Protein AF-A0A355F184-F1 (afdb_monomer_lite)

pLDDT: mean 83.92, std 18.39, range [35.75, 98.44]

Radius of gyration: 43.58 Å; chains: 1; bounding box: 122×61×140 Å

Sequence (474 aa):
MPAPPAGEEELLPSLDDDFLNSLSGPPLSSTPGAAPAAPAAPPRSIPIRSLGSAAAATPAPKPNPLLQPRVLIAAAAVLIVGAVGAFWWLSRDSRPAEAPRDAAPSVAEVPRREAAEVLLEAQDAMALGEWDRALDVLDSLTPSEQATLDPAGCRALTATQAVIQGYGAEHLEENLAAGLQGDFGRLRFALRTAAGPAEAALPEDVRRNLALGRSLVERYAGIEAASARAAHVEVLDKFATLEQELPGASDPLGLRAKAAAALEEQAEALAREGKYAEAQAPLETVLRTWPQRDVARERTRIYAEARDLTARQEALLEALPNAERKRQPHEGLEMLRGVEPVPHLAAQFADLRKRLEEQLAVLDRQPPKILLRDGYFLDYDRGQVIEVSFRVTDDYLVKSVKLLVRPEGGRWREVPLERSTLGYTAEIRPDVHRNGNLQMYAVATDASGHEGFFGTPDAPKTVQRRKGFERMVN

Secondary structure (DSSP, 8-state):
--PPPP----------GGGGGGG-PPP-PPPP--PPPPPPPPPPPP--------PPPPPPPPPPGGG-HHHHHHHHHHHHHHHHHHHHHHTTS-PPP--------------PPPHHHHHHHHHHHHHTT-HHHHHHHHHT--HHHHTTS-HHHHHHHHHHHHHHHHHHHHTHHHHHHHHTTT-HHHHHHHHHHS-SGGGGGS-HHHHHHHHHHHHHHHHHHHHHHHHHTT-HHHHHHHHHHHHHHSTT---TT-HHHHHHHHHHHHHHHHHHTT-HHHHHHHHHHHHHH-TT-HHHHHHHHHHHHHHHHHHHHHHHHHHHHHHHHTT-HHHHHHHTTT----TTTHHHHHHHHHHHHHHHHHH--SPPEEEEPTT--SEE-TT--EEEEEEEE-SS-EEEEEEEEEETTS--EEEPPEEETTEEEEEE-HHHHTTS-EEEEEEEEESS--EEEES-SSSPEEEEEP--------

Structure (mmCIF, N/CA/C/O backbone):
data_AF-A0A355F184-F1
#
_entry.id   AF-A0A355F184-F1
#
loop_
_atom_site.group_PDB
_atom_site.id
_atom_site.type_symbol
_atom_site.label_atom_id
_atom_site.label_alt_id
_atom_site.label_comp_id
_atom_site.label_asym_id
_atom_site.label_entity_id
_atom_site.label_seq_id
_atom_site.pdbx_PDB_ins_code
_atom_site.Cartn_x
_atom_site.Cartn_y
_atom_site.Cartn_z
_atom_site.occupancy
_atom_site.B_iso_or_equiv
_atom_site.auth_seq_id
_atom_site.auth_comp_id
_atom_site.auth_asym_id
_atom_site.auth_atom_id
_atom_site.pdbx_PDB_model_num
ATOM 1 N N . MET A 1 1 ? 59.670 5.788 -1.377 1.00 46.59 1 MET A N 1
ATOM 2 C CA . MET A 1 1 ? 59.176 6.073 -0.016 1.00 46.59 1 MET A CA 1
ATOM 3 C C . MET A 1 1 ? 58.841 7.550 0.107 1.00 46.59 1 MET A C 1
ATOM 5 O O . MET A 1 1 ? 59.760 8.356 0.189 1.00 46.59 1 MET A O 1
ATOM 9 N N . PRO A 1 2 ? 57.547 7.886 0.085 1.00 41.72 2 PRO A N 1
ATOM 10 C CA . PRO A 1 2 ? 57.000 9.051 0.769 1.00 41.72 2 PRO A CA 1
ATOM 11 C C . PRO A 1 2 ? 55.973 8.618 1.835 1.00 41.72 2 PRO A C 1
ATOM 13 O O . PRO A 1 2 ? 55.293 7.605 1.681 1.00 41.72 2 PRO A O 1
ATOM 16 N N . ALA A 1 3 ? 55.908 9.364 2.936 1.00 46.25 3 ALA A N 1
ATOM 17 C CA . ALA A 1 3 ? 54.987 9.133 4.048 1.00 46.25 3 ALA A CA 1
ATOM 18 C C . ALA A 1 3 ? 53.557 9.598 3.701 1.00 46.25 3 ALA A C 1
ATOM 20 O O . ALA A 1 3 ? 53.423 10.636 3.048 1.00 46.25 3 ALA A O 1
ATOM 21 N N . PRO A 1 4 ? 52.499 8.894 4.147 1.00 56.06 4 PRO A N 1
ATOM 22 C CA . PRO A 1 4 ? 51.136 9.403 4.064 1.00 56.06 4 PRO A CA 1
ATOM 23 C C . PRO A 1 4 ? 50.795 10.311 5.266 1.00 56.06 4 PRO A C 1
ATOM 25 O O . PRO A 1 4 ? 51.343 10.118 6.356 1.00 56.06 4 PRO A O 1
ATOM 28 N N . PRO A 1 5 ? 49.902 11.302 5.079 1.00 57.97 5 PRO A N 1
ATOM 29 C CA . PRO A 1 5 ? 49.445 12.186 6.142 1.00 57.97 5 PRO A CA 1
ATOM 30 C C . PRO A 1 5 ? 48.376 11.521 7.018 1.00 57.97 5 PRO A C 1
ATOM 32 O O . PRO A 1 5 ? 47.545 10.748 6.546 1.00 57.97 5 PRO A O 1
ATOM 35 N N . ALA A 1 6 ? 48.415 11.867 8.303 1.00 57.28 6 ALA A N 1
ATOM 36 C CA . ALA A 1 6 ? 47.384 11.578 9.286 1.00 57.28 6 ALA A CA 1
ATOM 37 C C . ALA A 1 6 ? 46.131 12.429 9.025 1.00 57.28 6 ALA A C 1
ATOM 39 O O . ALA A 1 6 ? 46.251 13.620 8.734 1.00 57.28 6 ALA A O 1
ATOM 40 N N . GLY A 1 7 ? 44.951 11.825 9.172 1.00 42.78 7 GLY A N 1
ATOM 41 C CA . GLY A 1 7 ? 43.671 12.517 9.063 1.00 42.78 7 GLY A CA 1
ATOM 42 C C . GLY A 1 7 ? 42.494 11.645 9.501 1.00 42.78 7 GLY A C 1
ATOM 43 O O . GLY A 1 7 ? 42.036 10.812 8.733 1.00 42.78 7 GLY A O 1
ATOM 44 N N . GLU A 1 8 ? 42.058 11.895 10.738 1.00 41.59 8 GLU A N 1
ATOM 45 C CA . GLU A 1 8 ? 40.656 11.942 11.191 1.00 41.59 8 GLU A CA 1
ATOM 46 C C . GLU A 1 8 ? 39.862 10.621 11.257 1.00 41.59 8 GLU A C 1
ATOM 48 O O . GLU A 1 8 ? 39.095 10.255 10.373 1.00 41.59 8 GLU A O 1
ATOM 53 N N . GLU A 1 9 ? 40.007 9.947 12.405 1.00 42.50 9 GLU A N 1
ATOM 54 C CA . GLU A 1 9 ? 39.046 8.978 12.937 1.00 42.50 9 GLU A CA 1
ATOM 55 C C . GLU A 1 9 ? 37.806 9.722 13.467 1.00 42.50 9 GLU A C 1
ATOM 57 O O . GLU A 1 9 ? 37.861 10.419 14.484 1.00 42.50 9 GLU A O 1
ATOM 62 N N . GLU A 1 10 ? 36.675 9.570 12.776 1.00 45.78 10 GLU A N 1
ATOM 63 C CA . GLU A 1 10 ? 35.356 9.954 13.278 1.00 45.78 10 GLU A CA 1
ATOM 64 C C . GLU A 1 10 ? 34.932 9.025 14.426 1.00 45.78 10 GLU A C 1
ATOM 66 O O . GLU A 1 10 ? 34.700 7.826 14.267 1.00 45.78 10 GLU A O 1
ATOM 71 N N . LEU A 1 11 ? 34.814 9.631 15.605 1.00 42.84 11 LEU A N 1
ATOM 72 C CA . LEU A 1 11 ? 34.226 9.076 16.816 1.00 42.84 11 LEU A CA 1
ATOM 73 C C . LEU A 1 11 ? 32.709 8.900 16.635 1.00 42.84 11 LEU A C 1
ATOM 75 O O . LEU A 1 11 ? 31.941 9.839 16.849 1.00 42.84 11 LEU A O 1
ATOM 79 N N . LEU A 1 12 ? 32.265 7.687 16.308 1.00 42.31 12 LEU A N 1
ATOM 80 C CA . LEU A 1 12 ? 30.893 7.262 16.587 1.00 42.31 12 LEU A CA 1
ATOM 81 C C . LEU A 1 12 ? 30.832 6.706 18.020 1.00 42.31 12 LEU A C 1
ATOM 83 O O . LEU A 1 12 ? 31.600 5.797 18.343 1.00 42.31 12 LEU A O 1
ATOM 87 N N . PRO A 1 13 ? 29.957 7.227 18.900 1.00 52.28 13 PRO A N 1
ATOM 88 C CA . PRO A 1 13 ? 29.803 6.681 20.239 1.00 52.28 13 PRO A CA 1
ATOM 89 C C . PRO A 1 13 ? 29.198 5.278 20.144 1.00 52.28 13 PRO A C 1
ATOM 91 O O . PRO A 1 13 ? 28.122 5.084 19.578 1.00 52.28 13 PRO A O 1
ATOM 94 N N . SER A 1 14 ? 29.906 4.303 20.708 1.00 45.75 14 SER A N 1
ATOM 95 C CA . SER A 1 14 ? 29.398 2.963 20.978 1.00 45.75 14 SER A CA 1
ATOM 96 C C . SER A 1 14 ? 28.123 3.065 21.817 1.00 45.75 14 SER A C 1
ATOM 98 O O . SER A 1 14 ? 28.157 3.532 22.955 1.00 45.75 14 SER A O 1
ATOM 100 N N . LEU A 1 15 ? 26.997 2.659 21.236 1.00 45.44 15 LEU A N 1
ATOM 101 C CA . LEU A 1 15 ? 25.758 2.404 21.961 1.00 45.44 15 LEU A CA 1
ATOM 102 C C . LEU A 1 15 ? 25.975 1.173 22.846 1.00 45.44 15 LEU A C 1
ATOM 104 O O . LEU A 1 15 ? 26.249 0.090 22.339 1.00 45.44 15 LEU A O 1
ATOM 108 N N . ASP A 1 16 ? 25.881 1.371 24.159 1.00 45.72 16 ASP A N 1
ATOM 109 C CA . ASP A 1 16 ? 25.995 0.320 25.168 1.00 45.72 16 ASP A CA 1
ATOM 110 C C . ASP A 1 16 ? 24.864 -0.716 25.029 1.00 45.72 16 ASP A C 1
ATOM 112 O O . ASP A 1 16 ? 23.680 -0.409 25.201 1.00 45.72 16 ASP A O 1
ATOM 116 N N . ASP A 1 17 ? 25.245 -1.974 24.795 1.00 49.56 17 ASP A N 1
ATOM 117 C CA . ASP A 1 17 ? 24.368 -3.156 24.757 1.00 49.56 17 ASP A CA 1
ATOM 118 C C . ASP A 1 17 ? 23.712 -3.492 26.119 1.00 49.56 17 ASP A C 1
ATOM 120 O O . ASP A 1 17 ? 22.845 -4.366 26.210 1.00 49.56 17 ASP A O 1
ATOM 124 N N . ASP A 1 18 ? 24.054 -2.775 27.194 1.00 52.53 18 ASP A N 1
ATOM 125 C CA . ASP A 1 18 ? 23.527 -3.024 28.541 1.00 52.53 18 ASP A CA 1
ATOM 126 C C . ASP A 1 18 ? 22.081 -2.538 28.748 1.00 52.53 18 ASP A C 1
ATOM 128 O O . ASP A 1 18 ? 21.405 -2.973 29.687 1.00 52.53 18 ASP A O 1
ATOM 132 N N . PHE A 1 19 ? 21.539 -1.697 27.860 1.00 54.16 19 PHE A N 1
ATOM 133 C CA . PHE A 1 19 ? 20.161 -1.213 28.013 1.00 54.16 19 PHE A CA 1
ATOM 134 C C . PHE A 1 19 ? 19.105 -2.255 27.594 1.00 54.16 19 PHE A C 1
ATOM 136 O O . PHE A 1 19 ? 18.003 -2.279 28.151 1.00 54.16 19 PHE A O 1
ATOM 143 N N . LEU A 1 20 ? 19.439 -3.177 26.679 1.00 50.03 20 LEU A N 1
ATOM 144 C CA . LEU A 1 20 ? 18.498 -4.183 26.162 1.00 50.03 20 LEU A CA 1
ATOM 145 C C . LEU A 1 20 ? 18.325 -5.412 27.073 1.00 50.03 20 LEU A C 1
ATOM 147 O O . LEU A 1 20 ? 17.321 -6.116 26.959 1.00 50.03 20 LEU A O 1
ATOM 151 N N . ASN A 1 21 ? 19.220 -5.639 28.040 1.00 49.84 21 ASN A N 1
ATOM 152 C CA . ASN A 1 21 ? 19.105 -6.762 28.983 1.00 49.84 21 ASN A CA 1
ATOM 153 C C . ASN A 1 21 ? 18.181 -6.494 30.188 1.00 49.84 21 ASN A C 1
ATOM 155 O O . ASN A 1 21 ? 17.895 -7.409 30.961 1.00 49.84 21 ASN A O 1
ATOM 159 N N . SER A 1 22 ? 17.657 -5.273 30.344 1.00 52.78 22 SER A N 1
ATOM 160 C CA . SER A 1 22 ? 16.814 -4.895 31.492 1.00 52.78 22 SER A CA 1
ATOM 161 C C . SER A 1 22 ? 15.305 -5.144 31.307 1.00 52.78 22 SER A C 1
ATOM 163 O O . SER A 1 22 ? 14.542 -5.004 32.263 1.00 52.78 22 SER A O 1
ATOM 165 N N . LEU A 1 23 ? 14.858 -5.572 30.117 1.00 49.12 23 LEU A N 1
ATOM 166 C CA . LEU A 1 23 ? 13.435 -5.821 29.810 1.00 49.12 23 LEU A CA 1
ATOM 167 C C . LEU A 1 23 ? 13.012 -7.302 29.865 1.00 49.12 23 LEU A C 1
ATOM 169 O O . LEU A 1 23 ? 11.847 -7.619 29.624 1.00 49.12 23 LEU A O 1
ATOM 173 N N . SER A 1 24 ? 13.910 -8.216 30.238 1.00 50.00 24 SER A N 1
ATOM 174 C CA . SER A 1 24 ? 13.585 -9.641 30.388 1.00 50.00 24 SER A CA 1
ATOM 175 C C . SER A 1 24 ? 13.142 -9.962 31.820 1.00 50.00 24 SER A C 1
ATOM 177 O O . SER A 1 24 ? 13.940 -10.344 32.674 1.00 50.00 24 SER A O 1
ATOM 179 N N . GLY A 1 25 ? 11.847 -9.791 32.095 1.00 55.66 25 GLY A N 1
ATOM 180 C CA . GLY A 1 25 ? 11.216 -10.273 33.328 1.00 55.66 25 GLY A CA 1
ATOM 181 C C . GLY A 1 25 ? 11.196 -11.813 33.410 1.00 55.66 25 GLY A C 1
ATOM 182 O O . GLY A 1 25 ? 11.133 -12.483 32.378 1.00 55.66 25 GLY A O 1
ATOM 183 N N . PRO A 1 26 ? 11.248 -12.403 34.620 1.00 59.75 26 PRO A N 1
ATOM 184 C CA . PRO A 1 26 ? 11.385 -13.848 34.797 1.00 59.75 26 PRO A CA 1
ATOM 185 C C . PRO A 1 26 ? 10.109 -14.628 34.417 1.00 59.75 26 PRO A C 1
ATOM 187 O O . PRO A 1 26 ? 8.998 -14.127 34.617 1.00 59.75 26 PRO A O 1
ATOM 190 N N . PRO A 1 27 ? 10.235 -15.885 33.946 1.00 50.94 27 PRO A N 1
ATOM 191 C CA . PRO A 1 27 ? 9.089 -16.748 33.687 1.00 50.94 27 PRO A CA 1
ATOM 192 C C . PRO A 1 27 ? 8.496 -17.263 35.006 1.00 50.94 27 PRO A C 1
ATOM 194 O O . PRO A 1 27 ? 9.185 -17.879 35.820 1.00 50.94 27 PRO A O 1
ATOM 197 N N . LEU A 1 28 ? 7.196 -17.041 35.219 1.00 53.19 28 LEU A N 1
ATOM 198 C CA . LEU A 1 28 ? 6.456 -17.679 36.305 1.00 53.19 28 LEU A CA 1
ATOM 199 C C . LEU A 1 28 ? 6.043 -19.092 35.887 1.00 53.19 28 LEU A C 1
ATOM 201 O O . LEU A 1 28 ? 5.174 -19.293 35.040 1.00 53.19 28 LEU A O 1
ATOM 205 N N . SER A 1 29 ? 6.688 -20.066 36.519 1.00 52.50 29 SER A N 1
ATOM 206 C CA . SER A 1 29 ? 6.395 -21.491 36.436 1.00 52.50 29 SER A CA 1
ATOM 207 C C . SER A 1 29 ? 4.970 -21.810 36.898 1.00 52.50 29 SER A C 1
ATOM 209 O O . SER A 1 29 ? 4.587 -21.572 38.043 1.00 52.50 29 SER A O 1
ATOM 211 N N . SER A 1 30 ? 4.202 -22.421 36.003 1.00 40.69 30 SER A N 1
ATOM 212 C CA . SER A 1 30 ? 2.912 -23.057 36.257 1.00 40.69 30 SER A CA 1
ATOM 213 C C . SER A 1 30 ? 3.067 -24.318 37.115 1.00 40.69 30 SER A C 1
ATOM 215 O O . SER A 1 30 ? 3.822 -25.223 36.763 1.00 40.69 30 SER A O 1
ATOM 217 N N . THR A 1 31 ? 2.307 -24.417 38.207 1.00 49.28 31 THR A N 1
ATOM 218 C CA . THR A 1 31 ? 2.095 -25.669 38.956 1.00 49.28 31 THR A CA 1
ATOM 219 C C . THR A 1 31 ? 0.774 -26.308 38.503 1.00 49.28 31 THR A C 1
ATOM 221 O O .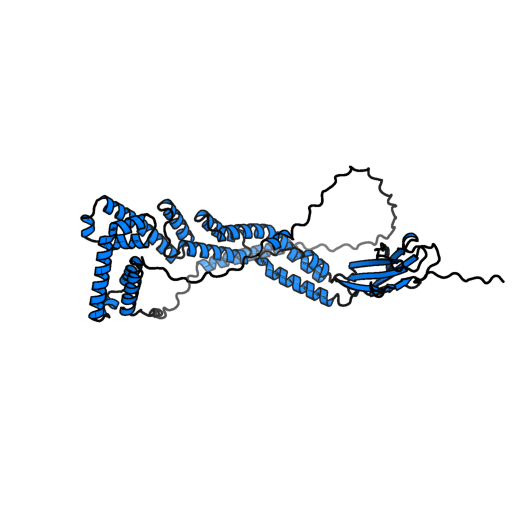 THR A 1 31 ? -0.241 -25.611 38.513 1.00 49.28 31 THR A O 1
ATOM 224 N N . PRO A 1 32 ? 0.722 -27.601 38.129 1.00 53.12 32 PRO A N 1
ATOM 225 C CA . PRO A 1 32 ? -0.534 -28.294 37.866 1.00 53.12 32 PRO A CA 1
ATOM 226 C C . PRO A 1 32 ? -1.014 -29.021 39.130 1.00 53.12 32 PRO A C 1
ATOM 228 O O . PRO A 1 32 ? -0.336 -29.906 39.649 1.00 53.12 32 PRO A O 1
ATOM 231 N N . GLY A 1 33 ? -2.195 -28.651 39.626 1.00 42.44 33 GLY A N 1
ATOM 232 C CA . GLY A 1 33 ? -2.810 -29.250 40.807 1.00 42.44 33 GLY A CA 1
ATOM 233 C C . GLY A 1 33 ? -4.302 -29.521 40.624 1.00 42.44 33 GLY A C 1
ATOM 234 O O . GLY A 1 33 ? -5.101 -28.598 40.679 1.00 42.44 33 GLY A O 1
ATOM 235 N N . ALA A 1 34 ? -4.614 -30.812 40.499 1.00 42.59 34 ALA A N 1
ATOM 236 C CA . ALA A 1 34 ? -5.842 -31.506 40.898 1.00 42.59 34 ALA A CA 1
ATOM 237 C C . ALA A 1 34 ? -7.173 -31.276 40.138 1.00 42.59 34 ALA A C 1
ATOM 239 O O . ALA A 1 34 ? -7.691 -30.178 39.970 1.00 42.59 34 ALA A O 1
ATOM 240 N N . ALA A 1 35 ? -7.731 -32.424 39.745 1.00 49.62 35 ALA A N 1
ATOM 241 C CA . ALA A 1 35 ? -8.991 -32.691 39.059 1.00 49.62 35 ALA A CA 1
ATOM 242 C C . ALA A 1 35 ? -10.239 -32.551 39.985 1.00 49.62 35 ALA A C 1
ATOM 244 O O . ALA A 1 35 ? -10.089 -32.346 41.191 1.00 49.62 35 ALA A O 1
ATOM 245 N N . PRO A 1 36 ? -11.472 -32.647 39.440 1.00 54.66 36 PRO A N 1
ATOM 246 C CA . PRO A 1 36 ? -12.653 -31.936 39.929 1.00 54.66 36 PRO A CA 1
ATOM 247 C C . PRO A 1 36 ? -13.511 -32.725 40.932 1.00 54.66 36 PRO A C 1
ATOM 249 O O . PRO A 1 36 ? -13.644 -33.945 40.845 1.00 54.66 36 PRO A O 1
ATOM 252 N N . ALA A 1 37 ? -14.179 -31.995 41.831 1.00 49.25 37 ALA A N 1
ATOM 253 C CA . ALA A 1 37 ? -15.283 -32.496 42.646 1.00 49.25 37 ALA A CA 1
ATOM 254 C C . ALA A 1 37 ? -16.643 -32.210 41.975 1.00 49.25 37 ALA A C 1
ATOM 256 O O . ALA A 1 37 ? -16.835 -31.189 41.318 1.00 49.25 37 ALA A O 1
ATOM 257 N N . ALA A 1 38 ? -17.556 -33.164 42.148 1.00 52.69 38 ALA A N 1
ATOM 258 C CA . ALA A 1 38 ? -18.862 -33.326 41.512 1.00 52.69 38 ALA A CA 1
ATOM 259 C C . ALA A 1 38 ? -19.885 -32.181 41.743 1.00 52.69 38 ALA A C 1
ATOM 261 O O . ALA A 1 38 ? -19.777 -31.438 42.720 1.00 52.69 38 ALA A O 1
ATOM 262 N N . PRO A 1 39 ? -20.924 -32.069 40.884 1.00 57.69 39 PRO A N 1
ATOM 263 C CA . PRO A 1 39 ? -21.929 -31.010 40.960 1.00 57.69 39 PRO A CA 1
ATOM 264 C C . PRO A 1 39 ? -23.006 -31.283 42.023 1.00 57.69 39 PRO A C 1
ATOM 266 O O . PRO A 1 39 ? -23.563 -32.378 42.107 1.00 57.69 39 PRO A O 1
ATOM 269 N N . ALA A 1 40 ? -23.341 -30.245 42.794 1.00 49.03 40 ALA A N 1
ATOM 270 C CA . ALA A 1 40 ? -24.491 -30.209 43.693 1.00 49.03 40 ALA A CA 1
ATOM 271 C C . ALA A 1 40 ? -25.744 -29.651 42.983 1.00 49.03 40 ALA A C 1
ATOM 273 O O . ALA A 1 40 ? -25.662 -28.831 42.072 1.00 49.03 40 ALA A O 1
ATOM 274 N N . ALA A 1 41 ? -26.896 -30.158 43.420 1.00 53.31 41 ALA A N 1
ATOM 275 C CA . ALA A 1 41 ? -28.229 -30.092 42.822 1.00 53.31 41 ALA A CA 1
ATOM 276 C C . ALA A 1 41 ? -28.833 -28.681 42.596 1.00 53.31 41 ALA A C 1
ATOM 278 O O . ALA A 1 41 ? -28.496 -27.738 43.313 1.00 53.31 41 ALA A O 1
ATOM 279 N N . PRO A 1 42 ? -29.807 -28.543 41.668 1.00 66.25 42 PRO A N 1
ATOM 280 C CA . PRO A 1 42 ? -30.534 -27.292 41.448 1.00 66.25 42 PRO A CA 1
ATOM 281 C C . PRO A 1 42 ? -31.603 -27.027 42.532 1.00 66.25 42 PRO A C 1
ATOM 283 O O . PRO A 1 42 ? -32.262 -27.968 42.991 1.00 66.25 42 PRO A O 1
ATOM 286 N N . PRO A 1 43 ? -31.853 -25.759 42.915 1.00 59.94 43 PRO A N 1
ATOM 287 C CA . PRO A 1 43 ? -32.978 -25.411 43.772 1.00 59.94 43 PRO A CA 1
ATOM 288 C C . PRO A 1 43 ? -34.313 -25.444 43.012 1.00 59.94 43 PRO A C 1
ATOM 290 O O . PRO A 1 43 ? -34.438 -25.031 41.860 1.00 59.94 43 PRO A O 1
ATOM 293 N N . ARG A 1 44 ? -35.324 -25.947 43.722 1.00 45.38 44 ARG A N 1
ATOM 294 C CA . ARG A 1 44 ? -36.730 -26.083 43.329 1.00 45.38 44 ARG A CA 1
ATOM 295 C C . ARG A 1 44 ? -37.347 -24.729 42.960 1.00 45.38 44 ARG A C 1
ATOM 297 O O . ARG A 1 44 ? -37.357 -23.815 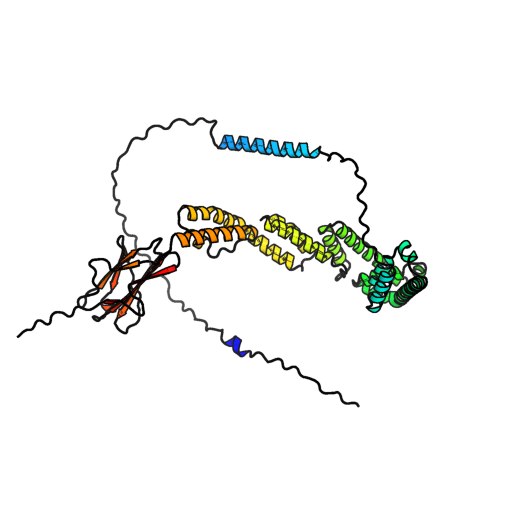43.780 1.00 45.38 44 ARG A O 1
ATOM 304 N N . SER A 1 45 ? -37.939 -24.639 41.772 1.00 44.56 45 SER A N 1
ATOM 305 C CA . SER A 1 45 ? -38.850 -23.561 41.387 1.00 44.56 45 SER A CA 1
ATOM 306 C C . SER A 1 45 ? -40.256 -23.833 41.938 1.00 44.56 45 SER A C 1
ATOM 308 O O . SER A 1 45 ? -40.818 -24.915 41.779 1.00 44.56 45 SER A O 1
ATOM 310 N N . ILE A 1 46 ? -40.822 -22.837 42.620 1.00 50.81 46 ILE A N 1
ATOM 311 C CA . ILE A 1 46 ? -42.214 -22.815 43.082 1.00 50.81 46 ILE A CA 1
ATOM 312 C C . ILE A 1 46 ? -43.039 -22.120 41.986 1.00 50.81 46 ILE A C 1
ATOM 314 O O . ILE A 1 46 ? -42.706 -20.987 41.632 1.00 50.81 46 ILE A O 1
ATOM 318 N N . PRO A 1 47 ? -44.104 -22.730 41.435 1.00 51.09 47 PRO A N 1
ATOM 319 C CA . PRO A 1 47 ? -44.957 -22.048 40.471 1.00 51.09 47 PRO A CA 1
ATOM 320 C C . PRO A 1 47 ? -45.918 -21.087 41.187 1.00 51.09 47 PRO A C 1
ATOM 322 O O . PRO A 1 47 ? -46.826 -21.511 41.903 1.00 51.09 47 PRO A O 1
ATOM 325 N N . ILE A 1 48 ? -45.745 -19.782 40.961 1.00 48.47 48 ILE A N 1
ATOM 326 C CA . ILE A 1 48 ? -46.756 -18.771 41.288 1.00 48.47 48 ILE A CA 1
ATOM 327 C C . ILE A 1 48 ? -47.799 -18.774 40.168 1.00 48.47 48 ILE A C 1
ATOM 329 O O . ILE A 1 48 ? -47.515 -18.482 39.009 1.00 48.47 48 ILE A O 1
ATOM 333 N N . ARG A 1 49 ? -49.025 -19.130 40.546 1.00 39.00 49 ARG A N 1
ATOM 334 C CA . ARG A 1 49 ? -50.232 -19.134 39.720 1.00 39.00 49 ARG A CA 1
ATOM 335 C C . ARG A 1 49 ? -50.759 -17.696 39.640 1.00 39.00 49 ARG A C 1
ATOM 337 O O . ARG A 1 49 ? -51.325 -17.212 40.616 1.00 39.00 49 ARG A O 1
ATOM 344 N N . SER A 1 50 ? -50.585 -17.008 38.512 1.00 39.47 50 SER A N 1
ATOM 345 C CA . SER A 1 50 ? -51.314 -15.765 38.239 1.00 39.47 50 SER A CA 1
ATOM 346 C C . SER A 1 50 ? -52.652 -16.095 37.569 1.00 39.47 50 SER A C 1
ATOM 348 O O . SER A 1 50 ? -52.723 -16.646 36.474 1.00 39.47 50 SER A O 1
ATOM 350 N N . LEU A 1 51 ? -53.737 -15.791 38.278 1.00 46.06 51 LEU A N 1
ATOM 351 C CA . LEU A 1 51 ? -55.077 -15.645 37.720 1.00 46.06 51 LEU A CA 1
ATOM 352 C C . LEU A 1 51 ? -55.205 -14.191 37.258 1.00 46.06 51 LEU A C 1
ATOM 354 O O . LEU A 1 51 ? -55.033 -13.281 38.066 1.00 46.06 51 LEU A O 1
ATOM 358 N N . GLY A 1 52 ? -55.488 -13.968 35.975 1.00 37.09 52 GLY A N 1
ATOM 359 C CA . GLY A 1 52 ? -55.641 -12.619 35.434 1.00 37.09 52 GLY A CA 1
ATOM 360 C C . GLY A 1 52 ? -56.300 -12.593 34.058 1.00 37.09 52 GLY A C 1
ATOM 361 O O . GLY A 1 52 ? -55.622 -12.716 33.050 1.00 37.09 52 GLY A O 1
ATOM 362 N N . SER A 1 53 ? -57.624 -12.432 34.077 1.00 41.25 53 SER A N 1
ATOM 363 C CA . SER A 1 53 ? -58.518 -11.833 33.072 1.00 41.25 53 SER A CA 1
ATOM 364 C C . SER A 1 53 ? -58.270 -12.062 31.578 1.00 41.25 53 SER A C 1
ATOM 366 O O . SER A 1 53 ? -57.475 -11.383 30.934 1.00 41.25 53 SER A O 1
ATOM 368 N N . ALA A 1 54 ? -59.144 -12.884 30.994 1.00 41.59 54 ALA A N 1
ATOM 369 C CA . ALA A 1 54 ? -59.505 -12.810 29.586 1.00 41.59 54 ALA A CA 1
ATOM 370 C C . ALA A 1 54 ? -60.359 -11.552 29.331 1.00 41.59 54 ALA A C 1
ATOM 372 O O . ALA A 1 54 ? -61.496 -11.464 29.794 1.00 41.59 54 ALA A O 1
ATOM 373 N N . ALA A 1 55 ? -59.815 -10.593 28.582 1.00 44.97 55 ALA A N 1
ATOM 374 C CA . ALA A 1 55 ? -60.589 -9.546 27.923 1.00 44.97 55 ALA A CA 1
ATOM 375 C C . ALA A 1 55 ? -60.750 -9.919 26.443 1.00 44.97 55 ALA A C 1
ATOM 377 O O . ALA A 1 55 ? -59.779 -10.248 25.761 1.00 44.97 55 ALA A O 1
ATOM 378 N N . ALA A 1 56 ? -61.997 -9.921 25.978 1.00 45.56 56 ALA A N 1
ATOM 379 C CA . ALA A 1 56 ? -62.393 -10.300 24.630 1.00 45.56 56 ALA A CA 1
ATOM 380 C C . ALA A 1 56 ? -61.796 -9.355 23.572 1.00 45.56 56 ALA A C 1
ATOM 382 O O . ALA A 1 56 ? -61.963 -8.138 23.649 1.00 45.56 56 ALA A O 1
ATOM 383 N N . ALA A 1 57 ? -61.129 -9.933 22.571 1.00 39.41 57 ALA A N 1
ATOM 384 C CA . ALA A 1 57 ? -60.640 -9.227 21.394 1.00 39.41 57 ALA A CA 1
ATOM 385 C C . ALA A 1 57 ? -61.758 -9.081 20.347 1.00 39.41 57 ALA A C 1
ATOM 387 O O . ALA A 1 57 ? -62.454 -10.042 20.017 1.00 39.41 57 ALA A O 1
ATOM 388 N N . THR A 1 58 ? -61.912 -7.872 19.814 1.00 49.25 58 THR A N 1
ATOM 389 C CA . THR A 1 58 ? -62.747 -7.554 18.650 1.00 49.25 58 THR A CA 1
ATOM 390 C C . THR A 1 58 ? -62.124 -8.100 17.353 1.00 49.25 58 THR A C 1
ATOM 392 O O . THR A 1 58 ? -60.898 -8.173 17.241 1.00 49.25 58 THR A O 1
ATOM 395 N N . PRO A 1 59 ? -62.932 -8.493 16.347 1.00 50.25 59 PRO A N 1
ATOM 396 C CA . PRO A 1 59 ? -62.416 -9.062 15.105 1.00 50.25 59 PRO A CA 1
ATOM 397 C C . PRO A 1 59 ? -61.776 -7.992 14.207 1.00 50.25 59 PRO A C 1
ATOM 399 O O . PRO A 1 59 ? -62.340 -6.919 13.990 1.00 50.25 59 PRO A O 1
ATOM 402 N N . ALA A 1 60 ? -60.603 -8.311 13.655 1.00 51.00 60 ALA A N 1
ATOM 403 C CA . ALA A 1 60 ? -59.871 -7.463 12.719 1.00 51.00 60 ALA A CA 1
ATOM 404 C C . ALA A 1 60 ? -60.508 -7.459 11.307 1.00 51.00 60 ALA A C 1
ATOM 406 O O . ALA A 1 60 ? -61.016 -8.493 10.856 1.00 51.00 60 ALA A O 1
ATOM 407 N N . PRO A 1 61 ? -60.461 -6.329 10.575 1.00 57.16 61 PRO A N 1
ATOM 408 C CA . PRO A 1 61 ? -60.961 -6.236 9.205 1.00 57.16 61 PRO A CA 1
ATOM 409 C C . PRO A 1 61 ? -60.070 -7.004 8.212 1.00 57.16 61 PRO A C 1
ATOM 411 O O . PRO A 1 61 ? -58.844 -7.014 8.322 1.00 57.16 61 PRO A O 1
ATOM 414 N N . LYS A 1 62 ? -60.698 -7.645 7.216 1.00 55.97 62 LYS A N 1
ATOM 415 C CA . LYS A 1 62 ? -60.019 -8.406 6.151 1.00 55.97 62 LYS A CA 1
ATOM 416 C C . LYS A 1 62 ? -59.151 -7.482 5.273 1.00 55.97 62 LYS A C 1
ATOM 418 O O . LYS A 1 62 ? -59.679 -6.497 4.757 1.00 55.97 62 LYS A O 1
ATOM 423 N N . PRO A 1 63 ? -57.863 -7.800 5.041 1.00 52.56 63 PRO A N 1
ATOM 424 C CA . PRO A 1 63 ? -56.989 -6.994 4.193 1.00 52.56 63 PRO A CA 1
ATOM 425 C C . PRO A 1 63 ? -57.248 -7.239 2.698 1.00 52.56 63 PRO A C 1
ATOM 427 O O . PRO A 1 63 ? -57.431 -8.371 2.252 1.00 52.56 63 PRO A O 1
ATOM 430 N N . ASN A 1 64 ? -57.234 -6.152 1.924 1.00 62.88 64 ASN A N 1
ATOM 431 C CA . ASN A 1 64 ? -57.386 -6.147 0.470 1.00 62.88 64 ASN A CA 1
ATOM 432 C C . ASN A 1 64 ? -56.102 -6.697 -0.203 1.00 62.88 64 ASN A C 1
ATOM 434 O O . ASN A 1 64 ? -55.015 -6.188 0.083 1.00 62.88 64 ASN A O 1
ATOM 438 N N . PRO A 1 65 ? -56.179 -7.693 -1.108 1.00 60.72 65 PRO A N 1
ATOM 439 C CA . PRO A 1 65 ? -55.003 -8.401 -1.637 1.00 60.72 65 PRO A CA 1
ATOM 440 C C . PRO A 1 65 ? -54.101 -7.558 -2.559 1.00 60.72 65 PRO A C 1
ATOM 442 O O . PRO A 1 65 ? -52.962 -7.938 -2.808 1.00 60.72 65 PRO A O 1
ATOM 445 N N . LEU A 1 66 ? -54.572 -6.398 -3.028 1.00 56.03 66 LEU A N 1
ATOM 446 C CA . LEU A 1 66 ? -53.829 -5.499 -3.925 1.00 56.03 66 LEU A CA 1
ATOM 447 C C . LEU A 1 66 ? -52.857 -4.543 -3.205 1.00 56.03 66 LEU A C 1
ATOM 449 O O . LEU A 1 66 ? -52.068 -3.874 -3.861 1.00 56.03 66 LEU A O 1
ATOM 453 N N . LEU A 1 67 ? -52.884 -4.491 -1.868 1.00 54.69 67 LEU A N 1
ATOM 454 C CA . LEU A 1 67 ? -52.004 -3.650 -1.038 1.00 54.69 67 LEU A CA 1
ATOM 455 C C . LEU A 1 67 ? -50.945 -4.467 -0.285 1.00 54.69 67 LEU A C 1
ATOM 457 O O . LEU A 1 67 ? -50.367 -4.003 0.697 1.00 54.69 67 LEU A O 1
ATOM 461 N N . GLN A 1 68 ? -50.677 -5.701 -0.721 1.00 56.59 68 GLN A N 1
ATOM 462 C CA . GLN A 1 68 ? -49.580 -6.468 -0.148 1.00 56.59 68 GLN A CA 1
ATOM 463 C C . GLN A 1 68 ? -48.235 -5.891 -0.628 1.00 56.59 68 GLN A C 1
ATOM 465 O O . GLN A 1 68 ? -48.013 -5.793 -1.837 1.00 56.59 68 GLN A O 1
ATOM 470 N N . PRO A 1 69 ? -47.297 -5.570 0.285 1.00 59.50 69 PRO A N 1
ATOM 471 C CA . PRO A 1 69 ? -46.028 -4.921 -0.060 1.00 59.50 69 PRO A CA 1
ATOM 472 C C . PRO A 1 69 ? -45.187 -5.746 -1.044 1.00 59.50 69 PRO A C 1
ATOM 474 O O . PRO A 1 69 ? -44.433 -5.193 -1.835 1.00 59.50 69 PRO A O 1
ATOM 477 N N . ARG A 1 70 ? -45.380 -7.070 -1.078 1.00 60.66 70 ARG A N 1
ATOM 478 C CA . ARG A 1 70 ? -44.720 -7.966 -2.038 1.00 60.66 70 ARG A CA 1
ATOM 479 C C . ARG A 1 70 ? -45.169 -7.747 -3.489 1.00 60.66 70 ARG A C 1
ATOM 481 O O . ARG A 1 70 ? -44.348 -7.880 -4.389 1.00 60.66 70 ARG A O 1
ATOM 488 N N . VAL A 1 71 ? -46.429 -7.372 -3.721 1.00 59.28 71 VAL A N 1
ATOM 489 C CA . VAL A 1 71 ? -46.954 -7.089 -5.072 1.00 59.28 71 VAL A CA 1
ATOM 490 C C . VAL A 1 71 ? -46.462 -5.725 -5.566 1.00 59.28 71 VAL A C 1
ATOM 492 O O . VAL A 1 71 ? -46.118 -5.582 -6.737 1.00 59.28 71 VAL A O 1
ATOM 495 N N . LEU A 1 72 ? -46.325 -4.747 -4.663 1.00 57.59 72 LEU A N 1
ATOM 496 C CA . LEU A 1 72 ? -45.767 -3.429 -4.984 1.00 57.59 72 LEU A CA 1
ATOM 497 C C . LEU A 1 72 ? -44.257 -3.486 -5.277 1.00 57.59 72 LEU A C 1
ATOM 499 O O . LEU A 1 72 ? -43.798 -2.832 -6.211 1.00 57.59 72 LEU A O 1
ATOM 503 N N . ILE A 1 73 ? -43.495 -4.317 -4.555 1.00 64.31 73 ILE A N 1
ATOM 504 C CA . ILE A 1 73 ? -42.057 -4.520 -4.817 1.00 64.31 73 ILE A CA 1
ATOM 505 C C . ILE A 1 73 ? -41.833 -5.230 -6.163 1.00 64.31 73 ILE A C 1
ATOM 507 O O . ILE A 1 73 ? -40.946 -4.840 -6.921 1.00 64.31 73 ILE A O 1
ATOM 511 N N . ALA A 1 74 ? -42.664 -6.219 -6.511 1.00 63.59 74 ALA A N 1
ATOM 512 C CA . ALA A 1 74 ? -42.570 -6.902 -7.802 1.00 63.59 74 ALA A CA 1
ATOM 513 C C . ALA A 1 74 ? -42.892 -5.967 -8.986 1.00 63.59 74 ALA A C 1
ATOM 515 O O . ALA A 1 74 ? -42.198 -5.999 -10.000 1.00 63.59 74 ALA A O 1
ATOM 516 N N . ALA A 1 75 ? -43.893 -5.091 -8.848 1.00 62.06 75 ALA A N 1
ATOM 517 C CA . ALA A 1 75 ? -44.230 -4.111 -9.881 1.00 62.06 75 ALA A CA 1
ATOM 518 C C . ALA A 1 75 ? -43.133 -3.042 -10.066 1.00 62.06 75 ALA A C 1
ATOM 520 O O . ALA A 1 75 ? -42.827 -2.664 -11.198 1.00 62.06 75 ALA A O 1
ATOM 521 N N . ALA A 1 76 ? -42.491 -2.599 -8.978 1.00 64.69 76 ALA A N 1
ATOM 522 C CA . ALA A 1 76 ? -41.379 -1.650 -9.039 1.00 64.69 76 ALA A CA 1
ATOM 523 C C . ALA A 1 76 ? -40.122 -2.259 -9.691 1.00 64.69 76 ALA A C 1
ATOM 525 O O . ALA A 1 76 ? -39.473 -1.602 -10.503 1.00 64.69 76 ALA A O 1
ATOM 526 N N . ALA A 1 77 ? -39.812 -3.529 -9.407 1.00 69.75 77 ALA A N 1
ATOM 527 C CA . ALA A 1 77 ? -38.665 -4.217 -10.003 1.00 69.75 77 ALA A CA 1
ATOM 528 C C . ALA A 1 77 ? -38.804 -4.382 -11.529 1.00 69.75 77 ALA A C 1
ATOM 530 O O . ALA A 1 77 ? -37.841 -4.163 -12.263 1.00 69.75 77 ALA A O 1
ATOM 531 N N . VAL A 1 78 ? -40.008 -4.691 -12.026 1.00 74.94 78 VAL A N 1
ATOM 532 C CA . VAL A 1 78 ? -40.264 -4.809 -13.475 1.00 74.94 78 VAL A CA 1
ATOM 533 C C . VAL A 1 78 ? -40.145 -3.452 -14.181 1.00 74.94 78 VAL A C 1
ATOM 535 O O . VAL A 1 78 ? -39.593 -3.384 -15.279 1.00 74.94 78 VAL A O 1
ATOM 538 N N . LEU A 1 79 ? -40.583 -2.361 -13.544 1.00 75.62 79 LEU A N 1
ATOM 539 C CA . LEU A 1 79 ? -40.436 -1.008 -14.095 1.00 75.62 79 LEU A CA 1
ATOM 540 C C . LEU A 1 79 ? -38.974 -0.551 -14.163 1.00 75.62 79 LEU A C 1
ATOM 542 O O . LEU A 1 79 ? -38.582 0.062 -15.153 1.00 75.62 79 LEU A O 1
ATOM 546 N N . ILE A 1 80 ? -38.154 -0.883 -13.161 1.00 75.75 80 ILE A N 1
ATOM 547 C CA . ILE A 1 80 ? -36.729 -0.517 -13.150 1.00 75.75 80 ILE A CA 1
ATOM 548 C C . ILE A 1 80 ? -35.958 -1.311 -14.211 1.00 75.75 80 ILE A C 1
ATOM 550 O O . ILE A 1 80 ? -35.196 -0.723 -14.973 1.00 75.75 80 ILE A O 1
ATOM 554 N N . VAL A 1 81 ? -36.196 -2.622 -14.332 1.00 77.56 81 VAL A N 1
ATOM 555 C CA . VAL A 1 81 ? -35.540 -3.443 -15.367 1.00 77.56 81 VAL A CA 1
ATOM 556 C C . VAL A 1 81 ? -35.976 -3.010 -16.773 1.00 77.56 81 VAL A C 1
ATOM 558 O O . VAL A 1 81 ? -35.143 -2.929 -17.674 1.00 77.56 81 VAL A O 1
ATOM 561 N N . GLY A 1 82 ? -37.250 -2.643 -16.954 1.00 74.88 82 GLY A N 1
ATOM 562 C CA . GLY A 1 82 ? -37.746 -2.065 -18.204 1.00 74.88 82 GLY A CA 1
ATOM 563 C C . GLY A 1 82 ? -37.106 -0.713 -18.539 1.00 74.88 82 GLY A C 1
ATOM 564 O O . GLY A 1 82 ? -36.700 -0.498 -19.679 1.00 74.88 82 GLY A O 1
ATOM 565 N N . ALA A 1 83 ? -36.955 0.178 -17.554 1.00 74.56 83 ALA A N 1
ATOM 566 C CA . ALA A 1 83 ? -36.347 1.495 -17.747 1.00 74.56 83 ALA A CA 1
ATOM 567 C C . ALA A 1 83 ? -34.841 1.410 -18.049 1.00 74.56 83 ALA A C 1
ATOM 569 O O . ALA A 1 83 ? -34.360 2.111 -18.937 1.00 74.56 83 ALA A O 1
ATOM 570 N N . VAL A 1 84 ? -34.105 0.519 -17.376 1.00 77.00 84 VAL A N 1
ATOM 571 C CA . VAL A 1 84 ? -32.671 0.300 -17.630 1.00 77.00 84 VAL A CA 1
ATOM 572 C C . VAL A 1 84 ? -32.453 -0.367 -18.990 1.00 77.00 84 VAL A C 1
ATOM 574 O O . VAL A 1 84 ? -31.578 0.056 -19.743 1.00 77.00 84 VAL A O 1
ATOM 577 N N . GLY A 1 85 ? -33.286 -1.347 -19.357 1.00 73.75 85 GLY A N 1
ATOM 578 C CA . GLY A 1 85 ? -33.238 -1.978 -20.677 1.00 73.75 85 GLY A CA 1
ATOM 579 C C . GLY A 1 85 ? -33.560 -1.003 -21.815 1.00 73.75 85 GLY A C 1
ATOM 580 O O . GLY A 1 85 ? -32.850 -0.974 -22.819 1.00 73.75 85 GLY A O 1
ATOM 581 N N . ALA A 1 86 ? -34.577 -0.152 -21.640 1.00 73.19 86 ALA A N 1
ATOM 582 C CA . ALA A 1 86 ? -34.933 0.878 -22.614 1.00 73.19 86 ALA A CA 1
ATOM 583 C C . ALA A 1 86 ? -33.861 1.972 -22.721 1.00 73.19 86 ALA A C 1
ATOM 585 O O . ALA A 1 86 ? -33.542 2.397 -23.829 1.00 73.19 86 ALA A O 1
ATOM 586 N N . PHE A 1 87 ? -33.257 2.387 -21.602 1.00 76.44 87 PHE A N 1
ATOM 587 C CA . PHE A 1 87 ? -32.154 3.349 -21.595 1.00 76.44 87 PHE A CA 1
ATOM 588 C C . PHE A 1 87 ? -30.917 2.793 -22.305 1.00 76.44 87 PHE A C 1
ATOM 590 O O . PHE A 1 87 ? -30.323 3.489 -23.124 1.00 76.44 87 PHE A O 1
ATOM 597 N N . TRP A 1 88 ? -30.563 1.527 -22.063 1.00 79.75 88 TRP A N 1
ATOM 598 C CA . TRP A 1 88 ? -29.428 0.866 -22.715 1.00 79.75 88 TRP A CA 1
ATOM 599 C C . TRP A 1 88 ? -29.656 0.628 -24.217 1.00 79.75 88 TRP A C 1
ATOM 601 O O . TRP A 1 88 ? -28.717 0.678 -25.009 1.00 79.75 88 TRP A O 1
ATOM 611 N N . TRP A 1 89 ? -30.909 0.415 -24.632 1.00 76.56 89 TRP A N 1
ATOM 612 C CA . TRP A 1 89 ? -31.258 0.274 -26.046 1.00 76.56 89 TRP A CA 1
ATOM 613 C C . TRP A 1 89 ? -31.305 1.627 -26.778 1.00 76.56 89 TRP A C 1
ATOM 615 O O . TRP A 1 89 ? -30.719 1.746 -27.850 1.00 76.56 89 TRP A O 1
ATOM 625 N N . LEU A 1 90 ? -31.877 2.682 -26.177 1.00 69.94 90 LEU A N 1
ATOM 626 C CA . LEU A 1 90 ? -31.872 4.035 -26.767 1.00 69.94 90 LEU A CA 1
ATOM 627 C C . LEU A 1 90 ? -30.472 4.671 -26.829 1.00 69.94 90 LEU A C 1
ATOM 629 O O . LEU A 1 90 ? -30.191 5.471 -27.722 1.00 69.94 90 LEU A O 1
ATOM 633 N N . SER A 1 91 ? -29.579 4.323 -25.900 1.00 63.41 91 SER A N 1
ATOM 634 C CA . SER A 1 91 ? -28.202 4.838 -25.895 1.00 63.41 91 SER A CA 1
ATOM 635 C C . SER A 1 91 ? -27.274 4.125 -26.885 1.00 63.41 91 SER A C 1
ATOM 637 O O . SER A 1 91 ? -26.196 4.643 -27.166 1.00 63.41 91 SER A O 1
ATOM 639 N N . ARG A 1 92 ? -27.692 3.000 -27.491 1.00 65.00 92 ARG A N 1
ATOM 640 C CA . ARG A 1 92 ? -26.917 2.319 -28.546 1.00 65.00 92 ARG A CA 1
ATOM 641 C C . ARG A 1 92 ? -27.009 2.981 -29.924 1.00 65.00 92 ARG A C 1
ATOM 643 O O . ARG A 1 92 ? -26.039 2.902 -30.672 1.00 65.00 92 ARG A O 1
ATOM 650 N N . ASP A 1 93 ? -28.113 3.662 -30.230 1.00 51.47 93 ASP A N 1
ATOM 651 C CA . ASP A 1 93 ? -28.320 4.334 -31.528 1.00 51.47 93 ASP A CA 1
ATOM 652 C C . ASP A 1 93 ? -28.022 5.841 -31.503 1.00 51.47 93 ASP A C 1
ATOM 654 O O . ASP A 1 93 ? -28.012 6.503 -32.542 1.00 51.47 93 ASP A O 1
ATOM 658 N N . SER A 1 94 ? -27.695 6.393 -30.333 1.00 47.91 94 SER A N 1
ATOM 659 C CA . SER A 1 94 ? -27.242 7.778 -30.214 1.00 47.91 94 SER A CA 1
ATOM 660 C C . SER A 1 94 ? -25.765 7.883 -30.606 1.00 47.91 94 SER A C 1
ATOM 662 O O . SER A 1 94 ? -24.893 8.072 -29.759 1.00 47.91 94 SER A O 1
ATOM 664 N N . ARG A 1 95 ? -25.462 7.780 -31.910 1.00 48.78 95 ARG A N 1
ATOM 665 C CA . ARG A 1 95 ? -24.242 8.410 -32.436 1.00 48.78 95 ARG A CA 1
ATOM 666 C C . ARG A 1 95 ? -24.316 9.887 -32.038 1.00 48.78 95 ARG A C 1
ATOM 668 O O . ARG A 1 95 ? -25.326 10.517 -32.363 1.00 48.78 95 ARG A O 1
ATOM 675 N N . PRO A 1 96 ? -23.314 10.437 -31.328 1.00 50.25 96 PRO A N 1
ATOM 676 C CA . PRO A 1 96 ? -23.303 11.854 -31.007 1.00 50.25 96 PRO A CA 1
ATOM 677 C C . PRO A 1 96 ? -23.503 12.620 -32.310 1.00 50.25 96 PRO A C 1
ATOM 679 O O . PRO A 1 96 ? -22.801 12.349 -33.286 1.00 50.25 96 PRO A O 1
ATOM 682 N N . ALA A 1 97 ? -24.498 13.507 -32.347 1.00 50.62 97 ALA A N 1
ATOM 683 C CA . ALA A 1 97 ? -24.674 14.406 -33.473 1.00 50.62 97 ALA A CA 1
ATOM 684 C C . ALA A 1 97 ? -23.336 15.116 -33.696 1.00 50.62 97 ALA A C 1
ATOM 686 O O . ALA A 1 97 ? -22.813 15.749 -32.777 1.00 50.62 97 ALA A O 1
ATOM 687 N N . GLU A 1 98 ? -22.759 14.919 -34.881 1.00 50.50 98 GLU A N 1
ATOM 688 C CA . GLU A 1 98 ? -21.508 15.537 -35.297 1.00 50.50 98 GLU A CA 1
ATOM 689 C C . GLU A 1 98 ? -21.718 17.049 -35.195 1.00 50.50 98 GLU A C 1
ATOM 691 O O . GLU A 1 98 ? -22.463 17.649 -35.974 1.00 50.50 98 GLU A O 1
ATOM 696 N N . ALA A 1 99 ? -21.151 17.639 -34.140 1.00 55.22 99 ALA A N 1
ATOM 697 C CA . ALA A 1 99 ? -21.111 19.078 -33.972 1.00 55.22 99 ALA A CA 1
ATOM 698 C C . ALA A 1 99 ? -20.507 19.686 -35.251 1.00 55.22 99 ALA A C 1
ATOM 700 O O . ALA A 1 99 ? -19.673 19.033 -35.893 1.00 55.22 99 ALA A O 1
ATOM 701 N N . PRO A 1 100 ? -20.907 20.909 -35.646 1.00 54.44 100 PRO A N 1
ATOM 702 C CA . PRO A 1 100 ? -20.239 21.611 -36.732 1.00 54.44 100 PRO A CA 1
ATOM 703 C C . PRO A 1 100 ? -18.734 21.524 -36.485 1.00 54.44 100 PRO A C 1
ATOM 705 O O . PRO A 1 100 ? -18.294 21.780 -35.366 1.00 54.44 100 PRO A O 1
ATOM 708 N N . ARG A 1 101 ? -17.962 21.091 -37.490 1.00 54.19 101 ARG A N 1
ATOM 709 C CA . ARG A 1 101 ? -16.497 21.135 -37.448 1.00 54.19 101 ARG A CA 1
ATOM 710 C C . ARG A 1 101 ? -16.078 22.593 -37.286 1.00 54.19 101 ARG A C 1
ATOM 712 O O . ARG A 1 101 ? -15.812 23.280 -38.270 1.00 54.19 101 ARG A O 1
ATOM 719 N N . ASP A 1 102 ? -16.034 23.048 -36.042 1.00 50.75 102 ASP A N 1
ATOM 720 C CA . ASP A 1 102 ? -15.186 24.145 -35.634 1.00 50.75 102 ASP A CA 1
ATOM 721 C C . ASP A 1 102 ? -13.765 23.768 -36.048 1.00 50.75 102 ASP A C 1
ATOM 723 O O . ASP A 1 102 ? -13.346 22.609 -35.932 1.00 50.75 102 ASP A O 1
ATOM 727 N N . ALA A 1 103 ? -13.079 24.738 -36.649 1.00 55.47 103 ALA A N 1
ATOM 728 C CA . ALA A 1 103 ? -11.721 24.606 -37.142 1.00 55.47 103 ALA A CA 1
ATOM 729 C C . ALA A 1 103 ? -10.877 23.820 -36.135 1.00 55.47 103 ALA A C 1
ATOM 731 O O . ALA A 1 103 ? -10.903 24.123 -34.941 1.00 55.47 103 ALA A O 1
ATOM 732 N N . ALA A 1 104 ? -10.176 22.793 -36.633 1.00 51.66 104 ALA A N 1
ATOM 733 C CA . ALA A 1 104 ? -9.310 21.948 -35.827 1.00 51.66 104 ALA A CA 1
ATOM 734 C C . ALA A 1 104 ? -8.524 22.827 -34.841 1.00 51.66 104 ALA A C 1
ATOM 736 O O . ALA A 1 104 ? -7.923 23.811 -35.289 1.00 51.66 104 ALA A O 1
ATOM 737 N N . PRO A 1 105 ? -8.552 22.535 -33.526 1.00 50.00 105 PRO A N 1
ATOM 738 C CA . PRO A 1 105 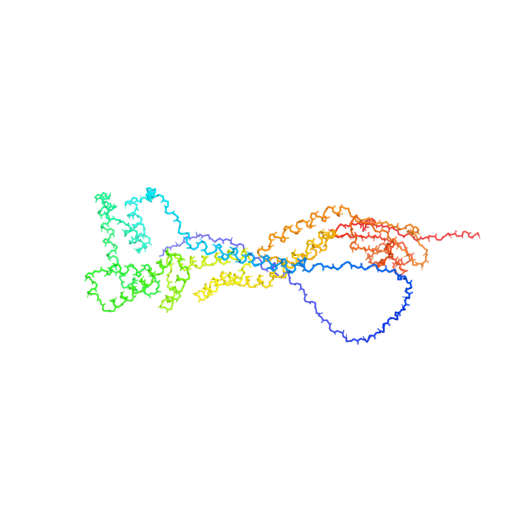? -7.743 23.279 -32.582 1.00 50.00 105 PRO A CA 1
ATOM 739 C C . PRO A 1 105 ? -6.309 23.229 -33.095 1.00 50.00 105 PRO A C 1
ATOM 741 O O . PRO A 1 105 ? -5.766 22.147 -33.325 1.00 50.00 105 PRO A O 1
ATOM 744 N N . SER A 1 106 ? -5.743 24.412 -33.345 1.00 51.44 106 SER A N 1
ATOM 745 C CA . SER A 1 106 ? -4.314 24.602 -33.552 1.00 51.44 106 SER A CA 1
ATOM 746 C C . SER A 1 106 ? -3.611 23.761 -32.499 1.00 51.44 106 SER A C 1
ATOM 748 O O . SER A 1 106 ? -3.726 24.070 -31.312 1.00 51.44 106 SER A O 1
ATOM 750 N N . VAL A 1 107 ? -2.961 22.671 -32.917 1.00 49.34 107 VAL A N 1
ATOM 751 C CA . VAL A 1 107 ? -2.099 21.880 -32.041 1.00 49.34 107 VAL A CA 1
ATOM 752 C C . VAL A 1 107 ? -1.164 22.898 -31.410 1.00 49.34 107 VAL A C 1
ATOM 754 O O . VAL A 1 107 ? -0.441 23.582 -32.133 1.00 49.34 107 VAL A O 1
ATOM 757 N N . ALA A 1 108 ? -1.275 23.099 -30.097 1.00 45.97 108 ALA A N 1
ATOM 758 C CA . ALA A 1 108 ? -0.347 23.953 -29.381 1.00 45.97 108 ALA A CA 1
ATOM 759 C C . ALA A 1 108 ? 1.050 23.436 -29.733 1.00 45.97 108 ALA A C 1
ATOM 761 O O . ALA A 1 108 ? 1.341 22.264 -29.484 1.00 45.97 108 ALA A O 1
ATOM 762 N N . GLU A 1 109 ? 1.858 24.256 -30.413 1.00 49.78 109 GLU A N 1
ATOM 763 C CA . GLU A 1 109 ? 3.239 23.901 -30.710 1.00 49.78 109 GLU A CA 1
ATOM 764 C C . GLU A 1 109 ? 3.898 23.594 -29.368 1.00 49.78 109 GLU A C 1
ATOM 766 O O . GLU A 1 109 ? 4.034 24.467 -28.510 1.00 49.78 109 GLU A O 1
ATOM 771 N N . VAL A 1 110 ? 4.237 22.320 -29.160 1.00 52.00 110 VAL A N 1
ATOM 772 C CA . VAL A 1 110 ? 5.126 21.918 -28.075 1.00 52.00 110 VAL A CA 1
ATOM 773 C C . VAL A 1 110 ? 6.352 22.826 -28.194 1.00 52.00 110 VAL A C 1
ATOM 775 O O . VAL A 1 110 ? 6.858 22.960 -29.314 1.00 52.00 110 VAL A O 1
ATOM 778 N N . PRO A 1 111 ? 6.800 23.493 -27.115 1.00 56.12 111 PRO A N 1
ATOM 779 C CA . PRO A 1 111 ? 7.967 24.362 -27.180 1.00 56.12 111 PRO A CA 1
ATOM 780 C C . PRO A 1 111 ? 9.130 23.569 -27.782 1.00 56.12 111 PRO A C 1
ATOM 782 O O . PRO A 1 111 ? 9.594 22.590 -27.194 1.00 56.12 111 PRO A O 1
ATOM 785 N N . ARG A 1 112 ? 9.526 23.935 -29.007 1.00 65.62 112 ARG A N 1
ATOM 786 C CA . ARG A 1 112 ? 10.614 23.274 -29.728 1.00 65.62 112 ARG A CA 1
ATOM 787 C C . ARG A 1 112 ? 11.912 23.634 -29.015 1.00 65.62 112 ARG A C 1
ATOM 789 O O . ARG A 1 112 ? 12.190 24.818 -28.836 1.00 65.62 112 ARG A O 1
ATOM 796 N N . ARG A 1 113 ? 12.666 22.622 -28.583 1.00 78.75 113 ARG A N 1
ATOM 797 C CA . ARG A 1 113 ? 14.020 22.811 -28.045 1.00 78.75 113 ARG A CA 1
ATOM 798 C C . ARG A 1 113 ? 14.922 23.337 -29.157 1.00 78.75 113 ARG A C 1
ATOM 800 O O . ARG A 1 113 ? 14.760 22.943 -30.313 1.00 78.75 113 ARG A O 1
ATOM 807 N N . GLU A 1 114 ? 15.854 24.222 -28.829 1.00 89.50 114 GLU A N 1
ATOM 808 C CA . GLU A 1 114 ? 16.781 24.736 -29.835 1.00 89.50 114 GLU A CA 1
ATOM 809 C C . GLU A 1 114 ? 17.767 23.633 -30.249 1.00 89.50 114 GLU A C 1
ATOM 811 O O . GLU A 1 114 ? 18.291 22.902 -29.409 1.00 89.50 114 GLU A O 1
ATOM 816 N N . ALA A 1 115 ? 18.057 23.504 -31.548 1.00 90.56 115 ALA A N 1
ATOM 817 C CA . ALA A 1 115 ? 18.916 22.430 -32.061 1.00 90.56 115 ALA A CA 1
ATOM 818 C C . ALA A 1 115 ? 20.326 22.429 -31.433 1.00 90.56 115 ALA A C 1
ATOM 820 O O . ALA A 1 115 ? 20.946 21.375 -31.283 1.00 90.56 115 ALA A O 1
ATOM 821 N N . ALA A 1 116 ? 20.820 23.607 -31.039 1.00 91.62 116 ALA A N 1
ATOM 822 C CA . ALA A 1 116 ? 22.089 23.761 -30.335 1.00 91.62 116 ALA A CA 1
ATOM 823 C C . ALA A 1 116 ? 22.059 23.162 -28.916 1.00 91.62 116 ALA A C 1
ATOM 825 O O . ALA A 1 116 ? 23.046 22.561 -28.496 1.00 91.62 116 ALA A O 1
ATOM 826 N N . GLU A 1 117 ? 20.935 23.273 -28.201 1.00 93.44 117 GLU A N 1
ATOM 827 C CA . GLU A 1 117 ? 20.760 22.672 -26.871 1.00 93.44 117 GLU A CA 1
ATOM 828 C C . GLU A 1 117 ? 20.743 21.145 -26.959 1.00 93.44 117 GLU A C 1
ATOM 830 O O . GLU A 1 117 ? 21.385 20.475 -26.157 1.00 93.44 117 GLU A O 1
ATOM 835 N N . VAL A 1 118 ? 20.068 20.592 -27.971 1.00 93.56 118 VAL A N 1
ATOM 836 C CA . VAL A 1 118 ? 20.014 19.139 -28.208 1.00 93.56 118 VAL A CA 1
ATOM 837 C C . VAL A 1 118 ? 21.406 18.579 -28.523 1.00 93.56 118 VAL A C 1
ATOM 839 O O . VAL A 1 118 ? 21.785 17.525 -28.016 1.00 93.56 118 VAL A O 1
ATOM 842 N N . LEU A 1 119 ? 22.204 19.300 -29.319 1.00 95.12 119 LEU A N 1
ATOM 843 C CA . LEU A 1 119 ? 23.589 18.913 -29.594 1.00 95.12 119 LEU A CA 1
ATOM 844 C C . LEU A 1 119 ? 24.462 18.945 -28.329 1.00 95.12 119 LEU A C 1
ATOM 846 O O . LEU A 1 119 ? 25.282 18.045 -28.144 1.00 95.12 119 LEU A O 1
ATOM 850 N N . LEU A 1 120 ? 24.288 19.950 -27.466 1.00 95.75 120 LEU A N 1
ATOM 851 C CA . LEU A 1 120 ? 25.001 20.034 -26.190 1.00 95.75 120 LEU A CA 1
ATOM 852 C C . LEU A 1 120 ? 24.594 18.891 -25.246 1.00 95.75 120 LEU A C 1
ATOM 854 O O . LEU A 1 120 ? 25.466 18.220 -24.707 1.00 95.75 120 LEU A O 1
ATOM 858 N N . GLU A 1 121 ? 23.294 18.600 -25.122 1.00 95.75 121 GLU A N 1
ATOM 859 C CA . GLU A 1 121 ? 22.783 17.482 -24.314 1.00 95.75 121 GLU A CA 1
ATOM 860 C C . GLU A 1 121 ? 23.367 16.135 -24.778 1.00 95.75 121 GLU A C 1
ATOM 862 O O . GLU A 1 121 ? 23.758 15.308 -23.954 1.00 95.75 121 GLU A O 1
ATOM 867 N N . ALA A 1 122 ? 23.493 15.918 -26.092 1.00 96.12 122 ALA A N 1
ATOM 868 C CA . ALA A 1 122 ? 24.132 14.717 -26.625 1.00 96.12 122 ALA A CA 1
ATOM 869 C C . ALA A 1 122 ? 25.628 14.637 -26.271 1.00 96.12 122 ALA A C 1
ATOM 871 O O . ALA A 1 122 ? 26.130 13.559 -25.951 1.00 96.12 122 ALA A O 1
ATOM 872 N N . GLN A 1 123 ? 26.346 15.762 -26.308 1.00 96.62 123 GLN A N 1
ATOM 873 C CA . GLN A 1 123 ? 27.760 15.825 -25.922 1.00 96.62 123 GLN A CA 1
ATOM 874 C C . GLN A 1 123 ? 27.953 15.581 -24.419 1.00 96.62 123 GLN A C 1
ATOM 876 O O . GLN A 1 123 ? 28.878 14.862 -24.037 1.00 96.62 123 GLN A O 1
ATOM 881 N N . ASP A 1 124 ? 27.060 16.105 -23.579 1.00 97.06 124 ASP A N 1
ATOM 882 C CA . ASP A 1 124 ? 27.055 15.846 -22.138 1.00 97.06 124 ASP A CA 1
ATOM 883 C C . ASP A 1 124 ? 26.779 14.364 -21.841 1.00 97.06 124 ASP A C 1
ATOM 885 O O . ASP A 1 124 ? 27.488 13.749 -21.043 1.00 97.06 124 ASP A O 1
ATOM 889 N N . ALA A 1 125 ? 25.815 13.748 -22.537 1.00 94.12 125 ALA A N 1
ATOM 890 C CA . ALA A 1 125 ? 25.546 12.313 -22.426 1.00 94.12 125 ALA A CA 1
ATOM 891 C C . ALA A 1 125 ? 26.776 11.469 -22.812 1.00 94.12 125 ALA A C 1
ATOM 893 O O . ALA A 1 125 ? 27.132 10.531 -22.097 1.00 94.12 125 ALA A O 1
ATOM 894 N N . MET A 1 126 ? 27.495 11.839 -23.880 1.00 95.94 126 MET A N 1
ATOM 895 C CA . MET A 1 126 ? 28.763 11.188 -24.241 1.00 95.94 126 MET A CA 1
ATOM 896 C C . MET A 1 126 ? 29.833 11.349 -23.156 1.00 95.94 126 MET A C 1
ATOM 898 O O . MET A 1 126 ? 30.549 10.393 -22.862 1.00 95.94 126 MET A O 1
ATOM 902 N N . ALA A 1 127 ? 29.948 12.533 -22.548 1.00 95.50 127 ALA A N 1
ATOM 903 C CA . ALA A 1 127 ? 30.911 12.784 -21.476 1.00 95.50 127 ALA A CA 1
ATOM 904 C C . ALA A 1 127 ? 30.634 11.929 -20.224 1.00 95.50 127 ALA A C 1
ATOM 906 O O . ALA A 1 127 ? 31.568 11.575 -19.505 1.00 95.50 127 ALA A O 1
ATOM 907 N N . LEU A 1 128 ? 29.370 11.560 -19.996 1.00 94.75 128 LEU A N 1
ATOM 908 C CA . LEU A 1 128 ? 28.937 10.641 -18.939 1.00 94.75 128 LEU A CA 1
ATOM 909 C C . LEU A 1 128 ? 29.033 9.154 -19.335 1.00 94.75 128 LEU A C 1
ATOM 911 O O . LEU A 1 128 ? 28.817 8.285 -18.493 1.00 94.75 128 LEU A O 1
ATOM 915 N N . GLY A 1 129 ? 29.372 8.844 -20.591 1.00 91.50 129 GLY A N 1
ATOM 916 C CA . GLY A 1 129 ? 29.407 7.476 -21.120 1.00 91.50 129 GLY A CA 1
ATOM 917 C C . GLY A 1 129 ? 28.032 6.898 -21.486 1.00 91.50 129 GLY A C 1
ATOM 918 O O . GLY A 1 129 ? 27.929 5.701 -21.748 1.00 91.50 129 GLY A O 1
ATOM 919 N N . GLU A 1 130 ? 26.984 7.725 -21.535 1.00 92.69 130 GLU A N 1
ATOM 920 C CA . GLU A 1 130 ? 25.615 7.362 -21.932 1.00 92.69 130 GLU A CA 1
ATOM 921 C C . GLU A 1 130 ? 25.472 7.417 -23.467 1.00 92.69 130 GLU A C 1
ATOM 923 O O . GLU A 1 130 ? 24.778 8.262 -24.038 1.00 92.69 130 GLU A O 1
ATOM 928 N N . TRP A 1 131 ? 26.194 6.539 -24.168 1.00 92.50 131 TRP A N 1
ATOM 929 C CA . TRP A 1 131 ? 26.302 6.566 -25.634 1.00 92.50 131 TRP A CA 1
ATOM 930 C C . TRP A 1 131 ? 24.984 6.289 -26.371 1.00 92.50 131 TRP A C 1
ATOM 932 O O . TRP A 1 131 ? 24.745 6.854 -27.440 1.00 92.50 131 TRP A O 1
ATOM 942 N N . ASP A 1 132 ? 24.118 5.438 -25.815 1.00 89.50 132 ASP A N 1
ATOM 943 C CA . ASP A 1 132 ? 22.793 5.158 -26.374 1.00 89.50 132 ASP A CA 1
ATOM 944 C C . ASP A 1 132 ? 21.877 6.384 -26.266 1.00 89.50 132 ASP A C 1
ATOM 946 O O . ASP A 1 132 ? 21.218 6.753 -27.239 1.00 89.50 132 ASP A O 1
ATOM 950 N N . ARG A 1 133 ? 21.921 7.079 -25.124 1.00 90.94 133 ARG A N 1
ATOM 951 C CA . ARG A 1 133 ? 21.203 8.334 -24.914 1.00 90.94 133 ARG A CA 1
ATOM 952 C C . ARG A 1 133 ? 21.698 9.425 -25.850 1.00 90.94 133 ARG A C 1
ATOM 954 O O . ARG A 1 133 ? 20.879 10.129 -26.429 1.00 90.94 133 ARG A O 1
ATOM 961 N N . ALA A 1 134 ? 23.012 9.559 -26.028 1.00 94.06 134 ALA A N 1
ATOM 962 C CA . ALA A 1 134 ? 23.571 10.520 -26.973 1.00 94.06 134 ALA A CA 1
ATOM 963 C C . ALA A 1 134 ? 23.029 10.292 -28.395 1.00 94.06 134 ALA A C 1
ATOM 965 O O . ALA A 1 134 ? 22.640 11.249 -29.062 1.00 94.06 134 ALA A O 1
ATOM 966 N N . LEU A 1 135 ? 22.930 9.031 -28.838 1.00 90.75 135 LEU A N 1
ATOM 967 C CA . LEU A 1 135 ? 22.289 8.693 -30.112 1.00 90.75 135 LEU A CA 1
ATOM 968 C C . LEU A 1 135 ? 20.799 9.042 -30.134 1.00 90.75 135 LEU A C 1
ATOM 970 O O . LEU A 1 135 ? 20.360 9.680 -31.082 1.00 90.75 135 LEU A O 1
ATOM 974 N N . ASP A 1 136 ? 20.025 8.655 -29.118 1.00 90.12 136 ASP A N 1
ATOM 975 C CA . ASP A 1 136 ? 18.585 8.947 -29.066 1.00 90.12 136 ASP A CA 1
ATOM 976 C C . ASP A 1 136 ? 18.298 10.464 -29.065 1.00 90.12 136 ASP A C 1
ATOM 978 O O . ASP A 1 136 ? 17.369 10.922 -29.734 1.00 90.12 136 ASP A O 1
ATOM 982 N N . VAL A 1 137 ? 19.121 11.260 -28.373 1.00 92.94 137 VAL A N 1
ATOM 983 C CA . VAL A 1 137 ? 19.035 12.730 -28.366 1.00 92.94 137 VAL A CA 1
ATOM 984 C C . VAL A 1 137 ? 19.347 13.293 -29.754 1.00 92.94 137 VAL A C 1
ATOM 986 O O . VAL A 1 137 ? 18.593 14.127 -30.254 1.00 92.94 137 VAL A O 1
ATOM 989 N N . LEU A 1 138 ? 20.398 12.816 -30.424 1.00 93.50 138 LEU A N 1
ATOM 990 C CA . LEU A 1 138 ? 20.716 13.261 -31.786 1.00 93.50 138 LEU A CA 1
ATOM 991 C C . LEU A 1 138 ? 19.667 12.826 -32.815 1.00 93.50 138 LEU A C 1
ATOM 993 O O . LEU A 1 138 ? 19.354 13.607 -33.710 1.00 93.50 138 LEU A O 1
ATOM 997 N N . ASP A 1 139 ? 19.097 11.628 -32.685 1.00 90.94 139 ASP A N 1
ATOM 998 C CA . ASP A 1 139 ? 18.046 11.114 -33.574 1.00 90.94 139 ASP A CA 1
ATOM 999 C C . ASP A 1 139 ? 16.735 11.909 -33.439 1.00 90.94 139 ASP A C 1
ATOM 1001 O O . ASP A 1 139 ? 15.905 11.905 -34.351 1.00 90.94 139 ASP A O 1
ATOM 1005 N N . SER A 1 140 ? 16.553 12.631 -32.327 1.00 91.75 140 SER A N 1
ATOM 1006 C CA . SER A 1 140 ? 15.426 13.550 -32.152 1.00 91.75 140 SER A CA 1
ATOM 1007 C C . SER A 1 140 ? 15.528 14.815 -33.018 1.00 91.75 140 SER A C 1
ATOM 1009 O O . SER A 1 140 ? 14.504 15.449 -33.267 1.00 91.75 140 SER A O 1
ATOM 1011 N N . LEU A 1 141 ? 16.724 15.160 -33.526 1.00 92.62 141 LEU A N 1
ATOM 1012 C CA . LEU A 1 141 ? 16.924 16.311 -34.411 1.00 92.62 141 LEU A CA 1
ATOM 1013 C C . LEU A 1 141 ? 16.369 16.035 -35.807 1.00 92.62 141 LEU A C 1
ATOM 1015 O O . LEU A 1 141 ? 16.970 15.324 -36.619 1.00 92.62 141 LEU A O 1
ATOM 1019 N N . THR A 1 142 ? 15.267 16.696 -36.140 1.00 91.25 142 THR A N 1
ATOM 1020 C CA . THR A 1 142 ? 14.695 16.644 -37.485 1.00 91.25 142 THR A CA 1
ATOM 1021 C C . THR A 1 142 ? 15.597 17.345 -38.511 1.00 91.25 142 THR A C 1
ATOM 1023 O O . THR A 1 142 ? 16.326 18.281 -38.170 1.00 91.25 142 THR A O 1
ATOM 1026 N N . PRO A 1 143 ? 15.509 16.993 -39.810 1.00 91.62 143 PRO A N 1
ATOM 1027 C CA . PRO A 1 143 ? 16.248 17.701 -40.859 1.00 91.62 143 PRO A CA 1
ATOM 1028 C C . PRO A 1 143 ? 15.982 19.217 -40.885 1.00 91.62 143 PRO A C 1
ATOM 1030 O O . PRO A 1 143 ? 16.874 19.999 -41.207 1.00 91.62 143 PRO A O 1
ATOM 1033 N N . SER A 1 144 ? 14.766 19.644 -40.525 1.00 89.75 144 SER A N 1
ATOM 1034 C CA . SER A 1 144 ? 14.404 21.061 -40.404 1.00 89.75 144 SER A CA 1
ATOM 1035 C C . SER A 1 144 ? 15.099 21.760 -39.240 1.00 89.75 144 SER A C 1
ATOM 1037 O O . SER A 1 144 ? 15.502 22.908 -39.388 1.00 89.75 144 SER A O 1
ATOM 1039 N N . GLU A 1 145 ? 15.259 21.089 -38.100 1.00 91.19 145 GLU A N 1
ATOM 1040 C CA . GLU A 1 145 ? 15.959 21.647 -36.938 1.00 91.19 145 GLU A CA 1
ATOM 1041 C C . GLU A 1 145 ? 17.464 21.696 -37.188 1.00 91.19 145 GLU A C 1
ATOM 1043 O O . GLU A 1 145 ? 18.101 22.706 -36.905 1.00 91.19 145 GLU A O 1
ATOM 1048 N N . GLN A 1 146 ? 18.030 20.671 -37.827 1.00 92.06 146 GLN A N 1
ATOM 1049 C CA . GLN A 1 146 ? 19.435 20.680 -38.241 1.00 92.06 146 GLN A CA 1
ATOM 1050 C C . GLN A 1 146 ? 19.759 21.852 -39.183 1.00 92.06 146 GLN A C 1
ATOM 1052 O O . GLN A 1 146 ? 20.837 22.430 -39.088 1.00 92.06 146 GLN A O 1
ATOM 1057 N N . ALA A 1 147 ? 18.819 22.264 -40.043 1.00 91.25 147 ALA A N 1
ATOM 1058 C CA . ALA A 1 147 ? 18.989 23.425 -40.922 1.00 91.25 147 ALA A CA 1
ATOM 1059 C C . ALA A 1 147 ? 19.033 24.774 -40.172 1.00 91.25 147 ALA A C 1
ATOM 1061 O O . ALA A 1 147 ? 19.423 25.781 -40.762 1.00 91.25 147 ALA A O 1
ATOM 1062 N N . THR A 1 148 ? 18.636 24.806 -38.893 1.00 92.88 148 THR A N 1
ATOM 1063 C CA . THR A 1 148 ? 18.736 26.003 -38.038 1.00 92.88 148 THR A CA 1
ATOM 1064 C C . THR A 1 148 ? 20.101 26.150 -37.367 1.00 92.88 148 THR A C 1
ATOM 1066 O O . THR A 1 148 ? 20.405 27.225 -36.852 1.00 92.88 148 THR A O 1
ATOM 1069 N N . LEU A 1 149 ? 20.939 25.105 -37.394 1.00 93.38 149 LEU A N 1
ATOM 1070 C CA . LEU A 1 149 ? 22.299 25.163 -36.869 1.00 93.38 149 LEU A CA 1
ATOM 1071 C C . LEU A 1 149 ? 23.166 26.099 -37.716 1.00 93.38 149 LEU A C 1
ATOM 1073 O O . LEU A 1 149 ? 23.106 26.119 -38.948 1.00 93.38 149 LEU A O 1
ATOM 1077 N N . ASP A 1 150 ? 24.023 26.859 -37.043 1.00 95.06 150 ASP A N 1
ATOM 1078 C CA . ASP A 1 150 ? 25.040 27.656 -37.709 1.00 95.06 150 ASP A CA 1
ATOM 1079 C C . ASP A 1 150 ? 26.144 26.745 -38.301 1.00 95.06 150 ASP A C 1
ATOM 1081 O O . ASP A 1 150 ? 26.231 25.548 -37.998 1.00 95.06 150 ASP A O 1
ATOM 1085 N N . PRO A 1 151 ? 27.043 27.267 -39.158 1.00 96.44 151 PRO A N 1
ATOM 1086 C CA . PRO A 1 151 ? 28.096 26.447 -39.755 1.00 96.44 151 PRO A CA 1
ATOM 1087 C C . PRO A 1 151 ? 29.017 25.767 -38.730 1.00 96.44 151 PRO A C 1
ATOM 1089 O O . PRO A 1 151 ? 29.623 24.742 -39.049 1.00 96.44 151 PRO A O 1
ATOM 1092 N N . ALA A 1 152 ? 29.173 26.335 -37.528 1.00 94.88 152 ALA A N 1
ATOM 1093 C CA . ALA A 1 152 ? 29.921 25.703 -36.446 1.00 94.88 152 ALA A CA 1
ATOM 1094 C C . ALA A 1 152 ? 29.145 24.524 -35.839 1.00 94.88 152 ALA A C 1
ATOM 1096 O O . ALA A 1 152 ? 29.722 23.445 -35.707 1.00 94.88 152 ALA A O 1
ATOM 1097 N N . GLY A 1 153 ? 27.850 24.690 -35.571 1.00 94.44 153 GLY A N 1
ATOM 1098 C CA . GLY A 1 153 ? 26.936 23.654 -35.096 1.00 94.44 153 GLY A CA 1
ATOM 1099 C C . GLY A 1 153 ? 26.822 22.474 -36.057 1.00 94.44 153 GLY A C 1
ATOM 1100 O O . GLY A 1 153 ? 26.935 21.333 -35.625 1.00 94.44 153 GLY A O 1
ATOM 1101 N N . CYS A 1 154 ? 26.730 22.710 -37.371 1.00 95.12 154 CYS A N 1
ATOM 1102 C CA . CYS A 1 154 ? 26.736 21.628 -38.367 1.00 95.12 154 CYS A CA 1
ATOM 1103 C C . CYS A 1 154 ? 28.039 20.808 -38.346 1.00 95.12 154 CYS A C 1
ATOM 1105 O O . CYS A 1 154 ? 28.016 19.578 -38.459 1.00 95.12 154 CYS A O 1
ATOM 1107 N N . ARG A 1 155 ? 29.194 21.476 -38.185 1.00 96.62 155 ARG A N 1
ATOM 1108 C CA . ARG A 1 155 ? 30.490 20.790 -38.035 1.00 96.62 155 ARG A CA 1
ATOM 1109 C C . ARG A 1 155 ? 30.553 20.003 -36.731 1.00 96.62 155 ARG A C 1
ATOM 1111 O O . ARG A 1 155 ? 31.035 18.875 -36.748 1.00 96.62 155 ARG A O 1
ATOM 1118 N N . ALA A 1 156 ? 30.067 20.582 -35.636 1.00 95.56 156 ALA A N 1
ATOM 1119 C CA . ALA A 1 156 ? 30.018 19.924 -34.338 1.00 95.56 156 ALA A CA 1
ATOM 1120 C C . ALA A 1 156 ? 29.107 18.688 -34.377 1.00 95.56 156 ALA A C 1
ATOM 1122 O O . ALA A 1 156 ? 29.559 17.622 -33.989 1.00 95.56 156 ALA A O 1
ATOM 1123 N N . LEU A 1 157 ? 27.906 18.779 -34.957 1.00 95.25 157 LEU A N 1
ATOM 1124 C CA . LEU A 1 157 ? 27.006 17.639 -35.168 1.00 95.25 157 LEU A CA 1
ATOM 1125 C C . LEU A 1 157 ? 27.686 16.512 -35.957 1.00 95.25 157 LEU A C 1
ATOM 1127 O O . LEU A 1 157 ? 27.681 15.363 -35.523 1.00 95.25 157 LEU A O 1
ATOM 1131 N N . THR A 1 158 ? 28.328 16.847 -37.082 1.00 95.75 158 THR A N 1
ATOM 1132 C CA . THR A 1 158 ? 29.047 15.863 -37.910 1.00 95.75 158 THR A CA 1
ATOM 1133 C C . THR A 1 158 ? 30.196 15.211 -37.134 1.00 95.75 158 THR A C 1
ATOM 1135 O O . THR A 1 158 ? 30.387 13.998 -37.205 1.00 95.75 158 THR A O 1
ATOM 1138 N N . ALA A 1 159 ? 30.963 16.001 -36.374 1.00 96.31 159 ALA A N 1
ATOM 1139 C CA . ALA A 1 159 ? 32.058 15.498 -35.549 1.00 96.31 159 ALA A CA 1
ATOM 1140 C C . ALA A 1 159 ? 31.546 14.587 -34.424 1.00 96.31 159 ALA A C 1
ATOM 1142 O O . ALA A 1 159 ? 32.085 13.503 -34.229 1.00 96.31 159 ALA A O 1
ATOM 1143 N N . THR A 1 160 ? 30.477 14.986 -33.734 1.00 95.56 160 THR A N 1
ATOM 1144 C CA . THR A 1 160 ? 29.813 14.193 -32.694 1.00 95.56 160 THR A CA 1
ATOM 1145 C C . THR A 1 160 ? 29.325 12.857 -33.259 1.00 95.56 160 THR A C 1
ATOM 1147 O O . THR A 1 160 ? 29.654 11.809 -32.708 1.00 95.56 160 THR A O 1
ATOM 1150 N N . GLN A 1 161 ? 28.637 12.861 -34.406 1.00 94.25 161 GLN A N 1
ATOM 1151 C CA . GLN A 1 161 ? 28.211 11.632 -35.086 1.00 94.25 161 GLN A CA 1
ATOM 1152 C C . GLN A 1 161 ? 29.403 10.742 -35.464 1.00 94.25 161 GLN A C 1
ATOM 1154 O O . GLN A 1 161 ? 29.359 9.536 -35.238 1.00 94.25 161 GLN A O 1
ATOM 1159 N N . ALA A 1 162 ? 30.489 11.318 -35.989 1.00 93.69 162 ALA A N 1
ATOM 1160 C CA . ALA A 1 162 ? 31.691 10.562 -36.340 1.00 93.69 162 ALA A CA 1
ATOM 1161 C C . ALA A 1 162 ? 32.364 9.918 -35.116 1.00 93.69 162 ALA A C 1
ATOM 1163 O O . ALA A 1 162 ? 32.786 8.765 -35.196 1.00 93.69 162 ALA A O 1
ATOM 1164 N N . VAL A 1 163 ? 32.434 10.627 -33.982 1.00 96.06 163 VAL A N 1
ATOM 1165 C CA . VAL A 1 163 ? 32.968 10.084 -32.721 1.00 96.06 163 VAL A CA 1
ATOM 1166 C C . VAL A 1 163 ? 32.112 8.921 -32.234 1.00 96.06 163 VAL A C 1
ATOM 1168 O O . VAL A 1 163 ? 32.656 7.870 -31.907 1.00 96.06 163 VAL A O 1
ATOM 1171 N N . ILE A 1 164 ? 30.786 9.076 -32.238 1.00 94.38 164 ILE A N 1
ATOM 1172 C CA . ILE A 1 164 ? 29.868 8.018 -31.810 1.00 94.38 164 ILE A CA 1
ATOM 1173 C C . ILE A 1 164 ? 30.009 6.768 -32.692 1.00 94.38 164 ILE A C 1
ATOM 1175 O O . ILE A 1 164 ? 30.118 5.657 -32.174 1.00 94.38 164 ILE A O 1
ATOM 1179 N N . GLN A 1 165 ? 30.050 6.938 -34.016 1.00 91.12 165 GLN A N 1
ATOM 1180 C CA . GLN A 1 165 ? 30.212 5.818 -34.949 1.00 91.12 165 GLN A CA 1
ATOM 1181 C C . GLN A 1 165 ? 31.579 5.139 -34.801 1.00 91.12 165 GLN A C 1
ATOM 1183 O O . GLN A 1 165 ? 31.658 3.913 -34.811 1.00 91.12 165 GLN A O 1
ATOM 1188 N N . GLY A 1 166 ? 32.648 5.919 -34.611 1.00 93.19 166 GLY A N 1
ATOM 1189 C CA . GLY A 1 166 ? 33.989 5.390 -34.359 1.00 93.19 166 GLY A CA 1
ATOM 1190 C C . GLY A 1 166 ? 34.055 4.569 -33.072 1.00 93.19 166 GLY A C 1
ATOM 1191 O O . GLY A 1 166 ? 34.497 3.422 -33.102 1.00 93.19 166 GLY A O 1
ATOM 1192 N N . TYR A 1 167 ? 33.538 5.120 -31.971 1.00 95.00 167 TYR A N 1
ATOM 1193 C CA . TYR A 1 167 ? 33.467 4.427 -30.684 1.00 95.00 167 TYR A CA 1
ATOM 1194 C C . TYR A 1 167 ? 32.641 3.139 -30.780 1.00 95.00 167 TYR A C 1
ATOM 1196 O O . TYR A 1 167 ? 33.061 2.082 -30.306 1.00 95.00 167 TYR A O 1
ATOM 1204 N N . GLY A 1 168 ? 31.486 3.215 -31.445 1.00 93.06 168 GLY A N 1
ATOM 1205 C CA . GLY A 1 168 ? 30.596 2.084 -31.663 1.00 93.06 168 GLY A CA 1
ATOM 1206 C C . GLY A 1 168 ? 31.204 0.962 -32.491 1.00 93.06 168 GLY A C 1
ATOM 1207 O O . GLY A 1 168 ? 30.967 -0.199 -32.172 1.00 93.06 168 GLY A O 1
ATOM 1208 N N . ALA A 1 169 ? 31.992 1.290 -33.516 1.00 91.75 169 ALA A N 1
ATOM 1209 C CA . ALA A 1 169 ? 32.708 0.301 -34.314 1.00 91.75 169 ALA A CA 1
ATOM 1210 C C . ALA A 1 169 ? 33.844 -0.365 -33.520 1.00 91.75 169 ALA A C 1
ATOM 1212 O O . ALA A 1 169 ? 34.023 -1.577 -33.614 1.00 91.75 169 ALA A O 1
ATOM 1213 N N . GLU A 1 170 ? 34.585 0.408 -32.720 1.00 94.75 170 GLU A N 1
ATOM 1214 C CA . GLU A 1 170 ? 35.683 -0.097 -31.885 1.00 94.75 170 GLU A CA 1
ATOM 1215 C C . GLU A 1 170 ? 35.186 -1.031 -30.771 1.00 94.75 170 GLU A C 1
ATOM 1217 O O . GLU A 1 170 ? 35.797 -2.065 -30.514 1.00 94.75 170 GLU A O 1
ATOM 1222 N N . HIS A 1 171 ? 34.046 -0.709 -30.156 1.00 95.81 171 HIS A N 1
ATOM 1223 C CA . HIS A 1 171 ? 33.489 -1.444 -29.013 1.00 95.81 171 HIS A CA 1
ATOM 1224 C C . HIS A 1 171 ? 32.272 -2.301 -29.393 1.00 95.81 171 HIS A C 1
ATOM 1226 O O . HIS A 1 171 ? 31.445 -2.624 -28.538 1.00 95.81 171 HIS A O 1
ATOM 1232 N N . LEU A 1 172 ? 32.115 -2.653 -30.674 1.00 95.25 172 LEU A N 1
ATOM 1233 C CA . LEU A 1 172 ? 30.915 -3.337 -31.161 1.00 95.25 172 LEU A CA 1
ATOM 1234 C C . LEU A 1 172 ? 30.670 -4.664 -30.432 1.00 95.25 172 LEU A C 1
ATOM 1236 O O . LEU A 1 172 ? 29.565 -4.908 -29.953 1.00 95.25 172 LEU A O 1
ATOM 1240 N N . GLU A 1 173 ? 31.694 -5.513 -30.339 1.00 95.25 173 GLU A N 1
ATOM 1241 C CA . GLU A 1 173 ? 31.575 -6.840 -29.726 1.00 95.25 173 GLU A CA 1
ATOM 1242 C C . GLU A 1 173 ? 31.290 -6.757 -28.224 1.00 95.25 173 GLU A C 1
ATOM 1244 O O . GLU A 1 173 ? 30.450 -7.502 -27.725 1.00 95.25 173 GLU A O 1
ATOM 1249 N N . GLU A 1 174 ? 31.928 -5.821 -27.514 1.00 95.81 174 GLU A N 1
ATOM 1250 C CA . GLU A 1 174 ? 31.688 -5.595 -26.085 1.00 95.81 174 GLU A CA 1
ATOM 1251 C C . GLU A 1 174 ? 30.253 -5.118 -25.834 1.00 95.81 174 GLU A C 1
ATOM 1253 O O . GLU A 1 174 ? 29.544 -5.681 -24.998 1.00 95.81 174 GLU A O 1
ATOM 1258 N N . ASN A 1 175 ? 29.796 -4.113 -26.587 1.00 95.50 175 ASN A N 1
ATOM 1259 C CA . ASN A 1 175 ? 28.443 -3.576 -26.457 1.00 95.50 175 ASN A CA 1
ATOM 1260 C C . ASN A 1 175 ? 27.382 -4.612 -26.836 1.00 95.50 175 ASN A C 1
ATOM 1262 O O . ASN A 1 175 ? 26.358 -4.719 -26.164 1.00 95.50 175 ASN A O 1
ATOM 1266 N N . LEU A 1 176 ? 27.639 -5.414 -27.870 1.00 96.38 176 LEU A N 1
ATOM 1267 C CA . LEU A 1 176 ? 26.756 -6.503 -28.268 1.00 96.38 176 LEU A CA 1
ATOM 1268 C C . LEU A 1 176 ? 26.712 -7.608 -27.208 1.00 96.38 176 LEU A C 1
ATOM 1270 O O . LEU A 1 176 ? 25.628 -8.075 -26.873 1.00 96.38 176 LEU A O 1
ATOM 1274 N N . ALA A 1 177 ? 27.857 -8.007 -26.649 1.00 95.75 177 ALA A N 1
ATOM 1275 C CA . ALA A 1 177 ? 27.922 -9.021 -25.601 1.00 95.75 177 ALA A CA 1
ATOM 1276 C C . ALA A 1 177 ? 27.203 -8.567 -24.322 1.00 95.75 177 ALA A C 1
ATOM 1278 O O . ALA A 1 177 ? 26.374 -9.309 -23.800 1.00 95.75 177 ALA A O 1
ATOM 1279 N N . ALA A 1 178 ? 27.461 -7.342 -23.854 1.00 94.38 178 ALA A N 1
ATOM 1280 C CA . ALA A 1 178 ? 26.763 -6.758 -22.709 1.00 94.38 178 ALA A CA 1
ATOM 1281 C C . ALA A 1 178 ? 25.259 -6.586 -22.987 1.00 94.38 178 ALA A C 1
ATOM 1283 O O . ALA A 1 178 ? 24.417 -6.878 -22.138 1.00 94.38 178 ALA A O 1
ATOM 1284 N N . GLY A 1 179 ? 24.902 -6.186 -24.209 1.00 93.75 179 GLY A N 1
ATOM 1285 C CA . GLY A 1 179 ? 23.512 -6.060 -24.626 1.00 93.75 179 GLY A CA 1
ATOM 1286 C C . GLY A 1 179 ? 22.758 -7.388 -24.629 1.00 93.75 179 GLY A C 1
ATOM 1287 O O . GLY A 1 179 ? 21.634 -7.472 -24.137 1.00 93.75 179 GLY A O 1
ATOM 1288 N N . LEU A 1 180 ? 23.404 -8.459 -25.091 1.00 95.88 180 LEU A N 1
ATOM 1289 C CA . LEU A 1 180 ? 22.878 -9.825 -25.025 1.00 95.88 180 LEU A CA 1
ATOM 1290 C C . LEU A 1 180 ? 22.862 -10.410 -23.604 1.00 95.88 180 LEU A C 1
ATOM 1292 O O . LEU A 1 180 ? 22.289 -11.478 -23.409 1.00 95.88 180 LEU A O 1
ATOM 1296 N N . GLN A 1 181 ? 23.457 -9.730 -22.620 1.00 95.75 181 GLN A N 1
ATOM 1297 C CA . GLN A 1 181 ? 23.331 -10.049 -21.194 1.00 95.75 181 GLN A CA 1
ATOM 1298 C C . GLN A 1 181 ? 22.203 -9.270 -20.501 1.00 95.75 181 GLN A C 1
ATOM 1300 O O . GLN A 1 181 ? 21.959 -9.506 -19.321 1.00 95.75 181 GLN A O 1
ATOM 1305 N N . GLY A 1 182 ? 21.501 -8.375 -21.206 1.00 92.44 182 GLY A N 1
ATOM 1306 C CA . GLY A 1 182 ? 20.357 -7.644 -20.656 1.00 92.44 182 GLY A CA 1
ATOM 1307 C C . GLY A 1 182 ? 20.429 -6.129 -20.788 1.00 92.44 182 GLY A C 1
ATOM 1308 O O . GLY A 1 182 ? 19.427 -5.482 -20.510 1.00 92.44 182 GLY A O 1
ATOM 1309 N N . ASP A 1 183 ? 21.552 -5.542 -21.211 1.00 93.31 183 ASP A N 1
ATOM 1310 C CA . ASP A 1 183 ? 21.681 -4.085 -21.344 1.00 93.31 183 ASP A CA 1
ATOM 1311 C C . ASP A 1 183 ? 21.098 -3.577 -22.677 1.00 93.31 183 ASP A C 1
ATOM 1313 O O . ASP A 1 183 ? 21.784 -3.475 -23.698 1.00 93.31 183 ASP A O 1
ATOM 1317 N N . PHE A 1 184 ? 19.805 -3.239 -22.686 1.00 90.81 184 PHE A N 1
ATOM 1318 C CA . PHE A 1 184 ? 19.135 -2.766 -23.903 1.00 90.81 184 PHE A CA 1
ATOM 1319 C C . PHE A 1 184 ? 19.699 -1.459 -24.471 1.00 90.81 184 PHE A C 1
ATOM 1321 O O . PHE A 1 184 ? 19.600 -1.258 -25.685 1.00 90.81 184 PHE A O 1
ATOM 1328 N N . GLY A 1 185 ? 20.305 -0.599 -23.645 1.00 90.19 185 GLY A N 1
ATOM 1329 C CA . GLY A 1 185 ? 20.966 0.622 -24.111 1.00 90.19 185 GLY A CA 1
ATOM 1330 C C . GLY A 1 185 ? 22.170 0.269 -24.980 1.00 90.19 185 GLY A C 1
ATOM 1331 O O . GLY A 1 185 ? 22.229 0.632 -26.160 1.00 90.19 185 GLY A O 1
ATOM 1332 N N . ARG A 1 186 ? 23.071 -0.569 -24.452 1.00 92.88 186 ARG A N 1
ATOM 1333 C CA . ARG A 1 186 ? 24.232 -1.077 -25.205 1.00 92.88 186 ARG A CA 1
ATOM 1334 C C . ARG A 1 186 ? 23.838 -1.908 -26.423 1.00 92.88 186 ARG A C 1
ATOM 1336 O O . ARG A 1 186 ? 24.483 -1.799 -27.466 1.00 92.88 186 ARG A O 1
ATOM 1343 N N . LEU A 1 187 ? 22.764 -2.696 -26.331 1.00 94.62 187 LEU A N 1
ATOM 1344 C CA . LEU A 1 187 ? 22.270 -3.483 -27.460 1.00 94.62 187 LEU A CA 1
ATOM 1345 C C . LEU A 1 187 ? 21.776 -2.588 -28.603 1.00 94.62 187 LEU A C 1
ATOM 1347 O O . LEU A 1 187 ? 22.161 -2.790 -29.754 1.00 94.62 187 LEU A O 1
ATOM 1351 N N . ARG A 1 188 ? 20.948 -1.579 -28.299 1.00 92.75 188 ARG A N 1
ATOM 1352 C CA . ARG A 1 188 ? 20.469 -0.600 -29.291 1.00 92.75 188 ARG A CA 1
ATOM 1353 C C . ARG A 1 188 ? 21.635 0.158 -29.915 1.00 92.75 188 ARG A C 1
ATOM 1355 O O . ARG A 1 188 ? 21.663 0.312 -31.136 1.00 92.75 188 ARG A O 1
ATOM 1362 N N . PHE A 1 189 ? 22.601 0.567 -29.093 1.00 93.50 189 PHE A N 1
ATOM 1363 C CA . PHE A 1 189 ? 23.819 1.227 -29.543 1.00 93.50 189 PHE A CA 1
ATOM 1364 C C . PHE A 1 189 ? 24.594 0.362 -30.549 1.00 93.50 189 PHE A C 1
ATOM 1366 O O . PHE A 1 189 ? 24.807 0.794 -31.681 1.00 93.50 189 PHE A O 1
ATOM 1373 N N . ALA A 1 190 ? 24.910 -0.887 -30.188 1.00 95.19 190 ALA A N 1
ATOM 1374 C CA . ALA A 1 190 ? 25.614 -1.841 -31.048 1.00 95.19 190 ALA A CA 1
ATOM 1375 C C . ALA A 1 190 ? 24.885 -2.100 -32.379 1.00 95.19 190 ALA A C 1
ATOM 1377 O O . ALA A 1 190 ? 25.510 -2.169 -33.435 1.00 95.19 190 ALA A O 1
ATOM 1378 N N . LEU A 1 191 ? 23.553 -2.224 -32.357 1.00 94.62 191 LEU A N 1
ATOM 1379 C CA . LEU A 1 191 ? 22.768 -2.438 -33.576 1.00 94.62 191 LEU A CA 1
ATOM 1380 C C . LEU A 1 191 ? 22.778 -1.226 -34.511 1.00 94.62 191 LEU A C 1
ATOM 1382 O O . LEU A 1 191 ? 22.811 -1.406 -35.729 1.00 94.62 191 LEU A O 1
ATOM 1386 N N . ARG A 1 192 ? 22.727 -0.006 -33.962 1.00 91.62 192 ARG A N 1
ATOM 1387 C CA . ARG A 1 192 ? 22.754 1.228 -34.759 1.00 91.62 192 ARG A CA 1
ATOM 1388 C C . ARG A 1 192 ? 24.130 1.490 -35.359 1.00 91.62 192 ARG A C 1
ATOM 1390 O O . ARG A 1 192 ? 24.201 1.921 -36.505 1.00 91.62 192 ARG A O 1
ATOM 1397 N N . THR A 1 193 ? 25.203 1.208 -34.626 1.00 91.06 193 THR A N 1
ATOM 1398 C CA . THR A 1 193 ? 26.582 1.425 -35.096 1.00 91.06 193 THR A CA 1
ATOM 1399 C C . THR A 1 193 ? 27.043 0.334 -36.064 1.00 91.06 193 THR A C 1
ATOM 1401 O O . THR A 1 193 ? 27.853 0.595 -36.949 1.00 91.06 193 THR A O 1
ATOM 1404 N N . ALA A 1 194 ? 26.483 -0.876 -35.965 1.00 91.19 194 ALA A N 1
ATOM 1405 C CA . ALA A 1 194 ? 26.705 -1.945 -36.937 1.00 91.19 194 ALA A CA 1
ATOM 1406 C C . ALA A 1 194 ? 25.885 -1.794 -38.232 1.00 91.19 194 ALA A C 1
ATOM 1408 O O . ALA A 1 194 ? 26.153 -2.505 -39.202 1.00 91.19 194 ALA A O 1
ATOM 1409 N N . ALA A 1 195 ? 24.874 -0.917 -38.267 1.00 85.12 195 ALA A N 1
ATOM 1410 C CA . ALA A 1 195 ? 23.987 -0.782 -39.417 1.00 85.12 195 ALA A CA 1
ATOM 1411 C C . ALA A 1 195 ? 24.722 -0.202 -40.637 1.00 85.12 195 ALA A C 1
ATOM 1413 O O . ALA A 1 195 ? 25.300 0.881 -40.584 1.00 85.12 195 ALA A O 1
ATOM 1414 N N . GLY A 1 196 ? 24.650 -0.897 -41.776 1.00 82.25 196 GLY A N 1
ATOM 1415 C CA . GLY A 1 196 ? 25.160 -0.397 -43.053 1.00 82.25 196 GLY A CA 1
ATOM 1416 C C . GLY A 1 196 ? 25.973 -1.424 -43.846 1.00 82.25 196 GLY A C 1
ATOM 1417 O O . GLY A 1 196 ? 25.961 -2.615 -43.539 1.00 82.25 196 GLY A O 1
ATOM 1418 N N . PRO A 1 197 ? 26.698 -0.987 -44.894 1.00 73.88 197 PRO A N 1
ATOM 1419 C CA . PRO A 1 197 ? 27.425 -1.887 -45.794 1.00 73.88 197 PRO A CA 1
ATOM 1420 C C . PRO A 1 197 ? 28.574 -2.650 -45.112 1.00 73.88 197 PRO A C 1
ATOM 1422 O O . PRO A 1 197 ? 28.991 -3.692 -45.617 1.00 73.88 197 PRO A O 1
ATOM 1425 N N . ALA A 1 198 ? 29.064 -2.165 -43.966 1.00 79.88 198 ALA A N 1
ATOM 1426 C CA . ALA A 1 198 ? 30.110 -2.818 -43.181 1.00 79.88 198 ALA A CA 1
ATOM 1427 C C . ALA A 1 198 ? 29.627 -4.095 -42.468 1.00 79.88 198 ALA A C 1
ATOM 1429 O O . ALA A 1 198 ? 30.444 -4.963 -42.172 1.00 79.88 198 ALA A O 1
ATOM 1430 N N . GLU A 1 199 ? 28.316 -4.267 -42.258 1.00 86.69 199 GLU A N 1
ATOM 1431 C CA . GLU A 1 199 ? 27.770 -5.445 -41.576 1.00 86.69 199 GLU A CA 1
ATOM 1432 C C . GLU A 1 199 ? 28.092 -6.749 -42.317 1.00 86.69 199 GLU A C 1
ATOM 1434 O O . GLU A 1 199 ? 28.398 -7.769 -41.703 1.00 86.69 199 GLU A O 1
ATOM 1439 N N . ALA A 1 200 ? 28.069 -6.720 -43.653 1.00 86.75 200 ALA A N 1
ATOM 1440 C CA . ALA A 1 200 ? 28.365 -7.892 -44.474 1.00 86.75 200 ALA A CA 1
ATOM 1441 C C . ALA A 1 200 ? 29.822 -8.369 -44.333 1.00 86.75 200 ALA A C 1
ATOM 1443 O O . ALA A 1 200 ? 30.108 -9.531 -44.621 1.00 86.75 200 ALA A O 1
ATOM 1444 N N . ALA A 1 201 ? 30.724 -7.487 -43.890 1.00 90.31 201 ALA A N 1
ATOM 1445 C CA . ALA A 1 201 ? 32.131 -7.792 -43.657 1.00 90.31 201 ALA A CA 1
ATOM 1446 C C . ALA A 1 201 ? 32.409 -8.335 -42.241 1.00 90.31 201 ALA A C 1
ATOM 1448 O O . ALA A 1 201 ? 33.536 -8.746 -41.968 1.00 90.31 201 ALA A O 1
ATOM 1449 N N . LEU A 1 202 ? 31.410 -8.350 -41.349 1.00 92.31 202 LEU A N 1
ATOM 1450 C CA . LEU A 1 202 ? 31.573 -8.829 -39.978 1.00 92.31 202 LEU A CA 1
ATOM 1451 C C . LEU A 1 202 ? 31.678 -10.367 -39.903 1.00 92.31 202 LEU A C 1
ATOM 1453 O O . LEU A 1 202 ? 31.065 -11.078 -40.716 1.00 92.31 202 LEU A O 1
ATOM 1457 N N . PRO A 1 203 ? 32.389 -10.898 -38.887 1.00 95.19 203 PRO A N 1
ATOM 1458 C CA . PRO A 1 203 ? 32.405 -12.326 -38.573 1.00 95.19 203 PRO A CA 1
ATOM 1459 C C . PRO A 1 203 ? 30.992 -12.935 -38.467 1.00 95.19 203 PRO A C 1
ATOM 1461 O O . PRO A 1 203 ? 30.022 -12.261 -38.116 1.00 95.19 203 PRO A O 1
ATOM 1464 N N . GLU A 1 204 ? 30.833 -14.214 -38.825 1.00 94.19 204 GLU A N 1
ATOM 1465 C CA . GLU A 1 204 ? 29.512 -14.871 -38.861 1.00 94.19 204 GLU A CA 1
ATOM 1466 C C . GLU A 1 204 ? 28.839 -14.940 -37.482 1.00 94.19 204 GLU A C 1
ATOM 1468 O O . GLU A 1 204 ? 27.628 -14.756 -37.367 1.00 94.19 204 GLU A O 1
ATOM 1473 N N . ASP A 1 205 ? 29.622 -15.174 -36.437 1.00 94.69 205 ASP A N 1
ATOM 1474 C CA . ASP A 1 205 ? 29.200 -15.159 -35.040 1.00 94.69 205 ASP A CA 1
ATOM 1475 C C . ASP A 1 205 ? 28.697 -13.774 -34.611 1.00 94.69 205 ASP A C 1
ATOM 1477 O O . ASP A 1 205 ? 27.598 -13.673 -34.064 1.00 94.69 205 ASP A O 1
ATOM 1481 N N . VAL A 1 206 ? 29.418 -12.704 -34.961 1.00 94.75 206 VAL A N 1
ATOM 1482 C CA . VAL A 1 206 ? 28.981 -11.320 -34.714 1.00 94.75 206 VAL A CA 1
ATOM 1483 C C . VAL A 1 206 ? 27.675 -11.028 -35.456 1.00 94.75 206 VAL A C 1
ATOM 1485 O O . VAL A 1 206 ? 26.729 -10.518 -34.859 1.00 94.75 206 VAL A O 1
ATOM 1488 N N . ARG A 1 207 ? 27.552 -11.428 -36.729 1.00 94.69 207 ARG A N 1
ATOM 1489 C CA . ARG A 1 207 ? 26.304 -11.267 -37.503 1.00 94.69 207 ARG A CA 1
ATOM 1490 C C . ARG A 1 207 ? 25.129 -12.030 -36.892 1.00 94.69 207 ARG A C 1
ATOM 1492 O O . ARG A 1 207 ? 24.011 -11.516 -36.862 1.00 94.69 207 ARG A O 1
ATOM 1499 N N . ARG A 1 208 ? 25.361 -13.242 -36.381 1.00 95.50 208 ARG A N 1
ATOM 1500 C CA . ARG A 1 208 ? 24.336 -14.031 -35.680 1.00 95.50 208 ARG A CA 1
ATOM 1501 C C . ARG A 1 208 ? 23.887 -13.337 -34.395 1.00 95.50 208 ARG A C 1
ATOM 1503 O O . ARG A 1 208 ? 22.687 -13.236 -34.154 1.00 95.50 208 ARG A O 1
ATOM 1510 N N . ASN A 1 209 ? 24.831 -12.818 -33.617 1.00 96.00 209 ASN A N 1
ATOM 1511 C CA . ASN A 1 209 ? 24.554 -12.065 -32.399 1.00 96.00 209 ASN A CA 1
ATOM 1512 C C . ASN A 1 209 ? 23.799 -10.759 -32.693 1.00 96.00 209 ASN A C 1
ATOM 1514 O O . ASN A 1 209 ? 22.847 -10.444 -31.986 1.00 96.00 209 ASN A O 1
ATOM 1518 N N . LEU A 1 210 ? 24.131 -10.051 -33.778 1.00 95.81 210 LEU A N 1
ATOM 1519 C CA . LEU A 1 210 ? 23.368 -8.888 -34.245 1.00 95.81 210 LEU A CA 1
ATOM 1520 C C . LEU A 1 210 ? 21.931 -9.269 -34.626 1.00 95.81 210 LEU A C 1
ATOM 1522 O O . LEU A 1 210 ? 20.992 -8.563 -34.267 1.00 95.81 210 LEU A O 1
ATOM 1526 N N . ALA A 1 211 ? 21.723 -10.398 -35.309 1.00 95.38 211 ALA A N 1
ATOM 1527 C CA . ALA A 1 211 ? 20.380 -10.877 -35.639 1.00 95.38 211 ALA A CA 1
ATOM 1528 C C . ALA A 1 211 ? 19.553 -11.216 -34.384 1.00 95.38 211 ALA A C 1
ATOM 1530 O O . ALA A 1 211 ? 18.384 -10.832 -34.299 1.00 95.38 211 ALA A O 1
ATOM 1531 N N . LEU A 1 212 ? 20.163 -11.874 -33.391 1.00 95.81 212 LEU A N 1
ATOM 1532 C CA . LEU A 1 212 ? 19.539 -12.110 -32.083 1.00 95.81 212 LEU A CA 1
ATOM 1533 C C . LEU A 1 212 ? 19.210 -10.787 -31.379 1.00 95.81 212 LEU A C 1
ATOM 1535 O O . LEU A 1 212 ? 18.087 -10.600 -30.910 1.00 95.81 212 LEU A O 1
ATOM 1539 N N . GLY A 1 213 ? 20.153 -9.844 -31.385 1.00 95.88 213 GLY A N 1
ATOM 1540 C CA . GLY A 1 213 ? 19.981 -8.511 -30.822 1.00 95.88 213 GLY A CA 1
ATOM 1541 C C . GLY A 1 213 ? 18.802 -7.756 -31.432 1.00 95.88 213 GLY A C 1
ATOM 1542 O O . GLY A 1 213 ? 17.995 -7.188 -30.701 1.00 95.88 213 GLY A O 1
ATOM 1543 N N . ARG A 1 214 ? 18.635 -7.807 -32.761 1.00 96.00 214 ARG A N 1
ATOM 1544 C CA . ARG A 1 214 ? 17.484 -7.195 -33.452 1.00 96.00 214 ARG A CA 1
ATOM 1545 C C . ARG A 1 214 ? 16.157 -7.764 -32.979 1.00 96.00 214 ARG A C 1
ATOM 1547 O O . ARG A 1 214 ? 15.257 -6.990 -32.681 1.00 96.00 214 ARG A O 1
ATOM 1554 N N . SER A 1 215 ? 16.052 -9.089 -32.871 1.00 96.06 215 SER A N 1
ATOM 1555 C CA . SER A 1 215 ? 14.842 -9.747 -32.358 1.00 96.06 215 SER A CA 1
ATOM 1556 C C . SER A 1 215 ? 14.508 -9.281 -30.935 1.00 96.06 215 SER A C 1
ATOM 1558 O O . SER A 1 215 ? 13.345 -9.028 -30.624 1.00 96.06 215 SER A O 1
ATOM 1560 N N . LEU A 1 216 ? 15.512 -9.137 -30.063 1.00 96.12 216 LEU A N 1
ATOM 1561 C CA . LEU A 1 216 ? 15.312 -8.647 -28.695 1.00 96.12 216 LEU A CA 1
ATOM 1562 C C . LEU A 1 216 ? 14.875 -7.174 -28.668 1.00 96.12 216 LEU A C 1
ATOM 1564 O O . LEU A 1 216 ? 13.926 -6.832 -27.963 1.00 96.12 216 LEU A O 1
ATOM 1568 N N . VAL A 1 217 ? 15.512 -6.311 -29.465 1.00 94.50 217 VAL A N 1
ATOM 1569 C CA . VAL A 1 217 ? 15.138 -4.890 -29.566 1.00 94.50 217 VAL A CA 1
ATOM 1570 C C . VAL A 1 217 ? 13.739 -4.716 -30.157 1.00 94.50 217 VAL A C 1
ATOM 1572 O O . VAL A 1 217 ? 12.975 -3.895 -29.660 1.00 94.50 217 VAL A O 1
ATOM 1575 N N . GLU A 1 218 ? 13.350 -5.513 -31.152 1.00 95.56 218 GLU A N 1
ATOM 1576 C CA . GLU A 1 218 ? 11.990 -5.503 -31.708 1.00 95.56 218 GLU A CA 1
ATOM 1577 C C . GLU A 1 218 ? 10.940 -5.905 -30.659 1.00 95.56 218 GLU A C 1
ATOM 1579 O O . GLU A 1 218 ? 9.885 -5.275 -30.548 1.00 95.56 218 GLU A O 1
ATOM 1584 N N . ARG A 1 219 ? 11.237 -6.909 -29.825 1.00 95.94 219 ARG A N 1
ATOM 1585 C CA . ARG A 1 219 ? 10.362 -7.302 -28.707 1.00 95.94 219 ARG A CA 1
ATOM 1586 C C . ARG A 1 219 ? 10.215 -6.184 -27.685 1.00 95.94 219 ARG A C 1
ATOM 1588 O O . ARG A 1 219 ? 9.090 -5.906 -27.270 1.00 95.94 219 ARG A O 1
ATOM 1595 N N . TYR A 1 220 ? 11.316 -5.526 -27.323 1.00 95.81 220 TYR A N 1
ATOM 1596 C CA . TYR A 1 220 ? 11.289 -4.382 -26.414 1.00 95.81 220 TYR A CA 1
ATOM 1597 C C . TYR A 1 220 ? 10.519 -3.193 -27.016 1.00 95.81 220 TYR A C 1
ATOM 1599 O O . TYR A 1 220 ? 9.673 -2.609 -26.346 1.00 95.81 220 TYR A O 1
ATOM 1607 N N . ALA A 1 221 ? 10.679 -2.902 -28.309 1.00 94.50 221 ALA A N 1
ATOM 1608 C CA . ALA A 1 221 ? 9.858 -1.905 -29.003 1.00 94.50 221 ALA A CA 1
ATOM 1609 C C . ALA A 1 221 ? 8.355 -2.263 -28.966 1.00 94.50 221 ALA A C 1
ATOM 1611 O O . ALA A 1 221 ? 7.494 -1.395 -28.819 1.00 94.50 221 ALA A O 1
ATOM 1612 N N . GLY A 1 222 ? 8.014 -3.555 -29.019 1.00 97.56 222 GLY A N 1
ATOM 1613 C CA . GLY A 1 222 ? 6.649 -4.037 -28.795 1.00 97.56 222 GLY A CA 1
ATOM 1614 C C . GLY A 1 222 ? 6.115 -3.768 -27.379 1.00 97.56 222 GLY A C 1
ATOM 1615 O O . GLY A 1 222 ? 4.910 -3.564 -27.214 1.00 97.56 222 GLY A O 1
ATOM 1616 N N . ILE A 1 223 ? 6.986 -3.744 -26.366 1.00 97.94 223 ILE A N 1
ATOM 1617 C CA . ILE A 1 223 ? 6.657 -3.336 -24.991 1.00 97.94 223 ILE A CA 1
ATOM 1618 C C . ILE A 1 223 ? 6.420 -1.824 -24.933 1.00 97.94 223 ILE A C 1
ATOM 1620 O O . ILE A 1 223 ? 5.404 -1.391 -24.387 1.00 97.94 223 ILE A O 1
ATOM 1624 N N . GLU A 1 224 ? 7.304 -1.023 -25.535 1.00 97.00 224 GLU A N 1
ATOM 1625 C CA . GLU A 1 224 ? 7.153 0.437 -25.623 1.00 97.00 224 GLU A CA 1
ATOM 1626 C C . GLU A 1 224 ? 5.822 0.815 -26.293 1.00 97.00 224 GLU A C 1
ATOM 1628 O O . GLU A 1 224 ? 5.056 1.619 -25.756 1.00 97.00 224 GLU A O 1
ATOM 1633 N N . ALA A 1 225 ? 5.483 0.166 -27.412 1.00 97.88 225 ALA A N 1
ATOM 1634 C CA . ALA A 1 225 ? 4.222 0.380 -28.120 1.00 97.88 225 ALA A CA 1
ATOM 1635 C C . ALA A 1 225 ? 2.990 -0.014 -27.283 1.00 97.88 225 ALA A C 1
ATOM 1637 O O . ALA A 1 225 ? 1.978 0.692 -27.297 1.00 97.88 225 ALA A O 1
ATOM 1638 N N . ALA A 1 226 ? 3.054 -1.118 -26.529 1.00 97.94 226 ALA A N 1
ATOM 1639 C CA . ALA A 1 226 ? 1.985 -1.503 -25.605 1.00 97.94 226 ALA A CA 1
ATOM 1640 C C . ALA A 1 226 ? 1.827 -0.473 -24.473 1.00 97.94 226 ALA A C 1
ATOM 1642 O O . ALA A 1 226 ? 0.706 -0.065 -24.155 1.00 97.94 226 ALA A O 1
ATOM 1643 N N . SER A 1 227 ? 2.943 0.016 -23.924 1.00 97.94 227 SER A N 1
ATOM 1644 C CA . SER A 1 227 ? 2.947 1.053 -22.891 1.00 97.94 227 SER A CA 1
ATOM 1645 C C . SER A 1 227 ? 2.371 2.375 -23.398 1.00 97.94 227 SER A C 1
ATOM 1647 O O . SER A 1 227 ? 1.589 3.003 -22.686 1.00 97.94 227 SER A O 1
ATOM 1649 N N . ALA A 1 228 ? 2.693 2.786 -24.628 1.00 97.25 228 ALA A N 1
ATOM 1650 C CA . ALA A 1 228 ? 2.165 4.009 -25.238 1.00 97.25 228 ALA A CA 1
ATOM 1651 C C . ALA A 1 228 ? 0.632 3.989 -25.394 1.00 97.25 228 ALA A C 1
ATOM 1653 O O . ALA A 1 228 ? -0.008 5.038 -25.381 1.00 97.25 228 ALA A O 1
ATOM 1654 N N . ARG A 1 229 ? 0.026 2.799 -25.496 1.00 97.88 229 ARG A N 1
ATOM 1655 C CA . ARG A 1 229 ? -1.435 2.602 -25.537 1.00 97.88 229 ARG A CA 1
ATOM 1656 C C . ARG A 1 229 ? -2.063 2.361 -24.157 1.00 97.88 229 ARG A C 1
ATOM 1658 O O . ARG A 1 229 ? -3.232 1.995 -24.097 1.00 97.88 229 ARG A O 1
ATOM 1665 N N . ALA A 1 230 ? -1.297 2.507 -23.072 1.00 97.44 230 ALA A N 1
ATOM 1666 C CA . ALA A 1 230 ? -1.704 2.169 -21.704 1.00 97.44 230 ALA A CA 1
ATOM 1667 C C . ALA A 1 230 ? -2.198 0.713 -21.536 1.00 97.44 230 ALA A C 1
ATOM 1669 O O . ALA A 1 230 ? -3.023 0.407 -20.675 1.00 97.44 230 ALA A O 1
ATOM 1670 N N . ALA A 1 231 ? -1.683 -0.221 -22.343 1.00 98.06 231 ALA A N 1
ATOM 1671 C CA . ALA A 1 231 ? -2.024 -1.639 -22.252 1.00 98.06 231 ALA A CA 1
ATOM 1672 C C . ALA A 1 231 ? -1.187 -2.332 -21.157 1.00 98.06 231 ALA A C 1
ATOM 1674 O O . ALA A 1 231 ? -0.329 -3.164 -21.443 1.00 98.06 231 ALA A O 1
ATOM 1675 N N . HIS A 1 232 ? -1.408 -1.976 -19.887 1.00 98.12 232 HIS A N 1
ATOM 1676 C CA . HIS A 1 232 ? -0.549 -2.384 -18.760 1.00 98.12 232 HIS A CA 1
ATOM 1677 C C . HIS A 1 232 ? -0.407 -3.905 -18.590 1.00 98.12 232 HIS A C 1
ATOM 1679 O O . HIS A 1 232 ? 0.689 -4.392 -18.322 1.00 98.12 232 HIS A O 1
ATOM 1685 N N . VAL A 1 233 ? -1.487 -4.664 -18.797 1.00 97.81 233 VAL A N 1
ATOM 1686 C CA . VAL A 1 233 ? -1.447 -6.137 -18.756 1.00 97.81 233 VAL A CA 1
ATOM 1687 C C . VAL A 1 233 ? -0.558 -6.690 -19.871 1.00 97.81 233 VAL A C 1
ATOM 1689 O O . VAL A 1 233 ? 0.298 -7.531 -19.616 1.00 97.81 233 VAL A O 1
ATOM 1692 N N . GLU A 1 234 ? -0.703 -6.158 -21.088 1.00 98.12 234 GLU A N 1
ATOM 1693 C CA . GLU A 1 234 ? 0.105 -6.559 -22.244 1.00 98.12 234 GLU A CA 1
ATOM 1694 C C . GLU A 1 234 ? 1.595 -6.254 -22.013 1.00 98.12 234 GLU A C 1
ATOM 1696 O O . GLU A 1 234 ? 2.446 -7.081 -22.333 1.00 98.12 234 GLU A O 1
ATOM 1701 N N . VAL A 1 235 ? 1.918 -5.100 -21.415 1.00 98.44 235 VAL A N 1
ATOM 1702 C CA . VAL A 1 235 ? 3.294 -4.735 -21.035 1.00 98.44 235 VAL A CA 1
ATOM 1703 C C . VAL A 1 235 ? 3.896 -5.784 -20.099 1.00 98.44 235 VAL A C 1
ATOM 1705 O O . VAL A 1 235 ? 4.995 -6.273 -20.356 1.00 98.44 235 VAL A O 1
ATOM 1708 N N . LEU A 1 236 ? 3.179 -6.162 -19.038 1.00 97.94 236 LEU A N 1
ATOM 1709 C CA . LEU A 1 236 ? 3.663 -7.139 -18.061 1.00 97.94 236 LEU A CA 1
ATOM 1710 C C . LEU A 1 236 ? 3.803 -8.550 -18.646 1.00 97.94 236 LEU A C 1
ATOM 1712 O O . LEU A 1 236 ? 4.812 -9.208 -18.394 1.00 97.94 236 LEU A O 1
ATOM 1716 N N . ASP A 1 237 ? 2.843 -9.003 -19.456 1.00 97.62 237 ASP A N 1
ATOM 1717 C CA . ASP A 1 237 ? 2.915 -10.311 -20.120 1.00 97.62 237 ASP A CA 1
ATOM 1718 C C . ASP A 1 237 ? 4.098 -10.367 -21.118 1.00 97.62 237 ASP A C 1
ATOM 1720 O O . ASP A 1 237 ? 4.821 -11.368 -21.189 1.00 97.62 237 ASP A O 1
ATOM 1724 N N . LYS A 1 238 ? 4.361 -9.275 -21.856 1.00 97.50 238 LYS A N 1
ATOM 1725 C CA . LYS A 1 238 ? 5.529 -9.176 -22.749 1.00 97.50 238 LYS A CA 1
ATOM 1726 C C . LYS A 1 238 ? 6.849 -9.150 -21.977 1.00 97.50 238 LYS A C 1
ATOM 1728 O O . LYS A 1 238 ? 7.775 -9.845 -22.385 1.00 97.50 238 LYS A O 1
ATOM 1733 N N . PHE A 1 239 ? 6.941 -8.427 -20.857 1.00 97.25 239 PHE A N 1
ATOM 1734 C CA . PHE A 1 239 ? 8.126 -8.475 -19.989 1.00 97.25 239 PHE A CA 1
ATOM 1735 C C . PHE A 1 239 ? 8.353 -9.866 -19.396 1.00 97.25 239 PHE A C 1
ATOM 1737 O O . PHE A 1 239 ? 9.489 -10.319 -19.346 1.00 97.25 239 PHE A O 1
ATOM 1744 N N . ALA A 1 240 ? 7.294 -10.574 -18.993 1.00 96.06 240 ALA A N 1
ATOM 1745 C CA . ALA A 1 240 ? 7.416 -11.947 -18.509 1.00 96.06 240 ALA A CA 1
ATOM 1746 C C . ALA A 1 240 ? 7.953 -12.897 -19.594 1.00 96.06 240 ALA A C 1
ATOM 1748 O O . ALA A 1 240 ? 8.729 -13.798 -19.291 1.00 96.06 240 ALA A O 1
ATOM 1749 N N . THR A 1 241 ? 7.577 -12.675 -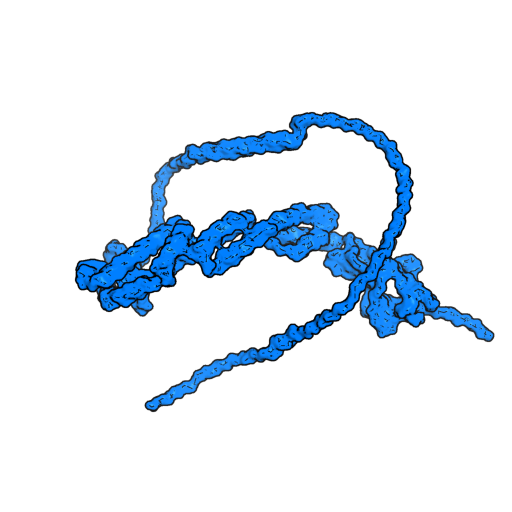20.858 1.00 96.12 241 THR A N 1
ATOM 1750 C CA . THR A 1 241 ? 8.136 -13.414 -22.003 1.00 96.12 241 THR A CA 1
ATOM 1751 C C . THR A 1 241 ? 9.601 -13.043 -22.239 1.00 96.12 241 THR A C 1
ATOM 1753 O O . THR A 1 241 ? 10.432 -13.923 -22.442 1.00 96.12 241 THR A O 1
ATOM 1756 N N . LEU A 1 242 ? 9.933 -11.751 -22.172 1.00 95.75 242 LEU A N 1
ATOM 1757 C CA . LEU A 1 242 ? 11.301 -11.265 -22.342 1.00 95.75 242 LEU A CA 1
ATOM 1758 C C . LEU A 1 242 ? 12.244 -11.818 -21.265 1.00 95.75 242 LEU A C 1
ATOM 1760 O O . LEU A 1 242 ? 13.340 -12.246 -21.592 1.00 95.75 242 LEU A O 1
ATOM 1764 N N . GLU A 1 243 ? 11.796 -11.889 -20.010 1.00 94.62 243 GLU A N 1
ATOM 1765 C CA . GLU A 1 243 ? 12.551 -12.456 -18.883 1.00 94.62 243 GLU A CA 1
ATOM 1766 C C . GLU A 1 243 ? 12.868 -13.952 -19.070 1.00 94.62 243 GLU A C 1
ATOM 1768 O O . GLU A 1 243 ? 13.906 -14.427 -18.620 1.00 94.62 243 GLU A O 1
ATOM 1773 N N . GLN A 1 244 ? 11.991 -14.712 -19.741 1.00 94.00 244 GLN A N 1
ATOM 1774 C CA . GLN A 1 244 ? 12.251 -16.126 -20.051 1.00 94.00 244 GLN A CA 1
ATOM 1775 C C . GLN A 1 244 ? 13.364 -16.292 -21.090 1.00 94.00 244 GLN A C 1
ATOM 1777 O O . GLN A 1 244 ? 14.110 -17.269 -21.038 1.00 94.00 244 GLN A O 1
ATOM 1782 N N . GLU A 1 245 ? 13.459 -15.360 -22.040 1.00 93.31 245 GLU A N 1
ATOM 1783 C CA . GLU A 1 245 ? 14.480 -15.366 -23.091 1.00 93.31 245 GLU A CA 1
ATOM 1784 C C . GLU A 1 245 ? 15.797 -14.741 -22.608 1.00 93.31 245 GLU A C 1
ATOM 1786 O O . GLU A 1 245 ? 16.872 -15.208 -22.984 1.00 93.31 245 GLU A O 1
ATOM 1791 N N . LEU A 1 246 ? 15.711 -13.712 -21.761 1.00 94.12 246 LEU A N 1
ATOM 1792 C CA . LEU A 1 246 ? 16.836 -12.942 -21.247 1.00 94.12 246 LEU A CA 1
ATOM 1793 C C . LEU A 1 246 ? 16.628 -12.594 -19.759 1.00 94.12 246 LEU A C 1
ATOM 1795 O O . LEU A 1 246 ? 16.126 -11.513 -19.437 1.00 94.12 246 LEU A O 1
ATOM 1799 N N . PRO A 1 247 ? 17.004 -13.503 -18.839 1.00 92.69 247 PRO A N 1
ATOM 1800 C CA . PRO A 1 247 ? 16.888 -13.262 -17.405 1.00 92.69 247 PRO A CA 1
ATOM 1801 C C . PRO A 1 247 ? 17.728 -12.060 -16.965 1.00 92.69 247 PRO A C 1
ATOM 1803 O O . PRO A 1 247 ? 18.901 -11.962 -17.321 1.00 92.69 247 PRO A O 1
ATOM 1806 N N . GLY A 1 248 ? 17.150 -11.165 -16.165 1.00 89.00 248 GLY A N 1
ATOM 1807 C CA . GLY A 1 248 ? 17.827 -9.943 -15.718 1.00 89.00 248 GLY A CA 1
ATOM 1808 C C . GLY A 1 248 ? 17.894 -8.829 -16.769 1.00 89.00 248 GLY A C 1
ATOM 1809 O O . GLY A 1 248 ? 18.655 -7.880 -16.590 1.00 89.00 248 GLY A O 1
ATOM 1810 N N . ALA A 1 249 ? 17.097 -8.928 -17.838 1.00 92.44 249 ALA A N 1
ATOM 1811 C CA . ALA A 1 249 ? 16.871 -7.861 -18.807 1.00 92.44 249 ALA A CA 1
ATOM 1812 C C . ALA A 1 249 ? 16.633 -6.500 -18.124 1.00 92.44 249 ALA A C 1
ATOM 1814 O O . ALA A 1 249 ? 15.754 -6.366 -17.266 1.00 92.44 249 ALA A O 1
ATOM 1815 N N . SER A 1 250 ? 17.395 -5.480 -18.524 1.00 90.56 250 SER A N 1
ATOM 1816 C CA . SER A 1 250 ? 17.206 -4.125 -18.019 1.00 90.56 250 SER A CA 1
ATOM 1817 C C . SER A 1 250 ? 15.906 -3.517 -18.557 1.00 90.56 250 SER A C 1
ATOM 1819 O O . SER A 1 250 ? 15.474 -3.781 -19.678 1.00 90.56 250 SER A O 1
ATOM 1821 N N . ASP A 1 251 ? 15.263 -2.689 -17.737 1.00 92.56 251 ASP A N 1
ATOM 1822 C CA . ASP A 1 251 ? 14.101 -1.881 -18.116 1.00 92.56 251 ASP A CA 1
ATOM 1823 C C . ASP A 1 251 ? 14.495 -0.402 -17.989 1.00 92.56 251 ASP A C 1
ATOM 1825 O O . ASP A 1 251 ? 14.180 0.234 -16.978 1.00 92.56 251 ASP A O 1
ATOM 1829 N N . PRO A 1 252 ? 15.243 0.151 -18.966 1.00 88.56 252 PRO A N 1
ATOM 1830 C CA . PRO A 1 252 ? 15.801 1.503 -18.871 1.00 88.56 252 PRO A CA 1
ATOM 1831 C C . PRO A 1 252 ? 14.728 2.585 -18.699 1.00 88.56 252 PRO A C 1
ATOM 1833 O O . PRO A 1 252 ? 14.978 3.636 -18.115 1.00 88.56 252 PRO A O 1
ATOM 1836 N N . LEU A 1 253 ? 13.508 2.327 -19.173 1.00 91.00 253 LEU A N 1
ATOM 1837 C CA . LEU A 1 253 ? 12.392 3.270 -19.107 1.00 91.00 253 LEU A CA 1
ATOM 1838 C C . LEU A 1 253 ? 11.471 3.035 -17.894 1.00 91.00 253 LEU A C 1
ATOM 1840 O O . LEU A 1 253 ? 10.514 3.799 -17.688 1.00 91.00 253 LEU A O 1
ATOM 1844 N N . GLY A 1 254 ? 11.735 1.996 -17.095 1.00 95.62 254 GLY A N 1
ATOM 1845 C CA . GLY A 1 254 ? 10.914 1.590 -15.955 1.00 95.62 254 GLY A CA 1
ATOM 1846 C C . GLY A 1 254 ? 9.471 1.236 -16.337 1.00 95.62 254 GLY A C 1
ATOM 1847 O O . GLY A 1 254 ? 8.553 1.475 -15.547 1.00 95.62 254 GLY A O 1
ATOM 1848 N N . LEU A 1 255 ? 9.230 0.745 -17.558 1.00 97.06 255 LEU A N 1
ATOM 1849 C CA . LEU A 1 255 ? 7.893 0.452 -18.083 1.00 97.06 255 LEU A CA 1
ATOM 1850 C C . LEU A 1 255 ? 7.196 -0.675 -17.317 1.00 97.06 255 LEU A C 1
ATOM 1852 O O . LEU A 1 255 ? 5.991 -0.583 -17.075 1.00 97.06 255 LEU A O 1
ATOM 1856 N N . ARG A 1 256 ? 7.931 -1.705 -16.879 1.00 97.19 256 ARG A N 1
ATOM 1857 C CA . ARG A 1 256 ? 7.392 -2.808 -16.069 1.00 97.19 256 ARG A CA 1
ATOM 1858 C C . ARG A 1 256 ? 6.864 -2.278 -14.739 1.00 97.19 256 ARG A C 1
ATOM 1860 O O . ARG A 1 256 ? 5.748 -2.602 -14.338 1.00 97.19 256 ARG A O 1
ATOM 1867 N N . ALA A 1 257 ? 7.646 -1.421 -14.080 1.00 97.44 257 ALA A N 1
ATOM 1868 C CA . ALA A 1 257 ? 7.271 -0.795 -12.814 1.00 97.44 257 ALA A CA 1
ATOM 1869 C C . ALA A 1 257 ? 6.080 0.162 -12.972 1.00 97.44 257 ALA A C 1
ATOM 1871 O O . ALA A 1 257 ? 5.156 0.110 -12.163 1.00 97.44 257 ALA A O 1
ATOM 1872 N N . LYS A 1 258 ? 6.059 0.984 -14.029 1.00 98.25 258 LYS A N 1
ATOM 1873 C CA . LYS A 1 258 ? 4.936 1.888 -14.337 1.00 98.25 258 LYS A CA 1
ATOM 1874 C C . LYS A 1 258 ? 3.641 1.124 -14.619 1.00 98.25 258 LYS A C 1
ATOM 1876 O O . LYS A 1 258 ? 2.593 1.492 -14.097 1.00 98.25 258 LYS A O 1
ATOM 1881 N N . ALA A 1 259 ? 3.704 0.048 -15.405 1.00 98.31 259 ALA A N 1
ATOM 1882 C CA . ALA A 1 259 ? 2.541 -0.787 -15.695 1.00 98.31 259 ALA A CA 1
ATOM 1883 C C . ALA A 1 259 ? 2.007 -1.493 -14.440 1.00 98.31 259 ALA A C 1
ATOM 1885 O O . ALA A 1 259 ? 0.798 -1.492 -14.210 1.00 98.31 259 ALA A O 1
ATOM 1886 N N . ALA A 1 260 ? 2.894 -2.041 -13.601 1.00 98.38 260 ALA A N 1
ATOM 1887 C CA . ALA A 1 260 ? 2.505 -2.621 -12.317 1.00 98.38 260 ALA A CA 1
ATOM 1888 C C . ALA A 1 260 ? 1.853 -1.575 -11.397 1.00 98.38 260 ALA A C 1
ATOM 1890 O O . ALA A 1 260 ? 0.782 -1.835 -10.858 1.00 98.38 260 ALA A O 1
ATOM 1891 N N . ALA A 1 261 ? 2.444 -0.382 -11.277 1.00 98.38 261 ALA A N 1
ATOM 1892 C CA . ALA A 1 261 ? 1.904 0.706 -10.462 1.00 98.38 261 ALA A CA 1
ATOM 1893 C C . ALA A 1 261 ? 0.505 1.152 -10.924 1.00 98.38 261 ALA A C 1
ATOM 1895 O O . ALA A 1 261 ? -0.370 1.366 -10.092 1.00 98.38 261 ALA A O 1
ATOM 1896 N N . ALA A 1 262 ? 0.259 1.225 -12.235 1.00 98.31 262 ALA A N 1
ATOM 1897 C CA . ALA A 1 262 ? -1.060 1.568 -12.769 1.00 98.31 262 ALA A CA 1
ATOM 1898 C C . ALA A 1 262 ? -2.132 0.516 -12.416 1.00 98.31 262 ALA A C 1
ATOM 1900 O O . ALA A 1 262 ? -3.255 0.864 -12.052 1.00 98.31 262 ALA A O 1
ATOM 1901 N N . LEU A 1 263 ? -1.790 -0.778 -12.467 1.00 98.44 263 LEU A N 1
ATOM 1902 C CA . LEU A 1 263 ? -2.693 -1.853 -12.031 1.00 98.44 263 LEU A CA 1
ATOM 1903 C C . LEU A 1 263 ? -2.892 -1.858 -10.507 1.00 98.44 263 LEU A C 1
ATOM 1905 O O . LEU A 1 263 ? -3.996 -2.118 -10.029 1.00 98.44 263 LEU A O 1
ATOM 1909 N N . GLU A 1 264 ? -1.846 -1.544 -9.739 1.00 98.31 264 GLU A N 1
ATOM 1910 C CA . GLU A 1 264 ? -1.915 -1.365 -8.285 1.00 98.31 264 GLU A CA 1
ATOM 1911 C C . GLU A 1 264 ? -2.840 -0.192 -7.910 1.00 98.31 264 GLU A C 1
ATOM 1913 O O . GLU A 1 264 ? -3.624 -0.316 -6.968 1.00 98.31 264 GLU A O 1
ATOM 1918 N N . GLU A 1 265 ? -2.794 0.918 -8.649 1.00 98.25 265 GLU A N 1
ATOM 1919 C CA . GLU A 1 265 ? -3.683 2.072 -8.476 1.00 98.25 265 GLU A CA 1
ATOM 1920 C C . GLU A 1 265 ? -5.132 1.741 -8.856 1.00 98.25 265 GLU A C 1
ATOM 1922 O O . GLU A 1 265 ? -6.057 2.078 -8.114 1.00 98.25 265 GLU A O 1
ATOM 1927 N N . GLN A 1 266 ? -5.345 1.012 -9.957 1.00 98.00 266 GLN A N 1
ATOM 1928 C CA . GLN A 1 266 ? -6.673 0.524 -10.339 1.00 98.00 266 GLN A CA 1
ATOM 1929 C C . GLN A 1 266 ? -7.279 -0.373 -9.249 1.00 98.00 266 GLN A C 1
ATOM 1931 O O . GLN A 1 266 ? -8.450 -0.219 -8.893 1.00 98.00 266 GLN A O 1
ATOM 1936 N N . ALA A 1 267 ? -6.484 -1.291 -8.694 1.00 98.19 267 ALA A N 1
ATOM 1937 C CA . ALA A 1 267 ? -6.896 -2.133 -7.578 1.00 98.19 267 ALA A CA 1
ATOM 1938 C C . ALA A 1 267 ? -7.249 -1.298 -6.338 1.00 98.19 267 ALA A C 1
ATOM 1940 O O . ALA A 1 267 ? -8.255 -1.552 -5.678 1.00 98.19 267 ALA A O 1
ATOM 1941 N N . GLU A 1 268 ? -6.460 -0.267 -6.039 1.00 97.44 268 GLU A N 1
ATOM 1942 C CA . GLU A 1 268 ? -6.720 0.626 -4.913 1.00 97.44 268 GLU A CA 1
ATOM 1943 C C . GLU A 1 268 ? -8.012 1.433 -5.087 1.00 97.44 268 GLU A C 1
ATOM 1945 O O . GLU A 1 268 ? -8.782 1.560 -4.135 1.00 97.44 268 GLU A O 1
ATOM 1950 N N . ALA A 1 269 ? -8.295 1.926 -6.295 1.00 97.38 269 ALA A N 1
ATOM 1951 C CA . ALA A 1 269 ? -9.551 2.605 -6.600 1.00 97.38 269 ALA A CA 1
ATOM 1952 C C . ALA A 1 269 ? -10.763 1.692 -6.337 1.00 97.38 269 ALA A C 1
ATOM 1954 O O . ALA A 1 269 ? -11.692 2.089 -5.634 1.00 97.38 269 ALA A O 1
ATOM 1955 N N . LEU A 1 270 ? -10.711 0.437 -6.795 1.00 97.50 270 LEU A N 1
ATOM 1956 C CA . LEU A 1 270 ? -11.752 -0.564 -6.527 1.00 97.50 270 LEU A CA 1
ATOM 1957 C C . LEU A 1 270 ? -11.878 -0.886 -5.029 1.00 97.50 270 LEU A C 1
ATOM 1959 O O . LEU A 1 270 ? -12.985 -1.012 -4.505 1.00 97.50 270 LEU A O 1
ATOM 1963 N N . ALA A 1 271 ? -10.756 -0.978 -4.314 1.00 96.94 271 ALA A N 1
ATOM 1964 C CA . ALA A 1 271 ? -10.742 -1.231 -2.877 1.00 96.94 271 ALA A CA 1
ATOM 1965 C C . ALA A 1 271 ? -11.349 -0.075 -2.062 1.00 96.94 271 ALA A C 1
ATOM 1967 O O . ALA A 1 271 ? -12.021 -0.328 -1.060 1.00 96.94 271 ALA A O 1
ATOM 1968 N N . ARG A 1 272 ? -11.164 1.183 -2.491 1.00 95.19 272 ARG A N 1
ATOM 1969 C CA . ARG A 1 272 ? -11.826 2.355 -1.881 1.00 95.19 272 ARG A CA 1
ATOM 1970 C C . ARG A 1 272 ? -13.346 2.308 -2.043 1.00 95.19 272 ARG A C 1
ATOM 1972 O O . ARG A 1 272 ? -14.055 2.802 -1.175 1.00 95.19 272 ARG A O 1
ATOM 1979 N N . GLU A 1 273 ? -13.839 1.679 -3.105 1.00 95.62 273 GLU A N 1
ATOM 1980 C CA . GLU A 1 273 ? -15.269 1.430 -3.332 1.00 95.62 273 GLU A CA 1
ATOM 1981 C C . GLU A 1 273 ? -15.798 0.182 -2.595 1.00 95.62 273 GLU A C 1
ATOM 1983 O O . GLU A 1 273 ? -16.967 -0.165 -2.745 1.00 95.62 273 GLU A O 1
ATOM 1988 N N . GLY A 1 274 ? -14.958 -0.525 -1.827 1.00 95.94 274 GLY A N 1
ATOM 1989 C CA . GLY A 1 274 ? -15.326 -1.777 -1.152 1.00 95.94 274 GLY A CA 1
ATOM 1990 C C . GLY A 1 274 ? -15.379 -3.004 -2.075 1.00 95.94 274 GLY A C 1
ATOM 1991 O O . GLY A 1 274 ? -15.706 -4.105 -1.632 1.00 95.94 274 GLY A O 1
ATOM 1992 N N . LYS A 1 275 ? -15.007 -2.866 -3.355 1.00 97.00 275 LYS A N 1
ATOM 1993 C CA . LYS A 1 275 ? -15.013 -3.952 -4.352 1.00 97.00 275 LYS A CA 1
ATOM 1994 C C . LYS A 1 275 ? -13.751 -4.812 -4.266 1.00 97.00 275 LYS A C 1
ATOM 1996 O O . LYS A 1 275 ? -13.010 -4.963 -5.235 1.00 97.00 275 LYS A O 1
ATOM 2001 N N . TYR A 1 276 ? -13.491 -5.402 -3.101 1.00 96.62 276 TYR A N 1
ATOM 2002 C CA . TYR A 1 276 ? -12.240 -6.125 -2.838 1.00 96.62 276 TYR A CA 1
ATOM 2003 C C . TYR A 1 276 ? -12.006 -7.335 -3.749 1.00 96.62 276 TYR A C 1
ATOM 2005 O O . TYR A 1 276 ? -10.865 -7.605 -4.111 1.00 96.62 276 TYR A O 1
ATOM 2013 N N . ALA A 1 277 ? -13.062 -8.044 -4.159 1.00 94.31 277 ALA A N 1
ATOM 2014 C CA . ALA A 1 277 ? -12.930 -9.168 -5.089 1.00 94.31 277 ALA A CA 1
ATOM 2015 C C . ALA A 1 277 ? -12.470 -8.712 -6.487 1.00 94.31 277 ALA A C 1
ATOM 2017 O O . ALA A 1 277 ? -11.618 -9.349 -7.097 1.00 94.31 277 ALA A O 1
ATOM 2018 N N . GLU A 1 278 ? -12.991 -7.585 -6.977 1.00 96.94 278 GLU A N 1
ATOM 2019 C CA . GLU A 1 278 ? -12.572 -7.006 -8.259 1.00 96.94 278 GLU A CA 1
ATOM 2020 C C . GLU A 1 278 ? -11.171 -6.388 -8.155 1.00 96.94 278 GLU A C 1
ATOM 2022 O O . GLU A 1 278 ? -10.369 -6.521 -9.076 1.00 96.94 278 GLU A O 1
ATOM 2027 N N . ALA A 1 279 ? -10.845 -5.778 -7.010 1.00 97.56 279 ALA A N 1
ATOM 2028 C CA . ALA A 1 279 ? -9.526 -5.216 -6.725 1.00 97.56 279 ALA A CA 1
ATOM 2029 C C . ALA A 1 279 ? -8.399 -6.266 -6.722 1.00 97.56 279 ALA A C 1
ATOM 2031 O O . ALA A 1 279 ? -7.244 -5.926 -6.968 1.00 97.56 279 ALA A O 1
ATOM 2032 N N . GLN A 1 280 ? -8.706 -7.540 -6.456 1.00 96.88 280 GLN A N 1
ATOM 2033 C CA . GLN A 1 280 ? -7.710 -8.615 -6.473 1.00 96.88 280 GLN A CA 1
ATOM 2034 C C . GLN A 1 280 ? -7.241 -8.967 -7.892 1.00 96.88 280 GLN A C 1
ATOM 2036 O O . GLN A 1 280 ? -6.060 -9.250 -8.080 1.00 96.88 280 GLN A O 1
ATOM 2041 N N . ALA A 1 281 ? -8.106 -8.882 -8.908 1.00 96.69 281 ALA A N 1
ATOM 2042 C CA . ALA A 1 281 ? -7.778 -9.346 -10.260 1.00 96.69 281 ALA A CA 1
ATOM 2043 C C . ALA A 1 281 ? -6.591 -8.602 -10.928 1.00 96.69 281 ALA A C 1
ATOM 2045 O O . ALA A 1 281 ? -5.719 -9.266 -11.509 1.00 96.69 281 ALA A O 1
ATOM 2046 N N . PRO A 1 282 ? -6.470 -7.258 -10.839 1.00 97.69 282 PRO A N 1
ATOM 2047 C CA . PRO A 1 282 ? -5.277 -6.557 -11.314 1.00 97.69 282 PRO A CA 1
ATOM 2048 C C . PRO A 1 282 ? -4.005 -6.982 -10.566 1.00 97.69 282 PRO A C 1
ATOM 2050 O O . PRO A 1 282 ? -2.973 -7.197 -11.197 1.00 97.69 282 PRO A O 1
ATOM 2053 N N . LEU A 1 283 ? -4.074 -7.167 -9.242 1.00 98.19 283 LEU A N 1
ATOM 2054 C CA . LEU A 1 283 ? -2.917 -7.560 -8.425 1.00 98.19 283 LEU A CA 1
ATOM 2055 C C . LEU A 1 283 ? -2.456 -8.989 -8.725 1.00 98.19 283 LEU A C 1
ATOM 2057 O O . LEU A 1 283 ? -1.257 -9.239 -8.824 1.00 98.19 283 LEU A O 1
ATOM 2061 N N . GLU A 1 284 ? -3.389 -9.919 -8.930 1.00 96.88 284 GLU A N 1
ATOM 2062 C CA . GLU A 1 284 ? -3.088 -11.287 -9.362 1.00 96.88 284 GLU A CA 1
ATOM 2063 C C . GLU A 1 284 ? -2.383 -11.302 -10.722 1.00 96.88 284 GLU A C 1
ATOM 2065 O O . GLU A 1 284 ? -1.444 -12.070 -10.932 1.00 96.88 284 GLU A O 1
ATOM 2070 N N . THR A 1 285 ? -2.783 -10.410 -11.633 1.00 96.75 285 THR A N 1
ATOM 2071 C CA . THR A 1 285 ? -2.114 -10.237 -12.930 1.00 96.75 285 THR A CA 1
ATOM 2072 C C . THR A 1 285 ? -0.668 -9.763 -12.756 1.00 96.75 285 THR A C 1
ATOM 2074 O O . THR A 1 285 ? 0.239 -10.312 -13.392 1.00 96.75 285 THR A O 1
ATOM 2077 N N . VAL A 1 286 ? -0.427 -8.803 -11.853 1.00 98.06 286 VAL A N 1
ATOM 2078 C CA . VAL A 1 286 ? 0.938 -8.382 -11.496 1.00 98.06 286 VAL A CA 1
ATOM 2079 C C . VAL A 1 286 ? 1.728 -9.548 -10.902 1.00 98.06 286 VAL A C 1
ATOM 2081 O O . VAL A 1 286 ? 2.828 -9.827 -11.359 1.00 98.06 286 VAL A O 1
ATOM 2084 N N . LEU A 1 287 ? 1.179 -10.281 -9.933 1.00 97.62 287 LEU A N 1
ATOM 2085 C CA . LEU A 1 287 ? 1.898 -11.368 -9.256 1.00 97.62 287 LEU A CA 1
ATOM 2086 C C . LEU A 1 287 ? 2.167 -12.580 -10.155 1.00 97.62 287 LEU A C 1
ATOM 2088 O O . LEU A 1 287 ? 3.172 -13.262 -9.968 1.00 97.62 287 LEU A O 1
ATOM 2092 N N . ARG A 1 288 ? 1.316 -12.838 -11.154 1.00 96.88 288 ARG A N 1
ATOM 2093 C CA . ARG A 1 288 ? 1.542 -13.892 -12.153 1.00 96.88 288 ARG A CA 1
ATOM 2094 C C . ARG A 1 288 ? 2.770 -13.606 -13.020 1.00 96.88 288 ARG A C 1
ATOM 2096 O O . ARG A 1 288 ? 3.505 -14.526 -13.360 1.00 96.88 288 ARG A O 1
ATOM 2103 N N . THR A 1 289 ? 2.969 -12.345 -13.392 1.00 95.94 289 THR A N 1
ATOM 2104 C CA . THR A 1 289 ? 4.037 -11.895 -14.305 1.00 95.94 289 THR A CA 1
ATOM 2105 C C . THR A 1 289 ? 5.279 -11.394 -13.562 1.00 95.94 289 THR A C 1
ATOM 2107 O O . THR A 1 289 ? 6.381 -11.361 -14.111 1.00 95.94 289 THR A O 1
ATOM 2110 N N . TRP A 1 290 ? 5.124 -11.012 -12.294 1.00 95.19 290 TRP A N 1
ATOM 2111 C CA . TRP A 1 290 ? 6.180 -10.509 -11.425 1.00 95.19 290 TRP A CA 1
ATOM 2112 C C . TRP A 1 290 ? 5.964 -10.951 -9.963 1.00 95.19 290 TRP A C 1
ATOM 2114 O O . TRP A 1 290 ? 5.562 -10.155 -9.108 1.00 95.19 290 TRP A O 1
ATOM 2124 N N . PRO A 1 291 ? 6.270 -12.221 -9.634 1.00 95.50 291 PRO A N 1
ATOM 2125 C CA . PRO A 1 291 ? 5.980 -12.789 -8.315 1.00 95.50 291 PRO A CA 1
ATOM 2126 C C . PRO A 1 291 ? 6.683 -12.089 -7.145 1.00 95.50 291 PRO A C 1
ATOM 2128 O O . PRO A 1 291 ? 6.196 -12.140 -6.014 1.00 95.50 291 PRO A O 1
ATOM 2131 N N . GLN A 1 292 ? 7.833 -11.450 -7.389 1.00 94.50 292 GLN A N 1
ATOM 2132 C CA . GLN A 1 292 ? 8.642 -10.758 -6.377 1.00 94.50 292 GLN A CA 1
ATOM 2133 C C . GLN A 1 292 ? 8.156 -9.331 -6.062 1.00 9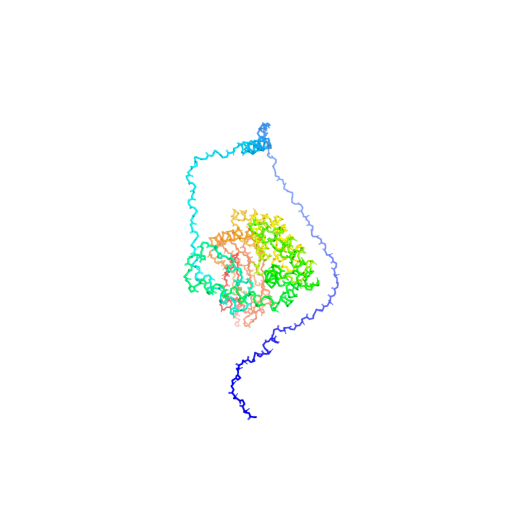4.50 292 GLN A C 1
ATOM 2135 O O . GLN A 1 292 ? 8.790 -8.637 -5.276 1.00 94.50 292 GLN A O 1
ATOM 2140 N N . ARG A 1 293 ? 7.047 -8.863 -6.652 1.00 96.31 293 ARG A N 1
ATOM 2141 C CA . ARG A 1 293 ? 6.499 -7.530 -6.371 1.00 96.31 293 ARG A CA 1
ATOM 2142 C C . ARG A 1 293 ? 5.822 -7.491 -4.992 1.00 96.31 293 ARG A C 1
ATOM 2144 O O . ARG A 1 293 ? 4.641 -7.811 -4.859 1.00 96.31 293 ARG A O 1
ATOM 2151 N N . ASP A 1 294 ? 6.563 -7.060 -3.972 1.00 96.88 294 ASP A N 1
ATOM 2152 C CA . ASP A 1 294 ? 6.100 -7.056 -2.574 1.00 96.88 294 ASP A CA 1
ATOM 2153 C C . ASP A 1 294 ? 4.829 -6.226 -2.349 1.00 96.88 294 ASP A C 1
ATOM 2155 O O . ASP A 1 294 ? 3.924 -6.664 -1.639 1.00 96.88 294 ASP A O 1
ATOM 2159 N N . VAL A 1 295 ? 4.713 -5.069 -3.011 1.00 96.31 295 VAL A N 1
ATOM 2160 C CA . VAL A 1 295 ? 3.541 -4.181 -2.901 1.00 96.31 295 VAL A CA 1
ATOM 2161 C C . VAL A 1 295 ? 2.251 -4.902 -3.307 1.00 96.31 295 VAL A C 1
ATOM 2163 O O . VAL A 1 295 ? 1.265 -4.867 -2.571 1.00 96.31 295 VAL A O 1
ATOM 2166 N N . ALA A 1 296 ? 2.256 -5.599 -4.447 1.00 97.25 296 ALA A N 1
ATOM 2167 C CA . ALA A 1 296 ? 1.095 -6.346 -4.926 1.00 97.25 296 ALA A CA 1
ATOM 2168 C C . ALA A 1 296 ? 0.747 -7.521 -3.996 1.00 97.25 296 ALA A C 1
ATOM 2170 O O . ALA A 1 296 ? -0.433 -7.783 -3.743 1.00 97.25 296 ALA A O 1
ATOM 2171 N N . ARG A 1 297 ? 1.758 -8.199 -3.435 1.00 97.44 297 ARG A N 1
ATOM 2172 C CA . ARG A 1 297 ? 1.567 -9.308 -2.487 1.00 97.44 297 ARG A CA 1
ATOM 2173 C C . ARG A 1 297 ? 0.906 -8.834 -1.198 1.00 97.44 297 ARG A C 1
ATOM 2175 O O . ARG A 1 297 ? -0.076 -9.429 -0.756 1.00 97.44 297 ARG A O 1
ATOM 2182 N N . GLU A 1 298 ? 1.418 -7.749 -0.630 1.00 96.88 298 GLU A N 1
ATOM 2183 C CA . GLU A 1 298 ? 0.889 -7.183 0.606 1.00 96.88 298 GLU A CA 1
ATOM 2184 C C . GLU A 1 298 ? -0.543 -6.671 0.423 1.00 96.88 298 GLU A C 1
ATOM 2186 O O . GLU A 1 298 ? -1.433 -7.022 1.196 1.00 96.88 298 GLU A O 1
ATOM 2191 N N . ARG A 1 299 ? -0.811 -5.933 -0.661 1.00 97.00 299 ARG A N 1
ATOM 2192 C CA . ARG A 1 299 ? -2.169 -5.462 -0.981 1.00 97.00 299 ARG A CA 1
ATOM 2193 C C . ARG A 1 299 ? -3.154 -6.613 -1.181 1.00 97.00 299 ARG A C 1
ATOM 2195 O O . ARG A 1 299 ? -4.272 -6.545 -0.680 1.00 97.00 299 ARG A O 1
ATOM 2202 N N . THR A 1 300 ? -2.738 -7.692 -1.844 1.00 96.81 300 THR A N 1
ATOM 2203 C CA . THR A 1 300 ? -3.585 -8.882 -2.041 1.00 96.81 300 THR A CA 1
ATOM 2204 C C . THR A 1 300 ? -4.008 -9.495 -0.703 1.00 96.81 300 THR A C 1
ATOM 2206 O O . THR A 1 300 ? -5.181 -9.831 -0.528 1.00 96.81 300 THR A O 1
ATOM 2209 N N . ARG A 1 301 ? -3.075 -9.588 0.258 1.00 96.19 301 ARG A N 1
ATOM 2210 C CA . ARG A 1 301 ? -3.339 -10.066 1.624 1.00 96.19 301 ARG A CA 1
ATOM 2211 C C . ARG A 1 301 ? -4.332 -9.161 2.355 1.00 96.19 301 ARG A C 1
ATOM 2213 O O . ARG A 1 301 ? -5.341 -9.657 2.851 1.00 96.19 301 ARG A O 1
ATOM 2220 N N . ILE A 1 302 ? -4.085 -7.849 2.351 1.00 95.75 302 ILE A N 1
ATOM 2221 C CA . ILE A 1 302 ? -4.958 -6.852 2.992 1.00 95.75 302 ILE A CA 1
ATOM 2222 C C . ILE A 1 302 ? -6.376 -6.907 2.404 1.00 95.75 302 ILE A C 1
ATOM 2224 O O . ILE A 1 302 ? -7.356 -6.889 3.144 1.00 95.75 302 ILE A O 1
ATOM 2228 N N . TYR A 1 303 ? -6.518 -7.001 1.079 1.00 96.88 303 TYR A N 1
ATOM 2229 C CA . TYR A 1 303 ? -7.835 -7.034 0.433 1.00 96.88 303 TYR A CA 1
ATOM 2230 C C . TYR A 1 303 ? -8.585 -8.343 0.683 1.00 96.88 303 TYR A C 1
ATOM 2232 O O . TYR A 1 303 ? -9.811 -8.322 0.785 1.00 96.88 303 TYR A O 1
ATOM 2240 N N . ALA A 1 304 ? -7.877 -9.467 0.828 1.00 95.94 304 ALA A N 1
ATOM 2241 C CA . ALA A 1 304 ? -8.497 -10.731 1.218 1.00 95.94 304 ALA A CA 1
ATOM 2242 C C . ALA A 1 304 ? -9.095 -10.646 2.631 1.00 95.94 304 ALA A C 1
ATOM 2244 O O . ALA A 1 304 ? -10.264 -10.972 2.820 1.00 95.94 304 ALA A O 1
ATOM 2245 N N . GLU A 1 305 ? -8.327 -10.130 3.594 1.00 95.75 305 GLU A N 1
ATOM 2246 C CA . GLU A 1 305 ? -8.803 -9.921 4.964 1.00 95.75 305 GLU A CA 1
ATOM 2247 C C . GLU A 1 305 ? -9.971 -8.927 5.014 1.00 95.75 305 GLU A C 1
ATOM 2249 O O . GLU A 1 305 ? -11.005 -9.199 5.626 1.00 95.75 305 GLU A O 1
ATOM 2254 N N . ALA A 1 306 ? -9.858 -7.803 4.301 1.00 95.81 306 ALA A N 1
ATOM 2255 C CA . ALA A 1 306 ? -10.914 -6.800 4.252 1.00 95.81 306 ALA A CA 1
ATOM 2256 C C . ALA A 1 306 ? -12.221 -7.363 3.675 1.00 95.81 306 ALA A C 1
ATOM 2258 O O . ALA A 1 306 ? -13.296 -7.107 4.222 1.00 95.81 306 ALA A O 1
ATOM 2259 N N . ARG A 1 307 ? -12.151 -8.176 2.614 1.00 95.31 307 ARG A N 1
ATOM 2260 C CA . ARG A 1 307 ? -13.321 -8.851 2.035 1.00 95.31 307 ARG A CA 1
ATOM 2261 C C . ARG A 1 307 ? -14.040 -9.716 3.070 1.00 95.31 307 ARG A C 1
ATOM 2263 O O . ARG A 1 307 ? -15.261 -9.638 3.183 1.00 95.31 307 ARG A O 1
ATOM 2270 N N . ASP A 1 308 ? -13.288 -10.501 3.833 1.00 94.69 308 ASP A N 1
ATOM 2271 C CA . ASP A 1 308 ? -13.852 -11.437 4.807 1.00 94.69 308 ASP A CA 1
ATOM 2272 C C . ASP A 1 308 ? -14.451 -10.705 6.028 1.00 94.69 308 ASP A C 1
ATOM 2274 O O . ASP A 1 308 ? -15.426 -11.166 6.626 1.00 94.69 308 ASP A O 1
ATOM 2278 N N . LEU A 1 309 ? -13.923 -9.523 6.370 1.00 95.69 309 LEU A N 1
ATOM 2279 C CA . LEU A 1 309 ? -14.427 -8.681 7.460 1.00 95.69 309 LEU A CA 1
ATOM 2280 C C . LEU A 1 309 ? -15.616 -7.789 7.067 1.00 95.69 309 LEU A C 1
ATOM 2282 O O . LEU A 1 309 ? -16.403 -7.425 7.946 1.00 95.69 309 LEU A O 1
ATOM 2286 N N . THR A 1 310 ? -15.769 -7.449 5.783 1.00 95.31 310 THR A N 1
ATOM 2287 C CA . THR A 1 310 ? -16.712 -6.416 5.309 1.00 95.31 310 THR A CA 1
ATOM 2288 C C . THR A 1 310 ? -18.144 -6.674 5.778 1.00 95.31 310 THR A C 1
ATOM 2290 O O . THR A 1 310 ? -18.695 -5.849 6.501 1.00 95.31 310 THR A O 1
ATOM 2293 N N . ALA A 1 311 ? -18.715 -7.851 5.500 1.00 94.62 311 ALA A N 1
ATOM 2294 C CA . ALA A 1 311 ? -20.110 -8.146 5.850 1.00 94.62 311 ALA A CA 1
ATOM 2295 C C . ALA A 1 311 ? -20.385 -8.057 7.365 1.00 94.62 311 ALA A C 1
ATOM 2297 O O . ALA A 1 311 ? -21.454 -7.623 7.799 1.00 94.62 311 ALA A O 1
ATOM 2298 N N . ARG A 1 312 ? -19.410 -8.451 8.198 1.00 96.00 312 ARG A N 1
ATOM 2299 C CA . ARG A 1 312 ? -19.529 -8.354 9.659 1.00 96.00 312 ARG A CA 1
ATOM 2300 C C . ARG A 1 312 ? -19.496 -6.900 10.124 1.00 96.00 312 ARG A C 1
ATOM 2302 O O . ARG A 1 312 ? -20.230 -6.542 11.044 1.00 96.00 312 ARG A O 1
ATOM 2309 N N . GLN A 1 313 ? -18.634 -6.086 9.522 1.00 97.19 313 GLN A N 1
ATOM 2310 C CA . GLN A 1 313 ? -18.512 -4.674 9.863 1.00 97.19 313 GLN A CA 1
ATOM 2311 C C . GLN A 1 313 ? -19.711 -3.858 9.365 1.00 97.19 313 GLN A C 1
ATOM 2313 O O . GLN A 1 313 ? -20.208 -3.026 10.116 1.00 97.19 313 GLN A O 1
ATOM 2318 N N . GLU A 1 314 ? -20.248 -4.147 8.180 1.00 96.00 314 GLU A N 1
ATOM 2319 C CA . GLU A 1 314 ? -21.495 -3.546 7.683 1.00 96.00 314 GLU A CA 1
ATOM 2320 C C . GLU A 1 314 ? -22.677 -3.855 8.610 1.00 96.00 314 GLU A C 1
ATOM 2322 O O . GLU A 1 314 ? -23.382 -2.944 9.039 1.00 96.00 314 GLU A O 1
ATOM 2327 N N . ALA A 1 315 ? -22.842 -5.114 9.030 1.00 95.94 315 ALA A N 1
ATOM 2328 C CA . ALA A 1 315 ? -23.888 -5.486 9.986 1.00 95.94 315 ALA A CA 1
ATOM 2329 C C . ALA A 1 315 ? -23.738 -4.765 11.342 1.00 95.94 315 ALA A C 1
ATOM 2331 O O . ALA A 1 315 ? -24.729 -4.414 11.988 1.00 95.94 315 ALA A O 1
ATOM 2332 N N . LEU A 1 316 ? -22.498 -4.520 11.785 1.00 96.62 316 LEU A N 1
ATOM 2333 C CA . LEU A 1 316 ? -22.229 -3.720 12.980 1.00 96.62 316 LEU A CA 1
ATOM 2334 C C . LEU A 1 316 ? -22.636 -2.251 12.771 1.00 96.62 316 LEU A C 1
ATOM 2336 O O . LEU A 1 316 ? -23.310 -1.683 13.632 1.00 96.62 316 LEU A O 1
ATOM 2340 N N . LEU A 1 317 ? -22.289 -1.657 11.626 1.00 96.31 317 LEU A N 1
ATOM 2341 C CA . LEU A 1 317 ? -22.699 -0.299 11.260 1.00 96.31 317 LEU A CA 1
ATOM 2342 C C . LEU A 1 317 ? -24.226 -0.145 11.208 1.00 96.31 317 LEU A C 1
ATOM 2344 O O . LEU A 1 317 ? -24.746 0.877 11.650 1.00 96.31 317 LEU A O 1
ATOM 2348 N N . GLU A 1 318 ? -24.958 -1.162 10.755 1.00 95.38 318 GLU A N 1
ATOM 2349 C CA . GLU A 1 318 ? -26.427 -1.169 10.769 1.00 95.38 318 GLU A CA 1
ATOM 2350 C C . GLU A 1 318 ? -27.018 -1.273 12.187 1.00 95.38 318 GLU A C 1
ATOM 2352 O O . GLU A 1 318 ? -28.100 -0.742 12.468 1.00 95.38 318 GLU A O 1
ATOM 2357 N N . ALA A 1 319 ? -26.318 -1.941 13.107 1.00 94.12 319 ALA A N 1
ATOM 2358 C CA . ALA A 1 319 ? -26.775 -2.131 14.480 1.00 94.12 319 ALA A CA 1
ATOM 2359 C C . ALA A 1 319 ? -26.578 -0.882 15.359 1.00 94.12 319 ALA A C 1
ATOM 2361 O O . ALA A 1 319 ? -27.438 -0.592 16.199 1.00 94.12 319 ALA A O 1
ATOM 2362 N N . LEU A 1 320 ? -25.489 -0.128 15.163 1.00 94.56 320 LEU A N 1
ATOM 2363 C CA . LEU A 1 320 ? -25.092 1.008 16.012 1.00 94.56 320 LEU A CA 1
ATOM 2364 C C . LEU A 1 320 ? -26.133 2.141 16.114 1.00 94.56 320 LEU A C 1
ATOM 2366 O O . LEU A 1 320 ? -26.370 2.611 17.231 1.00 94.56 320 LEU A O 1
ATOM 2370 N N . PRO A 1 321 ? -26.858 2.535 15.046 1.00 93.69 321 PRO A N 1
ATOM 2371 C CA . PRO A 1 321 ? -27.928 3.528 15.148 1.00 93.69 321 PRO A CA 1
ATOM 2372 C C . PRO A 1 321 ? -29.065 3.140 16.108 1.00 93.69 321 PRO A C 1
ATOM 2374 O O . PRO A 1 321 ? -29.873 3.987 16.494 1.00 93.69 321 PRO A O 1
ATOM 2377 N N . ASN A 1 322 ? -29.206 1.863 16.491 1.00 93.56 322 ASN A N 1
ATOM 2378 C CA . ASN A 1 322 ? -30.148 1.476 17.547 1.00 93.56 322 ASN A CA 1
ATOM 2379 C C . ASN A 1 322 ? -29.676 1.925 18.938 1.00 93.56 322 ASN A C 1
ATOM 2381 O O . ASN A 1 322 ? -30.518 2.326 19.741 1.00 93.56 322 ASN A O 1
ATOM 2385 N N . ALA A 1 323 ? -28.369 1.884 19.217 1.00 92.12 323 ALA A N 1
ATOM 2386 C CA . ALA A 1 323 ? -27.801 2.346 20.485 1.00 92.12 323 ALA A CA 1
ATOM 2387 C C . ALA A 1 323 ? -27.982 3.866 20.646 1.00 92.12 323 ALA A C 1
ATOM 2389 O O . ALA A 1 323 ? -28.439 4.324 21.696 1.00 92.12 323 ALA A O 1
ATOM 2390 N N . GLU A 1 324 ? -27.757 4.632 19.569 1.00 91.88 324 GLU A N 1
ATOM 2391 C CA . GLU A 1 324 ? -28.038 6.077 19.528 1.00 91.88 324 GLU A CA 1
ATOM 2392 C C . GLU A 1 324 ? -29.518 6.367 19.848 1.00 91.88 324 GLU A C 1
ATOM 2394 O O . GLU A 1 324 ? -29.836 7.154 20.747 1.00 91.88 324 GLU A O 1
ATOM 2399 N N . ARG A 1 325 ? -30.444 5.676 19.160 1.00 94.44 325 ARG A N 1
ATOM 2400 C CA . ARG A 1 325 ? -31.901 5.846 19.334 1.00 94.44 325 ARG A CA 1
ATOM 2401 C C . ARG A 1 325 ? -32.391 5.488 20.734 1.00 94.44 325 ARG A C 1
ATOM 2403 O O . ARG A 1 325 ? -33.285 6.154 21.254 1.00 94.44 325 ARG A O 1
ATOM 2410 N N . LYS A 1 326 ? -31.813 4.457 21.351 1.00 94.62 326 LYS A N 1
ATOM 2411 C CA . LYS A 1 326 ? -32.135 4.038 22.723 1.00 94.62 326 LYS A CA 1
ATOM 2412 C C . LYS A 1 326 ? -31.498 4.925 23.795 1.00 94.62 326 LYS A C 1
ATOM 2414 O O . LYS A 1 326 ? -31.758 4.698 24.971 1.00 94.62 326 LYS A O 1
ATOM 2419 N N . ARG A 1 327 ? -30.709 5.940 23.410 1.00 93.19 327 ARG A N 1
ATOM 2420 C CA . ARG A 1 327 ? -29.909 6.771 24.326 1.00 93.19 327 ARG A CA 1
ATOM 2421 C C . ARG A 1 327 ? -28.961 5.929 25.184 1.00 93.19 327 ARG A C 1
ATOM 2423 O O . ARG A 1 327 ? -28.797 6.192 26.369 1.00 93.19 327 ARG A O 1
ATOM 2430 N N . GLN A 1 328 ? -28.345 4.921 24.569 1.00 94.00 328 GLN A N 1
ATOM 2431 C CA . GLN A 1 328 ? -27.341 4.058 25.190 1.00 94.00 328 GLN A CA 1
ATOM 2432 C C . GLN A 1 328 ? -25.991 4.168 24.449 1.00 94.00 328 GLN A C 1
ATOM 2434 O O . GLN A 1 328 ? -25.474 3.152 23.983 1.00 94.00 328 GLN A O 1
ATOM 2439 N N . PRO A 1 329 ? -25.386 5.370 24.300 1.00 94.31 329 PRO A N 1
ATOM 2440 C CA . PRO A 1 329 ? -24.131 5.524 23.557 1.00 94.31 329 PRO A CA 1
ATOM 2441 C C . PRO A 1 329 ? -22.960 4.697 24.107 1.00 94.31 329 PRO A C 1
ATOM 2443 O O . PRO A 1 329 ? -22.109 4.267 23.336 1.00 94.31 329 PRO A O 1
ATOM 2446 N N . HIS A 1 330 ? -22.947 4.401 25.411 1.00 93.44 330 HIS A N 1
ATOM 2447 C CA . HIS A 1 330 ? -21.913 3.565 26.030 1.00 93.44 330 HIS A CA 1
ATOM 2448 C C . HIS A 1 330 ? -21.910 2.128 25.479 1.00 93.44 330 HIS A C 1
ATOM 2450 O O . HIS A 1 330 ? -20.845 1.573 25.229 1.00 93.44 330 HIS A O 1
ATOM 2456 N N . GLU A 1 331 ? -23.087 1.538 25.227 1.00 93.50 331 GLU A N 1
ATOM 2457 C CA . GLU A 1 331 ? -23.192 0.211 24.605 1.00 93.50 331 GLU A CA 1
ATOM 2458 C C . GLU A 1 331 ? -22.656 0.246 23.170 1.00 93.50 331 GLU A C 1
ATOM 2460 O O . GLU A 1 331 ? -21.905 -0.640 22.772 1.00 93.50 331 GLU A O 1
ATOM 2465 N N . GLY A 1 332 ? -22.980 1.300 22.410 1.00 94.88 332 GLY A N 1
ATOM 2466 C CA . GLY A 1 332 ? -22.468 1.488 21.051 1.00 94.88 332 GLY A CA 1
ATOM 2467 C C . GLY A 1 332 ? -20.943 1.613 21.005 1.00 94.88 332 GLY A C 1
ATOM 2468 O O . GLY A 1 332 ? -20.299 0.980 20.171 1.00 94.88 332 GLY A O 1
ATOM 2469 N N . LEU A 1 333 ? -20.347 2.371 21.930 1.00 94.81 333 LEU A N 1
ATOM 2470 C CA . LEU A 1 333 ? -18.891 2.513 22.025 1.00 94.81 333 LEU A CA 1
ATOM 2471 C C . LEU A 1 333 ? -18.198 1.209 22.439 1.00 94.81 333 LEU A C 1
ATOM 2473 O O . LEU A 1 333 ? -17.145 0.885 21.891 1.00 94.81 333 LEU A O 1
ATOM 2477 N N . GLU A 1 334 ? -18.796 0.420 23.335 1.00 93.81 334 GLU A N 1
ATOM 2478 C CA . GLU A 1 334 ? -18.270 -0.911 23.671 1.00 93.81 334 GLU A CA 1
ATOM 2479 C C . GLU A 1 334 ? -18.372 -1.883 22.481 1.00 93.81 334 GLU A C 1
ATOM 2481 O O . GLU A 1 334 ? -17.447 -2.659 22.257 1.00 93.81 334 GLU A O 1
ATOM 2486 N N . MET A 1 335 ? -19.423 -1.810 21.651 1.00 95.06 335 MET A N 1
ATOM 2487 C CA . MET A 1 335 ? -19.511 -2.607 20.412 1.00 95.06 335 MET A CA 1
ATOM 2488 C C . MET A 1 335 ? -18.424 -2.240 19.386 1.00 95.06 335 MET A C 1
ATOM 2490 O O . MET A 1 335 ? -18.022 -3.086 18.588 1.00 95.06 335 MET A O 1
ATOM 2494 N N . LEU A 1 336 ? -17.945 -0.992 19.404 1.00 95.88 336 LEU A N 1
ATOM 2495 C CA . LEU A 1 336 ? -16.862 -0.497 18.547 1.00 95.88 336 LEU A CA 1
ATOM 2496 C C . LEU A 1 336 ? -15.459 -0.814 19.082 1.00 95.88 336 LEU A C 1
ATOM 2498 O O . LEU A 1 336 ? -14.458 -0.548 18.405 1.00 95.88 336 LEU A O 1
ATOM 2502 N N . ARG A 1 337 ? -15.355 -1.343 20.301 1.00 94.75 337 ARG A N 1
ATOM 2503 C CA . ARG A 1 337 ? -14.078 -1.566 20.969 1.00 94.75 337 ARG A CA 1
ATOM 2504 C C . ARG A 1 337 ? -13.313 -2.717 20.321 1.00 94.75 337 ARG A C 1
ATOM 2506 O O . ARG A 1 337 ? -13.820 -3.825 20.195 1.00 94.75 337 ARG A O 1
ATOM 2513 N N . GLY A 1 338 ? -12.060 -2.455 19.945 1.00 93.56 338 GLY A N 1
ATOM 2514 C CA . GLY A 1 338 ? -11.191 -3.450 19.307 1.00 93.56 338 GLY A CA 1
ATOM 2515 C C . GLY A 1 338 ? -11.564 -3.782 17.859 1.00 93.56 338 GLY A C 1
ATOM 2516 O O . GLY A 1 338 ? -10.997 -4.710 17.293 1.00 93.56 338 GLY A O 1
ATOM 2517 N N . VAL A 1 339 ? -12.502 -3.044 17.258 1.00 95.69 339 VAL A N 1
ATOM 2518 C CA . VAL A 1 339 ? -12.810 -3.157 15.831 1.00 95.69 339 VAL A CA 1
ATOM 2519 C C . VAL A 1 339 ? -11.841 -2.271 15.059 1.00 95.69 339 VAL A C 1
ATOM 2521 O O . VAL A 1 339 ? -11.849 -1.052 15.237 1.00 95.69 339 VAL A O 1
ATOM 2524 N N . GLU A 1 340 ? -11.026 -2.883 14.204 1.00 95.50 340 GLU A N 1
ATOM 2525 C CA . GLU A 1 340 ? -10.227 -2.186 13.198 1.00 95.50 340 GLU A CA 1
ATOM 2526 C C . GLU A 1 340 ? -11.041 -2.099 11.896 1.00 95.50 340 GLU A C 1
ATOM 2528 O O . GLU A 1 340 ? -11.329 -3.135 11.285 1.00 95.50 340 GLU A O 1
ATOM 2533 N N . PRO A 1 341 ? -11.509 -0.901 11.495 1.00 95.19 341 PRO A N 1
ATOM 2534 C CA . PRO A 1 341 ? -12.364 -0.766 10.325 1.00 95.19 341 PRO A CA 1
ATOM 2535 C C . PRO A 1 341 ? -11.629 -1.112 9.032 1.00 95.19 341 PRO A C 1
ATOM 2537 O O . PRO A 1 341 ? -10.493 -0.687 8.824 1.00 95.19 341 PRO A O 1
ATOM 2540 N N . VAL A 1 342 ? -12.308 -1.801 8.116 1.00 96.00 342 VAL A N 1
ATOM 2541 C CA . VAL A 1 342 ? -11.797 -1.972 6.753 1.00 96.00 342 VAL A CA 1
ATOM 2542 C C . VAL A 1 342 ? -11.702 -0.610 6.050 1.00 96.00 342 VAL A C 1
ATOM 2544 O O . VAL A 1 342 ? -12.534 0.268 6.311 1.00 96.00 342 VAL A O 1
ATOM 2547 N N . PRO A 1 343 ? -10.734 -0.408 5.131 1.00 91.94 343 PRO A N 1
ATOM 2548 C CA . PRO A 1 343 ? -10.425 0.916 4.589 1.00 91.94 343 PRO A CA 1
ATOM 2549 C C . PRO A 1 343 ? -11.626 1.714 4.058 1.00 91.94 343 PRO A C 1
ATOM 2551 O O . PRO A 1 343 ? -11.732 2.905 4.339 1.00 91.94 343 PRO A O 1
ATOM 2554 N N . HIS A 1 344 ? -12.563 1.077 3.344 1.00 95.12 344 HIS A N 1
ATOM 2555 C CA . HIS A 1 344 ? -13.726 1.774 2.773 1.00 95.12 344 HIS A CA 1
ATOM 2556 C C . HIS A 1 344 ? -14.791 2.165 3.818 1.00 95.12 344 HIS A C 1
ATOM 2558 O O . HIS A 1 344 ? -15.586 3.074 3.581 1.00 95.12 344 HIS A O 1
ATOM 2564 N N . LEU A 1 345 ? -14.800 1.519 4.991 1.00 96.38 345 LEU A N 1
ATOM 2565 C CA . LEU A 1 345 ? -15.724 1.818 6.092 1.00 96.38 345 LEU A CA 1
ATOM 2566 C C . LEU A 1 345 ? -15.106 2.721 7.163 1.00 96.38 345 LEU A C 1
ATOM 2568 O O . LEU A 1 345 ? -15.831 3.223 8.022 1.00 96.38 345 LEU A O 1
ATOM 2572 N N . ALA A 1 346 ? -13.793 2.963 7.121 1.00 95.44 346 ALA A N 1
ATOM 2573 C CA . ALA A 1 346 ? -13.067 3.700 8.155 1.00 95.44 346 ALA A CA 1
ATOM 2574 C C . ALA A 1 346 ? -13.685 5.071 8.474 1.00 95.44 346 ALA A C 1
ATOM 2576 O O . ALA A 1 346 ? -13.865 5.404 9.646 1.00 95.44 346 ALA A O 1
ATOM 2577 N N . ALA A 1 347 ? -14.090 5.825 7.447 1.00 95.12 347 ALA A N 1
ATOM 2578 C CA . ALA A 1 347 ? -14.758 7.114 7.628 1.00 95.12 347 ALA A CA 1
ATOM 2579 C C . ALA A 1 347 ? -16.108 6.976 8.358 1.00 95.12 347 ALA A C 1
ATOM 2581 O O . ALA A 1 347 ? -16.374 7.706 9.308 1.00 95.12 347 ALA A O 1
ATOM 2582 N N . GLN A 1 348 ? -16.927 5.987 7.983 1.00 95.88 348 GLN A N 1
ATOM 2583 C CA . GLN A 1 348 ? -18.240 5.764 8.600 1.00 95.88 348 GLN A CA 1
ATOM 2584 C C . GLN A 1 348 ? -18.117 5.366 10.077 1.00 95.88 348 GLN A C 1
ATOM 2586 O O . GLN A 1 348 ? -18.868 5.858 10.922 1.00 95.88 348 GLN A O 1
ATOM 2591 N N . PHE A 1 349 ? -17.149 4.503 10.400 1.00 97.00 349 PHE A N 1
ATOM 2592 C CA . PHE A 1 349 ? -16.841 4.128 11.779 1.00 97.00 349 PHE A CA 1
ATOM 2593 C C . PHE A 1 349 ? -16.362 5.323 12.609 1.00 97.00 349 PHE A C 1
ATOM 2595 O O . PHE A 1 349 ? -16.804 5.481 13.749 1.00 97.00 349 PHE A O 1
ATOM 2602 N N . ALA A 1 350 ? -15.490 6.167 12.051 1.00 96.31 350 ALA A N 1
ATOM 2603 C CA . ALA A 1 350 ? -15.003 7.368 12.724 1.00 96.31 350 ALA A CA 1
ATOM 2604 C C . ALA A 1 350 ? -16.144 8.357 13.017 1.00 96.31 350 ALA A C 1
ATOM 2606 O O . ALA A 1 350 ? -16.277 8.824 14.150 1.00 96.31 350 ALA A O 1
ATOM 2607 N N . ASP A 1 351 ? -17.017 8.605 12.038 1.00 96.56 351 ASP A N 1
ATOM 2608 C CA . ASP A 1 351 ? -18.170 9.497 12.190 1.00 96.56 351 ASP A CA 1
ATOM 2609 C C . ASP A 1 351 ? -19.180 8.980 13.224 1.00 96.56 351 ASP A C 1
ATOM 2611 O O . ASP A 1 351 ? -19.721 9.754 14.016 1.00 96.56 351 ASP A O 1
ATOM 2615 N N . LEU A 1 352 ? -19.454 7.671 13.243 1.00 96.12 352 LEU A N 1
ATOM 2616 C CA . LEU A 1 352 ? -20.335 7.061 14.245 1.00 96.12 352 LEU A CA 1
ATOM 2617 C C . LEU A 1 352 ? -19.734 7.098 15.646 1.00 96.12 352 LEU A C 1
ATOM 2619 O O . LEU A 1 352 ? -20.437 7.440 16.595 1.00 96.12 352 LEU A O 1
ATOM 2623 N N . ARG A 1 353 ? -18.442 6.779 15.783 1.00 96.62 353 ARG A N 1
ATOM 2624 C CA . ARG A 1 353 ? -17.746 6.870 17.070 1.00 96.62 353 ARG A CA 1
ATOM 2625 C C . ARG A 1 353 ? -17.856 8.281 17.635 1.00 96.62 353 ARG A C 1
ATOM 2627 O O . ARG A 1 353 ? -18.296 8.439 18.769 1.00 96.62 353 ARG A O 1
ATOM 2634 N N . LYS A 1 354 ? -17.557 9.289 16.814 1.00 96.56 354 LYS A N 1
ATOM 2635 C CA . LYS A 1 354 ? -17.657 10.697 17.198 1.00 96.56 354 LYS A CA 1
ATOM 2636 C C . LYS A 1 354 ? -19.066 11.067 17.672 1.00 96.56 354 LYS A C 1
ATOM 2638 O O . LYS A 1 354 ? -19.210 11.667 18.730 1.00 96.56 354 LYS A O 1
ATOM 2643 N N . ARG A 1 355 ? -20.113 10.673 16.937 1.00 96.50 355 ARG A N 1
ATOM 2644 C CA . ARG A 1 355 ? -21.509 10.947 17.333 1.00 96.50 355 ARG A CA 1
ATOM 2645 C C . ARG A 1 355 ? -21.892 10.294 18.659 1.00 96.50 355 ARG A C 1
ATOM 2647 O O . ARG A 1 355 ? -22.547 10.929 19.484 1.00 96.50 355 ARG A O 1
ATOM 2654 N N . LEU A 1 356 ? -21.479 9.047 18.877 1.00 95.81 356 LEU A N 1
ATOM 2655 C CA . LEU A 1 356 ? -21.726 8.330 20.129 1.00 95.81 356 LEU A CA 1
ATOM 2656 C C . LEU A 1 356 ? -20.983 8.973 21.309 1.00 95.81 356 LEU A C 1
ATOM 2658 O O . LEU A 1 356 ? -21.570 9.127 22.377 1.00 95.81 356 LEU A O 1
ATOM 2662 N N . GLU A 1 357 ? -19.727 9.383 21.117 1.00 94.88 357 GLU A N 1
ATOM 2663 C CA . GLU A 1 357 ? -18.932 10.109 22.118 1.00 94.88 357 GLU A CA 1
ATOM 2664 C C . GLU A 1 357 ? -19.566 11.462 22.469 1.00 94.88 357 GLU A C 1
ATOM 2666 O O . GLU A 1 357 ? -19.748 11.775 23.645 1.00 94.88 357 GLU A O 1
ATOM 2671 N N . GLU A 1 358 ? -19.983 12.237 21.465 1.00 95.06 358 GLU A N 1
ATOM 2672 C CA . GLU A 1 358 ? -20.692 13.506 21.660 1.00 95.06 358 GLU A CA 1
ATOM 2673 C C . GLU A 1 358 ? -22.015 13.303 22.409 1.00 95.06 358 GLU A C 1
ATOM 2675 O O . GLU A 1 358 ? -22.336 14.048 23.337 1.00 95.06 358 GLU A O 1
ATOM 2680 N N . GLN A 1 359 ? -22.782 12.270 22.052 1.00 94.62 359 GLN A N 1
ATOM 2681 C CA . GLN A 1 359 ? -24.027 11.945 22.742 1.00 94.62 359 GLN A CA 1
ATOM 2682 C C . GLN A 1 359 ? -23.776 11.528 24.197 1.00 94.62 359 GLN A C 1
ATOM 2684 O O . GLN A 1 359 ? -24.536 11.934 25.078 1.00 94.62 359 GLN A O 1
ATOM 2689 N N . LEU A 1 360 ? -22.727 10.742 24.459 1.00 93.56 360 LEU A N 1
ATOM 2690 C CA . LEU A 1 360 ? -22.345 10.338 25.810 1.00 93.56 360 LEU A CA 1
ATOM 2691 C C . LEU A 1 360 ? -21.970 11.558 26.659 1.00 93.56 360 LEU A C 1
ATOM 2693 O O . LEU A 1 360 ? -22.542 11.734 27.728 1.00 93.56 360 LEU A O 1
ATOM 2697 N N . ALA A 1 361 ? -21.126 12.453 26.139 1.00 91.88 361 ALA A N 1
ATOM 2698 C CA . ALA A 1 361 ? -20.715 13.679 26.828 1.00 91.88 361 ALA A CA 1
ATOM 2699 C C . ALA A 1 361 ? -21.889 14.627 27.146 1.00 91.88 361 ALA A C 1
ATOM 2701 O O . ALA A 1 361 ? -21.836 15.428 28.080 1.00 91.88 361 ALA A O 1
ATOM 2702 N N . VAL A 1 362 ? -22.973 14.568 26.364 1.00 93.50 362 VAL A N 1
ATOM 2703 C CA . VAL A 1 362 ? -24.193 15.331 26.653 1.00 93.50 362 VAL A CA 1
ATOM 2704 C C . VAL A 1 362 ? -25.007 14.697 27.781 1.00 93.50 362 VAL A C 1
ATOM 2706 O O . VAL A 1 362 ? -25.587 15.456 28.565 1.00 93.50 362 VAL A O 1
ATOM 2709 N N . LEU A 1 363 ? -25.085 13.363 27.832 1.00 91.94 363 LEU A N 1
ATOM 2710 C CA . LEU A 1 363 ? -25.901 12.605 28.787 1.00 91.94 363 LEU A CA 1
ATOM 2711 C C . LEU A 1 363 ? -25.247 12.457 30.165 1.00 91.94 363 LEU A C 1
ATOM 2713 O O . LEU A 1 363 ? -25.965 12.511 31.156 1.00 91.94 363 LEU A O 1
ATOM 2717 N N . ASP A 1 364 ? -23.930 12.282 30.206 1.00 93.12 364 ASP A N 1
ATOM 2718 C CA . ASP A 1 364 ? -23.144 11.969 31.400 1.00 93.12 364 ASP A CA 1
ATOM 2719 C C . ASP A 1 364 ? -22.164 13.120 31.664 1.00 93.12 364 ASP A C 1
ATOM 2721 O O . ASP A 1 364 ? -21.132 13.256 31.000 1.00 93.12 364 ASP A O 1
ATOM 2725 N N . ARG A 1 365 ? -22.556 14.039 32.555 1.00 91.88 365 ARG A N 1
ATOM 2726 C CA . ARG A 1 365 ? -21.822 15.295 32.803 1.00 91.88 365 ARG A CA 1
ATOM 2727 C C . ARG A 1 365 ? -21.252 15.385 34.203 1.00 91.88 365 ARG A C 1
ATOM 2729 O O . ARG A 1 365 ? -20.376 16.220 34.443 1.00 91.88 365 ARG A O 1
ATOM 2736 N N . GLN A 1 366 ? -21.825 14.656 35.153 1.00 92.62 366 GLN A N 1
ATOM 2737 C CA . GLN A 1 366 ? -21.457 14.747 36.557 1.00 92.62 366 GLN A CA 1
ATOM 2738 C C . GLN A 1 366 ? -21.057 13.377 37.077 1.00 92.62 366 GLN A C 1
ATOM 2740 O O . GLN A 1 366 ? -21.778 12.424 36.832 1.00 92.62 366 GLN A O 1
ATOM 2745 N N . PRO A 1 367 ? -19.993 13.294 37.895 1.00 93.31 367 PRO A N 1
ATOM 2746 C CA . PRO A 1 367 ? -19.649 12.037 38.526 1.00 93.31 367 PRO A CA 1
ATOM 2747 C C . PRO A 1 367 ? -20.779 11.547 39.443 1.00 93.31 367 PRO A C 1
ATOM 2749 O O . PRO A 1 367 ? -21.503 12.373 40.034 1.00 93.31 367 PRO A O 1
ATOM 2752 N N . PRO A 1 368 ? -20.856 10.225 39.677 1.00 96.31 368 PRO A N 1
ATOM 2753 C CA . PRO A 1 368 ? -21.824 9.644 40.587 1.00 96.31 368 PRO A CA 1
ATOM 2754 C C . PRO A 1 368 ? -21.783 10.297 41.970 1.00 96.31 368 PRO A C 1
ATOM 2756 O O . PRO A 1 368 ? -20.732 10.604 42.534 1.00 96.31 368 PRO A O 1
ATOM 2759 N N . LYS A 1 369 ? -22.945 10.459 42.593 1.00 96.31 369 LYS A N 1
ATOM 2760 C CA . LYS A 1 369 ? -23.059 10.931 43.977 1.00 96.31 369 LYS A CA 1
ATOM 2761 C C . LYS A 1 369 ? -23.341 9.751 44.886 1.00 96.31 369 LYS A C 1
ATOM 2763 O O . LYS A 1 369 ? -24.319 9.032 44.689 1.00 96.31 369 LYS A O 1
ATOM 2768 N N . ILE A 1 370 ? -22.491 9.576 45.894 1.00 96.38 370 ILE A N 1
ATOM 2769 C CA . ILE A 1 370 ? -22.615 8.522 46.901 1.00 96.38 370 ILE A CA 1
ATOM 2770 C C . ILE A 1 370 ? -23.013 9.161 48.226 1.00 96.38 370 ILE A C 1
ATOM 2772 O O . ILE A 1 370 ? -22.292 9.998 48.768 1.00 96.38 370 ILE A O 1
ATOM 2776 N N . LEU A 1 371 ? -24.150 8.737 48.767 1.00 95.56 371 LEU A N 1
ATOM 2777 C CA . LEU A 1 371 ? -24.645 9.173 50.067 1.00 95.56 371 LEU A CA 1
ATOM 2778 C C . LEU A 1 371 ? -24.877 7.957 50.959 1.00 95.56 371 LEU A C 1
ATOM 2780 O O . LEU A 1 371 ? -25.397 6.939 50.503 1.00 95.56 371 LEU A O 1
ATOM 2784 N N . LEU A 1 372 ? -24.518 8.064 52.238 1.00 94.25 372 LEU A N 1
ATOM 2785 C CA . LEU A 1 372 ? -24.942 7.082 53.231 1.00 94.25 372 LEU A CA 1
ATOM 2786 C C . LEU A 1 372 ? -26.464 7.180 53.385 1.00 94.25 372 LEU A C 1
ATOM 2788 O O . LEU A 1 372 ? -27.015 8.279 53.446 1.00 94.25 372 LEU A O 1
ATOM 2792 N N . ARG A 1 373 ? -27.143 6.037 53.396 1.00 92.94 373 ARG A N 1
ATOM 2793 C CA . ARG A 1 373 ? -28.600 5.978 53.469 1.00 92.94 373 ARG A CA 1
ATOM 2794 C C . ARG A 1 373 ? -29.095 6.366 54.864 1.00 92.94 373 ARG A C 1
ATOM 2796 O O . ARG A 1 373 ? -28.471 6.032 55.869 1.00 92.94 373 ARG A O 1
ATOM 2803 N N . ASP A 1 374 ? -30.254 7.018 54.915 1.00 86.12 374 ASP A N 1
ATOM 2804 C CA . ASP A 1 374 ? -30.895 7.413 56.170 1.00 86.12 374 ASP A CA 1
ATOM 2805 C C . ASP A 1 374 ? -31.110 6.209 57.101 1.00 86.12 374 ASP A C 1
ATOM 2807 O O . ASP A 1 374 ? -31.527 5.133 56.664 1.00 86.12 374 ASP A O 1
ATOM 2811 N N . GLY A 1 375 ? -30.826 6.402 58.392 1.00 84.00 375 GLY A N 1
ATOM 2812 C CA . GLY A 1 375 ? -30.922 5.364 59.424 1.00 84.00 375 GLY A CA 1
ATOM 2813 C C . GLY A 1 375 ? -29.657 4.521 59.610 1.00 84.00 375 GLY A C 1
ATOM 2814 O O . GLY A 1 375 ? -29.564 3.805 60.605 1.00 84.00 375 GLY A O 1
ATOM 2815 N N . TYR A 1 376 ? -28.671 4.641 58.717 1.00 86.75 376 TYR A N 1
ATOM 2816 C CA . TYR A 1 376 ? -27.347 4.052 58.899 1.00 86.75 376 TYR A CA 1
ATOM 2817 C C . TYR A 1 376 ? -26.407 5.071 59.541 1.00 86.75 376 TYR A C 1
ATOM 2819 O O . TYR A 1 376 ? -26.321 6.221 59.110 1.00 86.75 376 TYR A O 1
ATOM 2827 N N . PHE A 1 377 ? -25.690 4.641 60.576 1.00 85.44 377 PHE A N 1
ATOM 2828 C CA . PHE A 1 377 ? -24.773 5.488 61.330 1.00 85.44 377 PHE A CA 1
ATOM 2829 C C . PHE A 1 377 ? -23.354 4.956 61.210 1.00 85.44 377 PHE A C 1
ATOM 2831 O O . PHE A 1 377 ? -23.128 3.750 61.146 1.00 85.44 377 PHE A O 1
ATOM 2838 N N . LEU A 1 378 ? -22.382 5.866 61.229 1.00 89.19 378 LEU A N 1
ATOM 2839 C CA . LEU A 1 378 ? -20.967 5.512 61.292 1.00 89.19 378 LEU A CA 1
ATOM 2840 C C . LEU A 1 378 ? -20.539 5.230 62.740 1.00 89.19 378 LEU A C 1
ATOM 2842 O O . LEU A 1 378 ? -19.426 5.570 63.137 1.00 89.19 378 LEU A O 1
ATOM 2846 N N . ASP A 1 379 ? -21.407 4.577 63.516 1.00 89.38 379 ASP A N 1
ATOM 2847 C CA . ASP A 1 379 ? -21.100 4.124 64.864 1.00 89.38 379 ASP A CA 1
ATOM 2848 C C . ASP A 1 379 ? -21.608 2.702 65.083 1.00 89.38 379 ASP A C 1
ATOM 2850 O O . ASP A 1 379 ? -22.663 2.329 64.574 1.00 89.38 379 ASP A O 1
ATOM 2854 N N . TYR A 1 380 ? -20.878 1.916 65.875 1.00 90.62 380 TYR A N 1
ATOM 2855 C CA . TYR A 1 380 ? -21.234 0.519 66.121 1.00 90.62 380 TYR A CA 1
ATOM 2856 C C . TYR A 1 380 ? -20.863 0.034 67.529 1.00 90.62 380 TYR A C 1
ATOM 2858 O O . TYR A 1 380 ? -19.955 0.573 68.175 1.00 90.62 380 TYR A O 1
ATOM 2866 N N . ASP A 1 381 ? -21.556 -1.006 68.000 1.00 88.25 381 ASP A N 1
ATOM 2867 C CA . ASP A 1 381 ? -21.298 -1.647 69.290 1.00 88.25 381 ASP A CA 1
ATOM 2868 C C . ASP A 1 381 ? -20.274 -2.788 69.177 1.00 88.25 381 ASP A C 1
ATOM 2870 O O . ASP A 1 381 ? -20.101 -3.433 68.142 1.00 88.25 381 ASP A O 1
ATOM 2874 N N . ARG A 1 382 ? -19.564 -3.063 70.277 1.00 87.88 382 ARG A N 1
ATOM 2875 C CA . ARG A 1 382 ? -18.495 -4.075 70.307 1.00 87.88 382 ARG A CA 1
ATOM 2876 C C . ARG A 1 382 ? -19.012 -5.448 69.854 1.00 87.88 382 ARG A C 1
ATOM 2878 O O . ARG A 1 382 ? -19.980 -5.958 70.405 1.00 87.88 382 ARG A O 1
ATOM 2885 N N . GLY A 1 383 ? -18.282 -6.083 68.936 1.00 86.44 383 GLY A N 1
ATOM 2886 C CA . GLY A 1 383 ? -18.553 -7.441 68.459 1.00 86.44 383 GLY A CA 1
ATOM 2887 C C . GLY A 1 383 ? -19.721 -7.573 67.480 1.00 86.44 383 GLY A C 1
ATOM 2888 O O . GLY A 1 383 ? -20.005 -8.694 67.066 1.00 86.44 383 GLY A O 1
ATOM 2889 N N . GLN A 1 384 ? -20.383 -6.476 67.105 1.00 91.44 384 GLN A N 1
ATOM 2890 C CA . GLN A 1 384 ? -21.466 -6.500 66.124 1.00 91.44 384 GLN A CA 1
ATOM 2891 C C . GLN A 1 384 ? -20.945 -6.347 64.695 1.00 91.44 384 GLN A C 1
ATOM 2893 O O . GLN A 1 384 ? -19.919 -5.713 64.466 1.00 91.44 384 GLN A O 1
ATOM 2898 N N . VAL A 1 385 ? -21.674 -6.926 63.739 1.00 91.50 385 VAL A N 1
ATOM 2899 C CA . VAL A 1 385 ? -21.476 -6.666 62.308 1.00 91.50 385 VAL A CA 1
ATOM 2900 C C . VAL A 1 385 ? -21.911 -5.230 62.025 1.00 91.50 385 VAL A C 1
ATOM 2902 O O . VAL A 1 385 ? -22.992 -4.820 62.443 1.00 91.50 385 VAL A O 1
ATOM 2905 N N . ILE A 1 386 ? -21.070 -4.466 61.330 1.00 92.06 386 ILE A N 1
ATOM 2906 C CA . ILE A 1 386 ? -21.416 -3.109 60.902 1.00 92.06 386 ILE A CA 1
ATOM 2907 C C . ILE A 1 386 ? -22.125 -3.232 59.560 1.00 92.06 386 ILE A C 1
ATOM 2909 O O . ILE A 1 386 ? -21.514 -3.638 58.572 1.00 92.06 386 ILE A O 1
ATOM 2913 N N . GLU A 1 387 ? -23.400 -2.874 59.518 1.00 92.94 387 GLU A N 1
ATOM 2914 C CA . GLU A 1 387 ? -24.136 -2.762 58.265 1.00 92.94 387 GLU A CA 1
ATOM 2915 C C . GLU A 1 387 ? -24.021 -1.324 57.754 1.00 92.94 387 GLU A C 1
ATOM 2917 O O . GLU A 1 387 ? -24.279 -0.370 58.489 1.00 92.94 387 GLU A O 1
ATOM 2922 N N . VAL A 1 388 ? -23.615 -1.155 56.498 1.00 93.69 388 VAL A N 1
ATOM 2923 C CA . VAL A 1 388 ? -23.591 0.148 55.824 1.00 93.69 388 VAL A CA 1
ATOM 2924 C C . VAL A 1 388 ? -24.364 0.053 54.525 1.00 93.69 388 VAL A C 1
ATOM 2926 O O . VAL A 1 388 ? -24.216 -0.911 53.779 1.00 93.69 388 VAL A O 1
ATOM 2929 N N . SER A 1 389 ? -25.182 1.063 54.240 1.00 94.62 389 SER A N 1
ATOM 2930 C CA . SER A 1 389 ? -25.959 1.125 53.006 1.00 94.62 389 SER A CA 1
ATOM 2931 C C . SER A 1 389 ? -25.770 2.472 52.326 1.00 94.62 389 SER A C 1
ATOM 2933 O O . SER A 1 389 ? -25.912 3.522 52.953 1.00 94.62 389 SER A O 1
ATOM 2935 N N . PHE A 1 390 ? -25.454 2.442 51.036 1.00 95.94 390 PHE A N 1
ATOM 2936 C CA . PHE A 1 390 ? -25.196 3.616 50.216 1.00 95.94 390 PHE A CA 1
ATOM 2937 C C . PHE A 1 390 ? -26.275 3.790 49.158 1.00 95.94 390 PHE A C 1
ATOM 2939 O O . PHE A 1 390 ? -26.621 2.856 48.430 1.00 95.94 390 PHE A O 1
ATOM 2946 N N . ARG A 1 391 ? -26.754 5.023 49.011 1.00 96.12 391 ARG A N 1
ATOM 2947 C CA . ARG A 1 391 ? -27.507 5.460 47.842 1.00 96.12 391 ARG A CA 1
ATOM 2948 C C . ARG A 1 391 ? -26.526 6.065 46.847 1.00 96.12 391 ARG A C 1
ATOM 2950 O O . ARG A 1 391 ? -25.891 7.074 47.146 1.00 96.12 391 ARG A O 1
ATOM 2957 N N . VAL A 1 392 ? -26.418 5.442 45.680 1.00 96.00 392 VAL A N 1
ATOM 2958 C CA . VAL A 1 392 ? -25.604 5.945 44.571 1.00 96.00 392 VAL A CA 1
ATOM 2959 C C . VAL A 1 392 ? -26.540 6.425 43.476 1.00 96.00 392 VAL A C 1
ATOM 2961 O O . VAL A 1 392 ? -27.424 5.681 43.049 1.00 96.00 392 VAL A O 1
ATOM 2964 N N . THR A 1 393 ? -26.381 7.676 43.066 1.00 94.19 393 THR A N 1
ATOM 2965 C CA . THR A 1 393 ? -27.173 8.299 42.002 1.00 94.19 393 THR A CA 1
ATOM 2966 C C . THR A 1 393 ? -26.249 8.904 40.971 1.00 94.19 393 THR A C 1
ATOM 2968 O O . THR A 1 393 ? -25.251 9.512 41.345 1.00 94.19 393 THR A O 1
ATOM 2971 N N . ASP A 1 394 ? -26.632 8.795 39.713 1.00 94.62 394 ASP A N 1
ATOM 2972 C CA . ASP A 1 394 ? -25.898 9.327 38.575 1.00 94.62 394 ASP A CA 1
ATOM 2973 C C . ASP A 1 394 ? -26.886 9.996 37.616 1.00 94.62 394 ASP A C 1
ATOM 2975 O O . ASP A 1 394 ? -28.080 9.671 37.657 1.00 94.62 394 ASP A O 1
ATOM 2979 N N . ASP A 1 395 ? -26.428 10.958 36.816 1.00 92.25 395 ASP A N 1
ATOM 2980 C CA . ASP A 1 395 ? -27.273 11.604 35.806 1.00 92.25 395 ASP A CA 1
ATOM 2981 C C . ASP A 1 395 ? -27.530 10.693 34.597 1.00 92.25 395 ASP A C 1
ATOM 2983 O O . ASP A 1 395 ? -28.556 10.858 33.926 1.00 92.25 395 ASP A O 1
ATOM 2987 N N . TYR A 1 396 ? -26.687 9.675 34.394 1.00 92.38 396 TYR A N 1
ATOM 2988 C CA . TYR A 1 396 ? -26.818 8.715 33.312 1.00 92.38 396 TYR A CA 1
ATOM 2989 C C . TYR A 1 396 ? -26.872 7.252 33.772 1.00 92.38 396 TYR A C 1
ATOM 2991 O O . TYR A 1 396 ? -27.934 6.622 33.700 1.00 92.38 396 TYR A O 1
ATOM 2999 N N . LEU A 1 397 ? -25.751 6.677 34.213 1.00 91.75 397 LEU A N 1
ATOM 3000 C CA . LEU A 1 397 ? -25.658 5.269 34.589 1.00 91.75 397 LEU A CA 1
ATOM 3001 C C . LEU A 1 397 ? -24.456 4.988 35.498 1.00 91.75 397 LEU A C 1
ATOM 3003 O O . LEU A 1 397 ? -23.304 5.123 35.101 1.00 91.75 397 LEU A O 1
ATOM 3007 N N . VAL A 1 398 ? -24.724 4.399 36.667 1.00 93.38 398 VAL A N 1
ATOM 3008 C CA . VAL A 1 398 ? -23.679 3.837 37.538 1.00 93.38 398 VAL A CA 1
ATOM 3009 C C . VAL A 1 398 ? -23.194 2.492 36.982 1.00 93.38 398 VAL A C 1
ATOM 3011 O O . VAL A 1 398 ? -23.961 1.525 36.935 1.00 93.38 398 VAL A O 1
ATOM 3014 N N . LYS A 1 399 ? -21.908 2.401 36.624 1.00 91.88 399 LYS A N 1
ATOM 3015 C CA . LYS A 1 399 ? -21.254 1.188 36.104 1.00 91.88 399 LYS A CA 1
ATOM 3016 C C . LYS A 1 399 ? -20.779 0.257 37.215 1.00 91.88 399 LYS A C 1
ATOM 3018 O O . LYS A 1 399 ? -21.024 -0.947 37.161 1.00 91.88 399 LYS A O 1
ATOM 3023 N N . SER A 1 400 ? -20.109 0.793 38.234 1.00 94.31 400 SER A N 1
ATOM 3024 C CA . SER A 1 400 ? -19.597 -0.005 39.357 1.00 94.31 400 SER A CA 1
ATOM 3025 C C . SER A 1 400 ? -19.560 0.780 40.657 1.00 94.31 400 SER A C 1
ATOM 3027 O O . SER A 1 400 ? -19.383 1.992 40.633 1.00 94.31 400 SER A O 1
ATOM 3029 N N . VAL A 1 401 ? -19.682 0.086 41.791 1.00 96.81 401 VAL A N 1
ATOM 3030 C CA . VAL A 1 401 ? -19.537 0.661 43.135 1.00 96.81 401 VAL A CA 1
ATOM 3031 C C . VAL A 1 401 ? -18.652 -0.263 43.958 1.00 96.81 401 VAL A C 1
ATOM 3033 O O . VAL A 1 401 ? -18.875 -1.473 43.965 1.00 96.81 401 VAL A O 1
ATOM 3036 N N . LYS A 1 402 ? -17.661 0.301 44.647 1.00 97.31 402 LYS A N 1
ATOM 3037 C CA . LYS A 1 402 ? -16.733 -0.424 45.520 1.00 97.31 402 LYS A CA 1
ATOM 3038 C C . LYS A 1 402 ? -16.693 0.228 46.893 1.00 97.31 402 LYS A C 1
ATOM 3040 O O . LYS A 1 402 ? -16.655 1.453 47.000 1.00 97.31 402 LYS A O 1
ATOM 3045 N N . LEU A 1 403 ? -16.657 -0.594 47.937 1.00 97.38 403 LEU A N 1
ATOM 3046 C CA . LEU A 1 403 ? -16.440 -0.160 49.313 1.00 97.38 403 LEU A CA 1
ATOM 3047 C C . LEU A 1 403 ? -15.070 -0.648 49.769 1.00 97.38 403 LEU A C 1
ATOM 3049 O O . LEU A 1 403 ? -14.807 -1.849 49.772 1.00 97.38 403 LEU A O 1
ATOM 3053 N N . LEU A 1 404 ? -14.216 0.278 50.192 1.00 97.62 404 LEU A N 1
ATOM 3054 C CA . LEU A 1 404 ? -12.912 -0.035 50.754 1.00 97.62 404 LEU A CA 1
ATOM 3055 C C . LEU A 1 404 ? -12.880 0.324 52.232 1.00 97.62 404 LEU A C 1
ATOM 3057 O O . LEU A 1 404 ? -13.279 1.415 52.635 1.00 97.62 404 LEU A O 1
ATOM 3061 N N . VAL A 1 405 ? -12.377 -0.601 53.044 1.00 96.88 405 VAL A N 1
ATOM 3062 C CA . VAL A 1 405 ? -12.289 -0.456 54.498 1.00 96.88 405 VAL A CA 1
ATOM 3063 C C . VAL A 1 405 ? -10.901 -0.814 55.010 1.00 96.88 405 VAL A C 1
ATOM 3065 O O . VAL A 1 405 ? -10.205 -1.653 54.434 1.00 96.88 405 VAL A O 1
ATOM 3068 N N . ARG A 1 406 ? -10.497 -0.215 56.127 1.00 95.06 406 ARG A N 1
ATOM 3069 C CA . ARG A 1 406 ? -9.324 -0.631 56.897 1.00 95.06 406 ARG A CA 1
ATOM 3070 C C . ARG A 1 406 ? -9.517 -0.345 58.385 1.00 95.06 406 ARG A C 1
ATOM 3072 O O . ARG A 1 406 ? -10.088 0.689 58.726 1.00 95.06 406 ARG A O 1
ATOM 3079 N N . PRO A 1 407 ? -8.998 -1.186 59.291 1.00 92.69 407 PRO A N 1
ATOM 3080 C CA . PRO A 1 407 ? -8.780 -0.745 60.663 1.00 92.69 407 PRO A CA 1
ATOM 3081 C C . PRO A 1 407 ? -7.785 0.426 60.669 1.00 92.69 407 PRO A C 1
ATOM 3083 O O . PRO A 1 407 ? -6.969 0.557 59.753 1.00 92.69 407 PRO A O 1
ATOM 3086 N N . GLU A 1 408 ? -7.853 1.287 61.680 1.00 86.00 408 GLU A N 1
ATOM 3087 C CA . GLU A 1 408 ? -6.946 2.433 61.822 1.00 86.00 408 GLU A CA 1
ATOM 3088 C C . GLU A 1 408 ? -5.465 1.995 61.728 1.00 86.00 408 GLU A C 1
ATOM 3090 O O . GLU A 1 408 ? -5.038 1.063 62.408 1.00 86.00 408 GLU A O 1
ATOM 3095 N N . GLY A 1 409 ? -4.696 2.601 60.811 1.00 83.31 409 GLY A N 1
ATOM 3096 C CA . GLY A 1 409 ? -3.304 2.211 60.514 1.00 83.31 409 GLY A CA 1
ATOM 3097 C C . GLY A 1 409 ? -3.121 0.919 59.693 1.00 83.31 409 GLY A C 1
ATOM 3098 O O . GLY A 1 409 ? -1.991 0.501 59.451 1.00 83.31 409 GLY A O 1
ATOM 3099 N N . GLY A 1 410 ? -4.205 0.271 59.256 1.00 90.06 410 GLY A N 1
ATOM 3100 C CA . GLY A 1 410 ? -4.188 -0.962 58.463 1.00 90.06 410 GLY A CA 1
ATOM 3101 C C . GLY A 1 410 ? -4.097 -0.762 56.943 1.00 90.06 410 GLY A C 1
ATOM 3102 O O . GLY A 1 410 ? -3.991 0.351 56.429 1.00 90.06 410 GLY A O 1
ATOM 3103 N N . ARG A 1 411 ? -4.176 -1.870 56.191 1.00 93.12 411 ARG A N 1
ATOM 3104 C CA . ARG A 1 411 ? -4.272 -1.862 54.717 1.00 93.12 411 ARG A CA 1
ATOM 3105 C C . ARG A 1 411 ? -5.732 -1.837 54.266 1.00 93.12 411 ARG A C 1
ATOM 3107 O O . ARG A 1 411 ? -6.560 -2.505 54.884 1.00 93.12 411 ARG A O 1
ATOM 3114 N N . TRP A 1 412 ? -6.008 -1.119 53.177 1.00 96.19 412 TRP A N 1
ATOM 3115 C CA . TRP A 1 412 ? -7.311 -1.114 52.510 1.00 96.19 412 TRP A CA 1
ATOM 3116 C C . TRP A 1 412 ? -7.689 -2.509 52.014 1.00 96.19 412 TRP A C 1
ATOM 3118 O O . TRP A 1 412 ? -6.849 -3.240 51.486 1.00 96.19 412 TRP A O 1
ATOM 3128 N N . ARG A 1 413 ? -8.954 -2.873 52.202 1.00 95.00 413 ARG A N 1
ATOM 3129 C CA . ARG A 1 413 ? -9.558 -4.115 51.722 1.00 95.00 413 ARG A CA 1
ATOM 3130 C C . ARG A 1 413 ? -10.911 -3.799 51.115 1.00 95.00 413 ARG A C 1
ATOM 3132 O O . ARG A 1 413 ? -11.667 -3.023 51.696 1.00 95.00 413 ARG A O 1
ATOM 3139 N N . GLU A 1 414 ? -11.201 -4.402 49.974 1.00 96.06 414 GLU A N 1
ATOM 3140 C CA . GLU A 1 414 ? -12.521 -4.315 49.360 1.00 96.06 414 GLU A CA 1
ATOM 3141 C C . GLU A 1 414 ? -13.510 -5.193 50.134 1.00 96.06 414 GLU A C 1
ATOM 3143 O O . GLU A 1 414 ? -13.200 -6.334 50.486 1.00 96.06 414 GLU A O 1
ATOM 3148 N N . VAL A 1 415 ? -14.684 -4.639 50.427 1.00 95.62 415 VAL A N 1
ATOM 3149 C CA . VAL A 1 415 ? -15.806 -5.353 51.040 1.00 95.62 415 VAL A CA 1
ATOM 3150 C C . VAL A 1 415 ? -16.875 -5.534 49.969 1.00 95.62 415 VAL A C 1
ATOM 3152 O O . VAL A 1 415 ? -17.233 -4.548 49.317 1.00 95.62 415 VAL A O 1
ATOM 3155 N N . PRO A 1 416 ? -17.391 -6.760 49.769 1.00 94.44 416 PRO A N 1
ATOM 3156 C CA . PRO A 1 416 ? -18.427 -6.999 48.778 1.00 94.44 416 PRO A CA 1
ATOM 3157 C C . PRO A 1 416 ? -19.679 -6.184 49.113 1.00 94.44 416 PRO A C 1
ATOM 3159 O O . PRO A 1 416 ? -20.136 -6.158 50.256 1.00 94.44 416 PRO A O 1
ATOM 3162 N N . LEU A 1 417 ? -20.220 -5.524 48.093 1.00 94.50 417 LEU A N 1
ATOM 3163 C CA . LEU A 1 417 ? -21.482 -4.800 48.157 1.00 94.50 417 LEU A CA 1
ATOM 3164 C C . LEU A 1 417 ? -22.572 -5.630 47.482 1.00 94.50 417 LEU A C 1
ATOM 3166 O O . LEU A 1 417 ? -22.414 -6.079 46.347 1.00 94.50 417 LEU A O 1
ATOM 3170 N N . GLU A 1 418 ? -23.707 -5.767 48.149 1.00 94.19 418 GLU A N 1
ATOM 3171 C CA . GLU A 1 418 ? -24.914 -6.347 47.580 1.00 94.19 418 GLU A CA 1
ATOM 3172 C C . GLU A 1 418 ? -25.803 -5.237 47.020 1.00 94.19 418 GLU A C 1
ATOM 3174 O O . GLU A 1 418 ? -26.172 -4.281 47.712 1.00 94.19 418 GLU A O 1
ATOM 3179 N N . ARG A 1 419 ? -26.151 -5.347 45.734 1.00 92.38 419 ARG A N 1
ATOM 3180 C CA . ARG A 1 419 ? -27.066 -4.409 45.083 1.00 92.38 419 ARG A CA 1
ATOM 3181 C C . ARG A 1 419 ? -28.503 -4.761 45.461 1.00 92.38 419 ARG A C 1
ATOM 3183 O O . ARG A 1 419 ? -29.015 -5.808 45.076 1.00 92.38 419 ARG A O 1
ATOM 3190 N N . SER A 1 420 ? -29.168 -3.845 46.151 1.00 88.12 420 SER A N 1
ATOM 3191 C CA . SER A 1 420 ? -30.603 -3.892 46.435 1.00 88.12 420 SER A CA 1
ATOM 3192 C C . SER A 1 420 ? -31.370 -2.912 45.539 1.00 88.12 420 SER A C 1
ATOM 3194 O O . SER A 1 420 ? -30.783 -2.080 44.843 1.00 88.12 420 SER A O 1
ATOM 3196 N N . THR A 1 421 ? -32.702 -2.959 45.577 1.00 85.00 421 THR A N 1
ATOM 3197 C CA . THR A 1 421 ? -33.566 -1.983 44.886 1.00 85.00 421 THR A CA 1
ATOM 3198 C C . THR A 1 421 ? -33.389 -0.548 45.388 1.00 85.00 421 THR A C 1
ATOM 3200 O O . THR A 1 421 ? -33.728 0.390 44.672 1.00 85.00 421 THR A O 1
ATOM 3203 N N . LEU A 1 422 ? -32.872 -0.365 46.608 1.00 82.19 422 LEU A N 1
ATOM 3204 C CA . LEU A 1 422 ? -32.798 0.929 47.295 1.00 82.19 422 LEU A CA 1
ATOM 3205 C C . LEU A 1 422 ? -31.365 1.465 47.448 1.00 82.19 422 LEU A C 1
ATOM 3207 O O . LEU A 1 422 ? -31.189 2.573 47.953 1.00 82.19 422 LEU A O 1
ATOM 3211 N N . GLY A 1 423 ? -30.351 0.707 47.025 1.00 91.50 423 GLY A N 1
ATOM 3212 C CA . GLY A 1 423 ? -28.945 1.080 47.174 1.00 91.50 423 GLY A CA 1
ATOM 3213 C C . GLY A 1 423 ? -28.006 -0.122 47.228 1.00 91.50 423 GLY A C 1
ATOM 3214 O O . GLY A 1 423 ? -28.387 -1.240 46.881 1.00 91.50 423 GLY A O 1
ATOM 3215 N N . TYR A 1 424 ? -26.787 0.114 47.693 1.00 95.25 424 TYR A N 1
ATOM 3216 C CA . TYR A 1 424 ? -25.734 -0.888 47.845 1.00 95.25 424 TYR A CA 1
ATOM 3217 C C . TYR A 1 424 ? -25.458 -1.103 49.327 1.00 95.25 424 TYR A C 1
ATOM 3219 O O . TYR A 1 424 ? -25.120 -0.144 50.018 1.00 95.25 424 TYR A O 1
ATOM 3227 N N . THR A 1 425 ? -25.598 -2.331 49.813 1.00 95.00 425 THR A N 1
ATOM 3228 C CA . THR A 1 425 ? -25.399 -2.660 51.230 1.00 95.00 425 THR A CA 1
ATOM 3229 C C . THR A 1 425 ? -24.173 -3.544 51.402 1.00 95.00 425 THR A C 1
ATOM 3231 O O . THR A 1 425 ? -23.917 -4.415 50.578 1.00 95.00 425 THR A O 1
ATOM 3234 N N . ALA A 1 426 ? -23.403 -3.316 52.460 1.00 95.38 426 ALA A N 1
ATOM 3235 C CA . ALA A 1 426 ? -22.285 -4.164 52.845 1.00 95.38 426 ALA A CA 1
ATOM 3236 C C . ALA A 1 426 ? -22.338 -4.486 54.337 1.00 95.38 426 ALA A C 1
ATOM 3238 O O . ALA A 1 426 ? -22.675 -3.640 55.168 1.00 95.38 426 ALA A O 1
ATOM 3239 N N . GLU A 1 427 ? -21.922 -5.706 54.655 1.00 94.81 427 GLU A N 1
ATOM 3240 C CA . GLU A 1 427 ? -21.717 -6.183 56.016 1.00 94.81 427 GLU A CA 1
ATOM 3241 C C . GLU A 1 427 ? -20.219 -6.238 56.324 1.00 94.81 427 GLU A C 1
ATOM 3243 O O . GLU A 1 427 ? -19.467 -7.035 55.756 1.00 94.81 427 GLU A O 1
ATOM 3248 N N . ILE A 1 428 ? -19.767 -5.405 57.258 1.00 93.69 428 ILE A N 1
ATOM 3249 C CA . ILE A 1 428 ? -18.384 -5.403 57.729 1.00 93.69 428 ILE A CA 1
ATOM 3250 C C . ILE A 1 428 ? -18.316 -6.249 58.998 1.00 93.69 428 ILE A C 1
ATOM 3252 O O . ILE A 1 428 ? -18.797 -5.866 60.067 1.00 93.69 428 ILE A O 1
ATOM 3256 N N . ARG A 1 429 ? -17.710 -7.426 58.869 1.00 92.38 429 ARG A N 1
ATOM 3257 C CA . ARG A 1 429 ? -17.648 -8.431 59.932 1.00 92.38 429 ARG A CA 1
ATOM 3258 C C . ARG A 1 429 ? -16.601 -8.104 61.023 1.00 92.38 429 ARG A C 1
ATOM 3260 O O . ARG A 1 429 ? -15.637 -7.372 60.764 1.00 92.38 429 ARG A O 1
ATOM 3267 N N . PRO A 1 430 ? -16.742 -8.679 62.239 1.00 90.81 430 PRO A N 1
ATOM 3268 C CA . PRO A 1 430 ? -15.823 -8.466 63.368 1.00 90.81 430 PRO A CA 1
ATOM 3269 C C . PRO A 1 430 ? -14.340 -8.741 63.134 1.00 90.81 430 PRO A C 1
ATOM 3271 O O . PRO A 1 430 ? -13.485 -8.099 63.750 1.00 90.81 430 PRO A O 1
ATOM 3274 N N . ASP A 1 431 ? -14.013 -9.657 62.232 1.00 89.94 431 ASP A N 1
ATOM 3275 C CA . ASP A 1 431 ? -12.645 -9.972 61.818 1.00 89.94 431 ASP A CA 1
ATOM 3276 C C . ASP A 1 431 ? -11.957 -8.806 61.087 1.00 89.94 431 ASP A C 1
ATOM 3278 O O . ASP A 1 431 ? -10.731 -8.656 61.172 1.00 89.94 431 ASP A O 1
ATOM 3282 N N . VAL A 1 432 ? -12.737 -7.947 60.424 1.00 88.00 432 VAL A N 1
ATOM 3283 C CA . VAL A 1 432 ? -12.242 -6.785 59.679 1.00 88.00 432 VAL A CA 1
ATOM 3284 C C . VAL A 1 432 ? -11.949 -5.608 60.610 1.00 88.00 432 VAL A C 1
ATOM 3286 O O . VAL A 1 432 ? -10.866 -5.025 60.535 1.00 88.00 432 VAL A O 1
ATOM 3289 N N . HIS A 1 433 ? -12.879 -5.268 61.510 1.00 86.75 433 HIS A N 1
ATOM 3290 C CA . HIS A 1 433 ? -12.741 -4.092 62.381 1.00 86.75 433 HIS A CA 1
ATOM 3291 C C . HIS A 1 433 ? -12.040 -4.377 63.720 1.00 86.75 433 HIS A C 1
ATOM 3293 O O . HIS A 1 433 ? -11.605 -3.440 64.389 1.00 86.75 433 HIS A O 1
ATOM 3299 N N . ARG A 1 434 ? -11.903 -5.647 64.138 1.00 87.75 434 ARG A N 1
ATOM 3300 C CA . ARG A 1 434 ? -11.170 -6.071 65.354 1.00 87.75 434 ARG A CA 1
ATOM 3301 C C . ARG A 1 434 ? -11.557 -5.301 66.629 1.00 87.75 434 ARG A C 1
ATOM 3303 O O . ARG A 1 434 ? -10.732 -5.097 67.515 1.00 87.75 434 ARG A O 1
ATOM 3310 N N . ASN A 1 435 ? -12.820 -4.880 66.735 1.00 85.44 435 ASN A N 1
ATOM 3311 C CA . ASN A 1 435 ? -13.356 -4.036 67.818 1.00 85.44 435 ASN A CA 1
ATOM 3312 C C . ASN A 1 435 ? -12.698 -2.641 67.983 1.00 85.44 435 ASN A C 1
ATOM 3314 O O . ASN A 1 435 ? -12.819 -2.044 69.062 1.00 85.44 435 ASN A O 1
ATOM 3318 N N . GLY A 1 436 ? -12.014 -2.132 66.951 1.00 88.44 436 GLY A N 1
ATOM 3319 C CA . GLY A 1 436 ? -11.411 -0.793 66.897 1.00 88.44 436 GLY A CA 1
ATOM 3320 C C . GLY A 1 436 ? -12.134 0.168 65.946 1.00 88.44 436 GLY A C 1
ATOM 3321 O O . GLY A 1 436 ? -13.113 -0.198 65.298 1.00 88.44 436 GLY A O 1
ATOM 3322 N N . ASN A 1 437 ? -11.661 1.409 65.845 1.00 91.38 437 ASN A N 1
ATOM 3323 C CA . ASN A 1 437 ? -12.171 2.325 64.827 1.00 91.38 437 ASN A CA 1
ATOM 3324 C C . ASN A 1 437 ? -11.792 1.821 63.431 1.00 91.38 437 ASN A C 1
ATOM 3326 O O . ASN A 1 437 ? -10.712 1.259 63.218 1.00 91.38 437 ASN A O 1
ATOM 3330 N N . LEU A 1 438 ? -12.693 2.038 62.481 1.00 93.94 438 LEU A N 1
ATOM 3331 C CA . LEU A 1 438 ? -12.505 1.638 61.096 1.00 93.94 438 LEU A CA 1
ATOM 3332 C C . LEU A 1 438 ? -12.569 2.876 60.211 1.00 93.94 438 LEU A C 1
ATOM 3334 O O . LEU A 1 438 ? -13.376 3.767 60.434 1.00 93.94 438 LEU A O 1
ATOM 3338 N N . GLN A 1 439 ? -11.705 2.939 59.212 1.00 95.94 439 GLN A N 1
ATOM 3339 C CA . GLN A 1 439 ? -11.769 3.930 58.151 1.00 95.94 439 GLN A CA 1
ATOM 3340 C C . GLN A 1 439 ? -12.370 3.267 56.918 1.00 95.94 439 GLN A C 1
ATOM 3342 O O . GLN A 1 439 ? -12.002 2.141 56.580 1.00 95.94 439 GLN A O 1
ATOM 3347 N N . MET A 1 440 ? -13.281 3.959 56.244 1.00 96.12 440 MET A N 1
ATOM 3348 C CA . MET A 1 440 ? -13.844 3.517 54.976 1.00 96.12 440 MET A CA 1
ATOM 3349 C C . MET A 1 440 ? -13.868 4.647 53.956 1.00 96.12 440 MET A C 1
ATOM 3351 O O . MET A 1 440 ? -13.943 5.824 54.315 1.00 96.12 440 MET A O 1
ATOM 3355 N N . TYR A 1 441 ? -13.900 4.279 52.688 1.00 97.12 441 TYR A N 1
ATOM 3356 C CA . TYR A 1 441 ? -14.435 5.129 51.638 1.00 97.12 441 TYR A CA 1
ATOM 3357 C C . TYR A 1 441 ? -15.139 4.261 50.599 1.00 97.12 441 TYR A C 1
ATOM 3359 O O . TYR A 1 441 ? -14.826 3.079 50.447 1.00 97.12 441 TYR A O 1
ATOM 3367 N N . ALA A 1 442 ? -16.097 4.845 49.892 1.00 97.12 442 ALA A N 1
ATOM 3368 C CA . ALA A 1 442 ? -16.722 4.202 48.747 1.00 97.12 442 ALA A CA 1
ATOM 3369 C C . ALA A 1 442 ? -16.417 4.996 47.480 1.00 97.12 442 ALA A C 1
ATOM 3371 O O . ALA A 1 442 ? -16.355 6.226 47.522 1.00 97.12 442 ALA A O 1
ATOM 3372 N N . VAL A 1 443 ? -16.239 4.281 46.373 1.00 97.50 443 VAL A N 1
ATOM 3373 C CA . VAL A 1 443 ? -16.066 4.852 45.037 1.00 97.50 443 VAL A CA 1
ATOM 3374 C C . VAL A 1 443 ? -17.115 4.266 44.104 1.00 97.50 443 VAL A C 1
ATOM 3376 O O . VAL A 1 443 ? -17.418 3.073 44.165 1.00 97.50 443 VAL A O 1
ATOM 3379 N N . ALA A 1 444 ? -17.694 5.108 43.263 1.00 97.19 444 ALA A N 1
ATOM 3380 C CA . ALA A 1 444 ? -18.644 4.727 42.236 1.00 97.19 444 ALA A CA 1
ATOM 3381 C C . ALA A 1 444 ? -18.157 5.291 40.909 1.00 97.19 444 ALA A C 1
ATOM 3383 O O . ALA A 1 444 ? -17.760 6.447 40.853 1.00 97.19 444 ALA A O 1
ATOM 3384 N N . THR A 1 445 ? -18.197 4.479 39.864 1.00 95.88 445 THR A N 1
ATOM 3385 C CA . THR A 1 445 ? -17.769 4.861 38.517 1.00 95.88 445 THR A CA 1
ATOM 3386 C C . THR A 1 445 ? -18.983 4.820 37.603 1.00 95.88 445 THR A C 1
ATOM 3388 O O . THR A 1 445 ? -19.736 3.838 37.655 1.00 95.88 445 THR A O 1
ATOM 3391 N N . ASP A 1 446 ? -19.195 5.860 36.803 1.00 93.06 446 ASP A N 1
ATOM 3392 C CA . ASP A 1 446 ? -20.242 5.890 35.775 1.00 93.06 446 ASP A CA 1
ATOM 3393 C C . ASP A 1 446 ? -19.812 5.166 34.482 1.00 93.06 446 ASP A C 1
ATOM 3395 O O . ASP A 1 446 ? -18.781 4.480 34.421 1.00 93.06 446 ASP A O 1
ATOM 3399 N N . ALA A 1 447 ? -20.652 5.244 33.450 1.00 88.31 447 ALA A N 1
ATOM 3400 C CA . ALA A 1 447 ? -20.380 4.649 32.147 1.00 88.31 447 ALA A CA 1
ATOM 3401 C C . ALA A 1 447 ? -19.267 5.373 31.366 1.00 88.31 447 ALA A C 1
ATOM 3403 O O . ALA A 1 447 ? -18.589 4.716 30.571 1.00 88.31 447 ALA A O 1
ATOM 3404 N N . SER A 1 448 ? -19.063 6.672 31.605 1.00 87.69 448 SER A N 1
ATOM 3405 C CA . SER A 1 448 ? -18.024 7.500 30.970 1.00 87.69 448 SER A CA 1
ATOM 3406 C C . SER A 1 448 ? -16.670 7.440 31.680 1.00 87.69 448 SER A C 1
ATOM 3408 O O . SER A 1 448 ? -15.659 7.867 31.126 1.00 87.69 448 SER A O 1
ATOM 3410 N N . GLY A 1 449 ? -16.625 6.855 32.876 1.00 89.44 449 GLY A N 1
ATOM 3411 C CA . GLY A 1 449 ? -15.426 6.706 33.689 1.00 89.44 449 GLY A CA 1
ATOM 3412 C C . GLY A 1 449 ? -15.222 7.800 34.736 1.00 89.44 449 GLY A C 1
ATOM 3413 O O . GLY A 1 449 ? -14.157 7.804 35.354 1.00 89.44 449 GLY A O 1
ATOM 3414 N N . HIS A 1 450 ? -16.180 8.703 34.977 1.00 92.88 450 HIS A N 1
ATOM 3415 C CA . HIS A 1 450 ? -16.045 9.627 36.099 1.00 92.88 450 HIS A CA 1
ATOM 3416 C C . HIS A 1 450 ? -16.253 8.892 37.424 1.00 92.88 450 HIS A C 1
ATOM 3418 O O . HIS A 1 450 ? -17.038 7.946 37.541 1.00 92.88 450 HIS A O 1
ATOM 3424 N N . GLU A 1 451 ? -15.527 9.342 38.447 1.00 95.88 451 GLU A N 1
ATOM 3425 C CA . GLU A 1 451 ? -15.539 8.726 39.766 1.00 95.88 451 GLU A CA 1
ATOM 3426 C C . GLU A 1 451 ? -16.181 9.644 40.808 1.00 95.88 451 GLU A C 1
ATOM 3428 O O . GLU A 1 451 ? -15.788 10.793 41.016 1.00 95.88 451 GLU A O 1
ATOM 3433 N N . GLY A 1 452 ? -17.178 9.093 41.486 1.00 95.88 452 GLY A N 1
ATOM 3434 C CA . GLY A 1 452 ? -17.830 9.639 42.659 1.00 95.88 452 GLY A CA 1
ATOM 3435 C C . GLY A 1 452 ? -17.282 9.035 43.941 1.00 95.88 452 GLY A C 1
ATOM 3436 O O . GLY A 1 452 ? -16.975 7.845 43.981 1.00 95.88 452 GLY A O 1
ATOM 3437 N N . PHE A 1 453 ? -17.219 9.820 45.017 1.00 96.94 453 PHE A N 1
ATOM 3438 C CA . PHE A 1 453 ? -16.581 9.405 46.268 1.00 96.94 453 PHE A CA 1
ATOM 3439 C C . PHE A 1 453 ? -17.444 9.677 47.506 1.00 96.94 453 PHE A C 1
ATOM 3441 O O . PHE A 1 453 ? -18.011 10.759 47.666 1.00 96.94 453 PHE A O 1
ATOM 3448 N N . PHE A 1 454 ? -17.472 8.720 48.436 1.00 95.88 454 PHE A N 1
ATOM 3449 C CA . PHE A 1 454 ? -17.909 8.918 49.820 1.00 95.88 454 PHE A CA 1
ATOM 3450 C C . PHE A 1 454 ? -16.701 8.769 50.748 1.00 95.88 454 PHE A C 1
ATOM 3452 O O . PHE A 1 454 ? -16.339 7.662 51.147 1.00 95.88 454 PHE A O 1
ATOM 3459 N N . GLY A 1 455 ? -16.063 9.900 51.063 1.00 93.31 455 GLY A N 1
ATOM 3460 C CA . GLY A 1 455 ? -14.694 9.904 51.593 1.00 93.31 455 GLY A CA 1
ATOM 3461 C C . GLY A 1 455 ? -13.670 9.563 50.506 1.00 93.31 455 GLY A C 1
ATOM 3462 O O . GLY A 1 455 ? -14.034 9.123 49.424 1.00 93.31 455 GLY A O 1
ATOM 3463 N N . THR A 1 456 ? -12.388 9.763 50.781 1.00 94.44 456 THR A N 1
ATOM 3464 C CA . THR A 1 456 ? -11.294 9.424 49.852 1.00 94.44 456 THR A CA 1
ATOM 3465 C C . THR A 1 456 ? -10.232 8.591 50.572 1.00 94.44 456 THR A C 1
ATOM 3467 O O . THR A 1 456 ? -10.269 8.503 51.803 1.00 94.44 456 THR A O 1
ATOM 3470 N N . PRO A 1 457 ? -9.269 7.979 49.858 1.00 93.00 457 PRO A N 1
ATOM 3471 C CA . PRO A 1 457 ? -8.137 7.314 50.503 1.00 93.00 457 PRO A CA 1
ATOM 3472 C C . PRO A 1 457 ? -7.387 8.216 51.500 1.00 93.00 457 PRO A C 1
ATOM 3474 O O . PRO A 1 457 ? -6.967 7.734 52.556 1.00 93.00 457 PRO A O 1
ATOM 3477 N N . ASP A 1 458 ? -7.280 9.513 51.187 1.00 93.75 458 ASP A N 1
ATOM 3478 C CA . ASP A 1 458 ? -6.582 10.521 51.998 1.00 93.75 458 ASP A CA 1
ATOM 3479 C C . ASP A 1 458 ? -7.474 11.159 53.073 1.00 93.75 458 ASP A C 1
ATOM 3481 O O . ASP A 1 458 ? -6.995 11.534 54.142 1.00 93.75 458 ASP A O 1
ATOM 3485 N N . ALA A 1 459 ? -8.784 11.244 52.824 1.00 94.94 459 ALA A N 1
ATOM 3486 C CA . ALA A 1 459 ? -9.783 11.752 53.763 1.00 94.94 459 ALA A CA 1
ATOM 3487 C C . ALA A 1 459 ? -10.926 10.735 53.953 1.00 94.94 459 ALA A C 1
ATOM 3489 O O . ALA A 1 459 ? -12.066 10.974 53.523 1.00 94.94 459 ALA A O 1
ATOM 3490 N N . PRO A 1 460 ? -10.646 9.574 54.575 1.00 95.56 460 PRO A N 1
ATOM 3491 C CA . PRO A 1 460 ? -11.644 8.531 54.733 1.00 95.56 460 PRO A CA 1
ATOM 3492 C C . PRO A 1 460 ? -12.679 8.902 55.795 1.00 95.56 460 PRO A C 1
ATOM 3494 O O . PRO A 1 460 ? -12.461 9.754 56.658 1.00 95.56 460 PRO A O 1
ATOM 3497 N N . LYS A 1 461 ? -13.824 8.223 55.761 1.00 95.75 461 LYS A N 1
ATOM 3498 C CA . LYS A 1 461 ? -14.849 8.330 56.800 1.00 95.75 461 LYS A CA 1
ATOM 3499 C C . LYS A 1 461 ? -14.552 7.344 57.921 1.00 95.75 461 LYS A C 1
ATOM 3501 O O . LYS A 1 461 ? -14.352 6.156 57.678 1.00 95.75 461 LYS A O 1
ATOM 3506 N N . THR A 1 462 ? -14.529 7.841 59.152 1.00 94.06 462 THR A N 1
ATOM 3507 C CA . THR A 1 462 ? -14.290 7.017 60.338 1.00 94.06 462 THR A CA 1
ATOM 3508 C C . THR A 1 462 ? -15.605 6.461 60.866 1.00 94.06 462 THR A C 1
ATOM 3510 O O . THR A 1 462 ? -16.512 7.229 61.174 1.00 94.06 462 THR A O 1
ATOM 3513 N N . VAL A 1 463 ? -15.678 5.141 61.019 1.00 92.81 463 VAL A N 1
ATOM 3514 C CA . VAL A 1 463 ? -16.688 4.451 61.822 1.00 92.81 463 VAL A CA 1
ATOM 3515 C C . VAL A 1 463 ? -16.177 4.333 63.243 1.00 92.81 463 VAL A C 1
ATOM 3517 O O . VAL A 1 463 ? -15.149 3.692 63.493 1.00 92.81 463 VAL A O 1
ATOM 3520 N N . GLN A 1 464 ? -16.886 4.951 64.177 1.00 92.38 464 GLN A N 1
ATOM 3521 C CA . GLN A 1 464 ? -16.496 4.977 65.575 1.00 92.38 464 GLN A CA 1
ATOM 3522 C C . GLN A 1 464 ? -17.132 3.829 66.346 1.00 92.38 464 GLN A C 1
ATOM 3524 O O . GLN A 1 464 ? -18.324 3.550 66.255 1.00 92.38 464 GLN A O 1
ATOM 3529 N N . ARG A 1 465 ? -16.341 3.169 67.186 1.00 89.12 465 ARG A N 1
ATOM 3530 C CA . ARG A 1 465 ? -16.920 2.264 68.174 1.00 89.12 465 ARG A CA 1
ATOM 3531 C C . ARG A 1 465 ? -17.587 3.087 69.277 1.00 89.12 465 ARG A C 1
ATOM 3533 O O . ARG A 1 465 ? -16.929 3.920 69.905 1.00 89.12 465 ARG A O 1
ATOM 3540 N N . ARG A 1 466 ? -18.846 2.784 69.602 1.00 85.69 466 ARG A N 1
ATOM 3541 C CA . ARG A 1 466 ? -19.512 3.345 70.783 1.00 85.69 466 ARG A CA 1
ATOM 3542 C C . ARG A 1 466 ? -18.772 2.888 72.039 1.00 85.69 466 ARG A C 1
ATOM 3544 O O . ARG A 1 466 ? -18.651 1.693 72.332 1.00 85.69 466 ARG A O 1
ATOM 3551 N N . LYS A 1 467 ? -18.221 3.848 72.782 1.00 78.00 467 LYS A N 1
ATOM 3552 C CA . LYS A 1 467 ? -17.707 3.595 74.129 1.00 78.00 467 LYS A CA 1
ATOM 3553 C C . LYS A 1 467 ? -18.931 3.427 75.021 1.00 78.00 467 LYS A C 1
ATOM 3555 O O . LYS A 1 467 ? -19.679 4.379 75.213 1.00 78.00 467 LYS A O 1
ATOM 3560 N N . GLY A 1 468 ? -19.179 2.201 75.483 1.00 60.66 468 GLY A N 1
ATOM 3561 C CA . GLY A 1 468 ? -20.260 1.941 76.429 1.00 60.66 468 GLY A CA 1
ATOM 3562 C C . GLY A 1 468 ? -20.133 2.885 77.623 1.00 60.66 468 GLY A C 1
ATOM 3563 O O . GLY A 1 468 ? -19.017 3.131 78.078 1.00 60.66 468 GLY A O 1
ATOM 3564 N N . PHE A 1 469 ? -21.261 3.430 78.082 1.00 53.94 469 PHE A N 1
ATOM 3565 C CA . PHE A 1 469 ? -21.334 4.223 79.305 1.00 53.94 469 PHE A CA 1
ATOM 3566 C C . PHE A 1 469 ? -20.564 3.503 80.421 1.00 53.94 469 PHE A C 1
ATOM 3568 O O . PHE A 1 469 ? -20.937 2.395 80.813 1.00 53.94 469 PHE A O 1
ATOM 3575 N N . GLU A 1 470 ? -19.506 4.130 80.941 1.00 46.19 470 GLU A N 1
ATOM 3576 C CA . GLU A 1 470 ? -18.978 3.788 82.258 1.00 46.19 470 GLU A CA 1
ATOM 3577 C C . GLU A 1 470 ? -20.101 4.066 83.256 1.00 46.19 470 GLU A C 1
ATOM 3579 O O . GLU A 1 470 ? -20.374 5.201 83.645 1.00 46.19 470 GLU A O 1
ATOM 3584 N N . ARG A 1 471 ? -20.834 3.013 83.614 1.00 43.97 471 ARG A N 1
ATOM 3585 C CA . ARG A 1 471 ? -21.766 3.045 84.729 1.00 43.97 471 ARG A CA 1
ATOM 3586 C C . ARG A 1 471 ? -20.893 3.217 85.970 1.00 43.97 471 ARG A C 1
ATOM 3588 O O . ARG A 1 471 ? -20.276 2.250 86.407 1.00 43.97 471 ARG A O 1
ATOM 3595 N N . MET A 1 472 ? -20.795 4.450 86.477 1.00 41.09 472 MET A N 1
ATOM 3596 C CA . MET A 1 472 ? -20.284 4.723 87.820 1.00 41.09 472 ME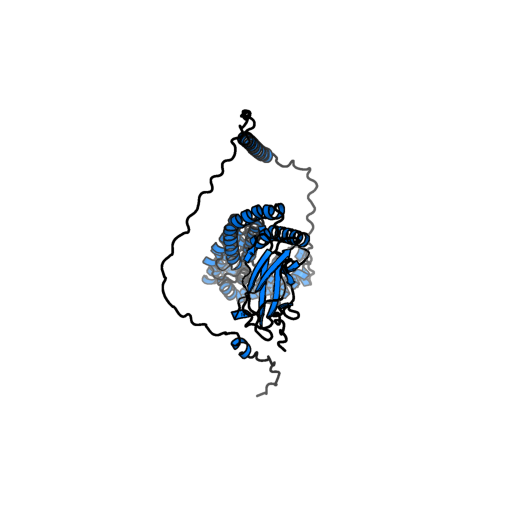T A CA 1
ATOM 3597 C C . MET A 1 472 ? -21.049 3.813 88.785 1.00 41.09 472 MET A C 1
ATOM 3599 O O . MET A 1 472 ? -22.242 4.004 89.021 1.00 41.09 472 MET A O 1
ATOM 3603 N N . VAL A 1 473 ? -20.380 2.775 89.271 1.00 41.38 473 VAL A N 1
ATOM 3604 C CA . VAL A 1 473 ? -20.776 2.070 90.483 1.00 41.38 473 VAL A CA 1
ATOM 3605 C C . VAL A 1 473 ? -19.982 2.757 91.585 1.00 41.38 473 VAL A C 1
ATOM 3607 O O . VAL A 1 473 ? -18.752 2.730 91.548 1.00 41.38 473 VAL A O 1
ATOM 3610 N N . ASN A 1 474 ? -20.705 3.459 92.460 1.00 35.75 474 ASN A N 1
ATOM 3611 C CA . ASN A 1 474 ? -20.189 3.982 93.725 1.00 35.75 474 ASN A CA 1
ATOM 3612 C C . ASN A 1 474 ? -19.578 2.876 94.582 1.00 35.75 474 ASN A C 1
ATOM 3614 O O . ASN A 1 474 ? -20.140 1.754 94.557 1.00 35.75 474 ASN A O 1
#

Foldseek 3Di:
DDDDDDDDDDDDDDDDPVVVVPPDDDDDDDDDDDDDDDDDDDDDDDDDDDDDDDDDDDDDDDDDPCPDVVNVVVVVVVVVVVVVVVVVVVVVPCPPDPDPPDDDPPPPPDPDDQLLVLLVVLVVCVVVVLLLVSVVSLVPQDPVNLVVDDPVRVVSSVVSVVVLLVVLVVCLVVLLVVVLQAPLSSLSSSLVSCDDPCVVVDDPVSNVSSVVSVVLNVLVVVLVVCVVVLVLLSNLVSVLVSCVSHPPHDDPPCSVVVSLVVLLVVLVVCVLVVNLVVSLPSLVSNCVSPVPPVSSVVSNVLSVVLNVCVVVVVVLLVCLVVCVVVLNLLVSLVSLPPDDHRNNCVVVSVVSNVVSVVSCCVQFPDAKAKDWDPPADLEDEFQDWRKTWIDIDGSHFWPDKWKWKAAVVGDIDTFDWDDDPRTTMGTHGCVRHVRGKMWMKMWIAGSVGGIYIDADPVGTDIRGYDDPDPPDDD